Protein AF-A0A2V7VZX9-F1 (afdb_monomer)

Solvent-accessible surface area (backbone atoms only — not comparable to full-atom values): 26092 Å² total; per-residue (Å²): 141,80,89,77,85,80,76,62,68,68,69,67,67,62,61,82,70,58,66,52,74,96,70,80,54,49,68,24,75,68,87,53,25,56,35,81,53,47,79,74,52,39,56,39,64,67,48,41,60,66,46,30,34,24,23,24,42,39,35,95,60,30,36,40,24,43,38,47,32,45,77,82,8,38,64,69,43,70,67,37,44,49,56,47,57,46,55,69,67,30,70,66,37,70,71,32,9,24,44,35,38,38,39,24,60,28,68,71,41,45,60,41,68,58,28,55,68,48,25,38,48,51,53,53,44,49,30,50,31,50,47,45,75,68,50,90,66,86,71,72,67,53,43,31,35,39,36,38,49,24,39,77,28,51,55,38,70,51,82,64,52,36,72,61,32,53,66,64,40,44,56,27,28,46,38,18,11,69,42,47,43,30,49,54,51,50,51,51,32,53,48,48,41,60,60,56,72,56,48,91,51,90,42,68,61,43,40,37,40,38,11,29,25,35,14,16,30,17,50,44,53,43,46,47,61,42,54,46,46,18,51,51,50,30,61,7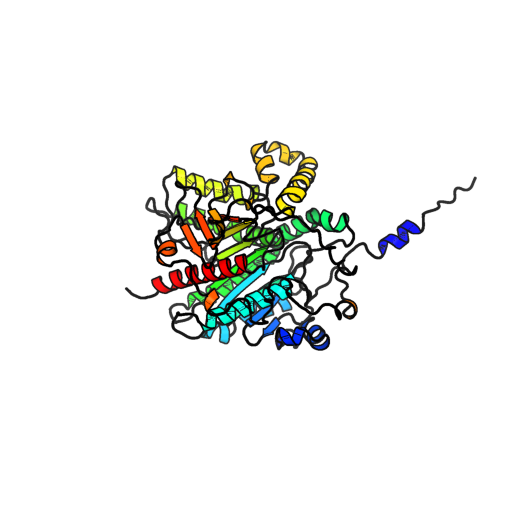1,72,39,92,60,53,50,28,60,70,79,53,42,39,84,95,38,51,55,57,64,31,34,39,26,42,39,41,62,37,40,24,52,79,50,44,63,59,51,51,54,54,53,46,32,54,76,69,62,42,40,62,23,84,81,36,61,58,40,33,44,33,39,17,36,79,42,24,52,53,62,67,65,48,41,30,61,54,34,46,56,57,48,72,76,32,70,75,64,61,75,66,39,69,73,49,52,58,28,48,35,31,25,39,53,74,35,70,94,60,52,37,31,36,38,40,54,59,76,65,82,74,69,81,86,77,80,78,79,86,75,83,69,82,78,79,77,73,77,93,68,67,75,60,95,48,72,82,77,54,73,80,58,58,45,57,34,90,57,55,70,50,100,78,77,56,69,86,34,52,83,79,40,63,40,43,29,49,59,70,27,66,65,70,37,39,57,54,37,43,15,57,66,34,33,38,36,57,72,44,92,81,53,64,63,37,54,28,74,41,24,21,34,24,34,50,88,45,20,55,34,65,80,44,69,57,28,66,62,41,44,37,27,51,50,4,45,50,50,37,53,49,51,58,57,52,64,68,68,53,84,129

Foldseek 3Di:
DDDDDPPDCVVVVVVPAWWFDQDDFQQDADPLQEDEDELVRLLALVVLVSCRNHQWYDYPQAIEGEWEAELQLHTPDPRSLVVLLCVLVDPQCLVAPAAEEEEEEAAPFFDGCLTLCNLLVSLLQNLLSQLQVVFPDDGHRHHYYYYYYGYHRATHFDPPVRVVCCLSSLSSLLSNLQPVVLVSVQSSQVSVCVSCVPVVDDHQYAYEYEYAASRLNSVCSNCVVQQLQLLVVQVVPDPDLETDARQGRVSTGAGLEYEYAQYLAFLLSCVSVVVSLVVSLVVNHAYDLLHAAHYAYEHEPQACCQVPVQLVSQVVVVVVVVVQCVVDDVSNVRSRGDNLRPVSNAFKEKDFLVVPDDPDDDDDDDPDDDPDDPRDDNDSPSVVCSPDRSHNPAQADPPRDGLRHPLLQPAFPLVCNSRLHQWIDFRRMIMHTDDPSRHSSPSHHRYYYYCVQQVYRPNCSHSNNSSRVSNHVSSSSVSVSVVVDDD

pLDDT: mean 76.7, std 19.37, range [23.69, 98.06]

Secondary structure (DSSP, 8-state):
--------THHHHGGGGS------S----SGGGEEE--TTGGGSHHHHHHHHS-SEEE-SSEEEEEEEE-TTS-BS-HHHHHHHHHHTTSHHHHHH-EEEEEEE--TT--S-TT-HHHHHHHHHHHHHHHHHHT--SSSSPPEEEEEEEEE------STTHHHHTHHHHHHHHHHHHHTHHHHHHHHHHHHHHHHHHTTTSS---EEEEEEETHHHHHHHHHHHHHHHHHHHHHHHT-SSSBPPP--EETTEEPPSEEEEES--SBHHHHHHHHHHHHHHHHTT-B--TTPPP-EEEEEETT-HIIIIIHHHHHHHHHHT-HHHHTT-HHHHHHHSSBGGG-GGG--EEEEEGGGGS-----------------S--S-S-GGGSTTS-S--TTS--TTSS-S-SGGGG--S-HHHHHTT-SEEEETTEEEEE--TTS-TT-SEEEEEE-TTT--SSS--SSHHHHHHHHHHHHHHHHHHHHTTS--

Radius of gyration: 23.13 Å; Cα contacts (8 Å, |Δi|>4): 886; chains: 1; bounding box: 68×74×58 Å

Sequence (487 aa):
MRWKILVPLAALLSFRCALTQIVQFRTGTGEDIAKETCIDALREPEEQRAVSEAAIEKHPDFTLGIIEFTDEGLAWSSKQRHAVLDLLRSDEVTTTGAIIVVFVHGWKHNASICDDNVACFRRVLAGLARVEEYSPLPGPHRKIIGIYLGWRGLQYCSEPSRTLSIWSRKRVGERLGQSQGREVIREILRAYAGLIANEGTVYRTRLIVAGHSLGAGVVYSAFGPLMRQALSDAIANRTGPTLGVIKTAGDLPLPDLVVLANPAFEAEYYKRTNLDLMKMERERLHFAPDQLPLLLTVSSERDWATRRIFPPAQFIRYALSPFEWSRGIPFLRRSLVGVGNFKAFVTDRLDSVNSSTDGKQKSSGRNGPQQKSPTSCFTGDWAALTGLGCKCAEVDDADGEPYLGKNALLPCTEEQFEQGSAVKTCAEVRMTHLRPNLDTTNPFIVATSAGTIIKDHNDIYNREFIRFLISFISAVDIKIENKRKPS

Structure (mmCIF, N/CA/C/O backbone):
data_AF-A0A2V7VZX9-F1
#
_entry.id   AF-A0A2V7VZX9-F1
#
loop_
_atom_site.group_PDB
_atom_site.id
_atom_site.type_symbol
_atom_site.label_atom_id
_atom_site.label_alt_id
_atom_site.label_comp_id
_atom_site.label_asym_id
_atom_site.label_entity_id
_atom_site.label_seq_id
_atom_site.pdbx_PDB_ins_code
_atom_site.Cartn_x
_atom_site.Cartn_y
_atom_site.Cartn_z
_atom_site.occupancy
_atom_site.B_iso_or_equiv
_atom_site.auth_seq_id
_atom_site.auth_comp_id
_atom_site.auth_asym_id
_atom_site.auth_atom_id
_atom_site.pdbx_PDB_model_num
ATOM 1 N N . MET A 1 1 ? 40.042 50.145 -24.813 1.00 35.81 1 MET A N 1
ATOM 2 C CA . MET A 1 1 ? 39.166 49.413 -23.869 1.00 35.81 1 MET A CA 1
ATOM 3 C C . MET A 1 1 ? 38.374 48.356 -24.630 1.00 35.81 1 MET A C 1
ATOM 5 O O . MET A 1 1 ? 37.523 48.710 -25.429 1.00 35.81 1 MET A O 1
ATOM 9 N N . ARG A 1 2 ? 38.680 47.069 -24.439 1.00 32.19 2 ARG A N 1
ATOM 10 C CA . ARG A 1 2 ? 37.867 45.938 -24.918 1.00 32.19 2 ARG A CA 1
ATOM 11 C C . ARG A 1 2 ? 37.749 44.951 -23.758 1.00 32.19 2 ARG A C 1
ATOM 13 O O . ARG A 1 2 ? 38.733 44.305 -23.415 1.00 32.19 2 ARG A O 1
ATOM 20 N N . TRP A 1 3 ? 36.581 44.882 -23.128 1.00 32.81 3 TRP A N 1
ATOM 21 C CA . TRP A 1 3 ? 36.259 43.841 -22.152 1.00 32.81 3 TRP A CA 1
ATOM 22 C C . TRP A 1 3 ? 35.963 42.544 -22.912 1.00 32.81 3 TRP A C 1
ATOM 24 O O . TRP A 1 3 ? 35.002 42.477 -23.674 1.00 32.81 3 TRP A O 1
ATOM 34 N N . LYS A 1 4 ? 36.806 41.521 -22.742 1.00 35.34 4 LYS A N 1
ATOM 35 C CA . LYS A 1 4 ? 36.494 40.149 -23.158 1.00 35.34 4 LYS A CA 1
ATOM 36 C C . LYS A 1 4 ? 35.824 39.450 -21.979 1.00 35.34 4 LYS A C 1
ATOM 38 O O . LYS A 1 4 ? 36.450 39.254 -20.942 1.00 35.34 4 LYS A O 1
ATOM 43 N N . ILE A 1 5 ? 34.556 39.093 -22.152 1.00 41.78 5 ILE A N 1
ATOM 44 C CA . ILE A 1 5 ? 33.802 38.242 -21.233 1.00 41.78 5 ILE A CA 1
ATOM 45 C C . ILE A 1 5 ? 34.408 36.836 -21.320 1.00 41.78 5 ILE A C 1
ATOM 47 O O . ILE A 1 5 ? 34.217 36.125 -22.304 1.00 41.78 5 ILE A O 1
ATOM 51 N N . LEU A 1 6 ? 35.174 36.450 -20.303 1.00 36.62 6 LEU A N 1
ATOM 52 C CA . LEU A 1 6 ? 35.564 35.066 -20.055 1.00 36.62 6 LEU A CA 1
ATOM 53 C C . LEU A 1 6 ? 34.413 34.392 -19.302 1.00 36.62 6 LEU A C 1
ATOM 55 O O . LEU A 1 6 ? 34.333 34.461 -18.079 1.00 36.62 6 LEU A O 1
ATOM 59 N N . VAL A 1 7 ? 33.500 33.754 -20.036 1.00 40.66 7 VAL A N 1
ATOM 60 C CA . VAL A 1 7 ? 32.633 32.722 -19.449 1.00 40.66 7 VAL A CA 1
ATOM 61 C C . VAL A 1 7 ? 33.530 31.511 -19.172 1.00 40.66 7 VAL A C 1
ATOM 63 O O . VAL A 1 7 ? 34.205 31.051 -20.097 1.00 40.66 7 VAL A O 1
ATOM 66 N N . PRO A 1 8 ? 33.600 30.979 -17.940 1.00 39.59 8 PRO A N 1
ATOM 67 C CA . PRO A 1 8 ? 34.461 29.842 -17.670 1.00 39.59 8 PRO A CA 1
ATOM 68 C C . PRO A 1 8 ? 33.864 28.602 -18.343 1.00 39.59 8 PRO A C 1
ATOM 70 O O . PRO A 1 8 ? 32.740 28.199 -18.047 1.00 39.59 8 PRO A O 1
ATOM 73 N N . LEU A 1 9 ? 34.648 27.953 -19.209 1.00 37.66 9 LEU A N 1
ATOM 74 C CA . LEU A 1 9 ? 34.336 26.657 -19.834 1.00 37.66 9 LEU A CA 1
ATOM 75 C C . LEU A 1 9 ? 33.964 25.564 -18.801 1.00 37.66 9 LEU A C 1
ATOM 77 O O . LEU A 1 9 ? 33.310 24.580 -19.140 1.00 37.66 9 LEU A O 1
ATOM 81 N N . ALA A 1 10 ? 34.324 25.758 -17.527 1.00 34.22 10 ALA A N 1
ATOM 82 C CA . ALA A 1 10 ? 33.942 24.899 -16.406 1.00 34.22 10 ALA A CA 1
ATOM 83 C C . ALA A 1 10 ? 32.423 24.867 -16.135 1.00 34.22 10 ALA A C 1
ATOM 85 O O . ALA A 1 10 ? 31.919 23.864 -15.628 1.00 34.22 10 ALA A O 1
ATOM 86 N N . ALA A 1 11 ? 31.679 25.913 -16.517 1.00 35.31 11 ALA A N 1
ATOM 87 C CA . ALA A 1 11 ? 30.219 25.942 -16.409 1.00 35.31 11 ALA A CA 1
ATOM 88 C C . ALA A 1 11 ? 29.520 25.130 -17.516 1.00 35.31 11 ALA A C 1
ATOM 90 O O . ALA A 1 11 ? 28.379 24.724 -17.342 1.00 35.31 11 ALA A O 1
ATOM 91 N N . LEU A 1 12 ? 30.193 24.850 -18.639 1.00 34.09 12 LEU A N 1
ATOM 92 C CA . LEU A 1 12 ? 29.623 24.075 -19.753 1.00 34.09 12 LEU A CA 1
ATOM 93 C C . LEU A 1 12 ? 29.921 22.568 -19.649 1.00 34.09 12 LEU A C 1
ATOM 95 O O . LEU A 1 12 ? 29.140 21.754 -20.135 1.00 34.09 12 LEU A O 1
ATOM 99 N N . LEU A 1 13 ? 30.999 22.175 -18.962 1.00 33.91 13 LEU A N 1
ATOM 100 C CA . LEU A 1 13 ? 31.353 20.763 -18.735 1.00 33.91 13 LEU A CA 1
ATOM 101 C C . LEU A 1 13 ? 30.636 20.120 -17.536 1.00 33.91 13 LEU A C 1
ATOM 103 O O . LEU A 1 13 ? 30.526 18.899 -17.474 1.00 33.91 13 LEU A O 1
ATOM 107 N N . SER A 1 14 ? 30.079 20.918 -16.625 1.00 35.31 14 SER A N 1
ATOM 108 C CA . SER A 1 14 ? 29.285 20.442 -15.479 1.00 35.31 14 SER A CA 1
ATOM 109 C C . SER A 1 14 ? 27.802 20.192 -15.811 1.00 35.31 14 SER A C 1
ATOM 111 O O . SER A 1 14 ? 27.082 19.610 -15.003 1.00 35.31 14 SER A O 1
ATOM 113 N N . PHE A 1 15 ? 27.347 20.535 -17.023 1.00 37.16 15 PHE A N 1
ATOM 114 C CA . PHE A 1 15 ? 25.968 20.293 -17.471 1.00 37.16 15 PHE A CA 1
ATOM 115 C C . PHE A 1 15 ? 25.709 18.884 -18.030 1.00 37.16 15 PHE A C 1
ATOM 117 O O . PHE A 1 15 ? 24.552 18.516 -18.225 1.00 37.16 15 PHE A O 1
ATOM 124 N N . ARG A 1 16 ? 26.744 18.062 -18.264 1.00 38.41 16 ARG A N 1
ATOM 125 C CA . ARG A 1 16 ? 26.573 16.713 -18.844 1.00 38.41 16 ARG A CA 1
ATOM 126 C C . ARG A 1 16 ? 26.121 15.628 -17.855 1.00 38.41 16 ARG A C 1
ATOM 128 O O . ARG A 1 16 ? 25.894 14.504 -18.280 1.00 38.41 16 ARG A O 1
ATOM 135 N N . CYS A 1 17 ? 25.949 15.938 -16.568 1.00 47.06 17 CYS A N 1
ATOM 136 C CA . CYS A 1 17 ? 25.502 14.964 -15.562 1.00 47.06 17 CYS A CA 1
ATOM 137 C C . CYS A 1 17 ? 24.557 15.591 -14.516 1.00 47.06 17 CYS A C 1
ATOM 139 O O . CYS A 1 17 ? 24.745 15.428 -13.312 1.00 47.06 17 CYS A O 1
ATOM 141 N N . ALA A 1 18 ? 23.570 16.378 -14.963 1.00 45.59 18 ALA A N 1
ATOM 142 C CA . ALA A 1 18 ? 22.709 17.151 -14.057 1.00 45.59 18 ALA A CA 1
ATOM 143 C C . ALA A 1 18 ? 21.218 16.770 -14.075 1.00 45.59 18 ALA A C 1
ATOM 145 O O . ALA A 1 18 ? 20.480 17.231 -13.210 1.00 45.59 18 ALA A O 1
ATOM 146 N N . LEU A 1 19 ? 20.746 15.938 -15.006 1.00 53.69 19 LEU A N 1
ATOM 147 C CA . LEU A 1 19 ? 19.332 15.556 -15.095 1.00 53.69 19 LEU A CA 1
ATOM 148 C C . LEU A 1 19 ? 19.221 14.075 -15.460 1.00 53.69 19 LEU A C 1
ATOM 150 O O . LEU A 1 19 ? 19.777 13.650 -16.469 1.00 53.69 19 LEU A O 1
ATOM 154 N N . THR A 1 20 ? 18.492 13.296 -14.657 1.00 55.75 20 THR A N 1
ATOM 155 C CA . THR A 1 20 ? 18.035 11.969 -15.098 1.00 55.75 20 THR A CA 1
ATOM 156 C C . THR A 1 20 ? 17.129 12.146 -16.318 1.00 55.75 20 THR A C 1
ATOM 158 O O . THR A 1 20 ? 16.289 13.054 -16.331 1.00 55.75 20 THR A O 1
ATOM 161 N N . GLN A 1 21 ? 17.310 11.326 -17.358 1.00 58.34 21 GLN A N 1
ATOM 162 C CA . GLN A 1 21 ? 16.466 11.402 -18.552 1.00 58.34 21 GLN A CA 1
ATOM 163 C C . GLN A 1 21 ? 14.996 11.144 -18.180 1.00 58.34 21 GLN A C 1
ATOM 165 O O . GLN A 1 21 ? 14.688 10.319 -17.319 1.00 58.34 21 GLN A O 1
ATOM 170 N N . ILE A 1 22 ? 14.087 11.894 -18.807 1.00 70.31 22 ILE A N 1
ATOM 171 C CA . ILE A 1 22 ? 12.642 11.660 -18.721 1.00 70.31 22 ILE A CA 1
ATOM 172 C C . ILE A 1 22 ? 12.339 10.573 -19.750 1.00 70.31 22 ILE A C 1
ATOM 174 O O . ILE A 1 22 ? 12.103 10.872 -20.917 1.00 70.31 22 ILE A O 1
ATOM 178 N N . VAL A 1 23 ? 12.430 9.316 -19.325 1.00 76.25 23 VAL A N 1
ATOM 179 C CA . VAL A 1 23 ? 12.183 8.139 -20.165 1.00 76.25 23 VAL A CA 1
ATOM 180 C C . VAL A 1 23 ? 11.230 7.181 -19.469 1.00 76.25 23 VAL A C 1
ATOM 182 O O . VAL A 1 23 ? 11.204 7.109 -18.239 1.00 76.25 23 VAL A O 1
ATOM 185 N N . GLN A 1 24 ? 10.473 6.452 -20.283 1.00 82.38 24 GLN A N 1
ATOM 186 C CA . GLN A 1 24 ? 9.789 5.240 -19.860 1.00 82.38 24 GLN A CA 1
ATOM 187 C C . GLN A 1 24 ? 10.818 4.123 -19.744 1.00 82.38 24 GLN A C 1
ATOM 189 O O . GLN A 1 24 ? 11.684 4.003 -20.611 1.00 82.38 24 GLN A O 1
ATOM 194 N N . PHE A 1 25 ? 10.713 3.303 -18.709 1.00 83.75 25 PHE A N 1
ATOM 195 C CA . PHE A 1 25 ? 11.581 2.147 -18.525 1.00 83.75 25 PHE A CA 1
ATOM 196 C C . PHE A 1 25 ? 10.995 0.887 -19.171 1.00 83.75 25 PHE A C 1
ATOM 198 O O . PHE A 1 25 ? 11.755 0.100 -19.723 1.00 83.75 25 PHE A O 1
ATOM 205 N N . ARG A 1 26 ? 9.668 0.702 -19.134 1.00 85.12 26 ARG A N 1
ATOM 206 C CA . ARG A 1 26 ? 8.951 -0.457 -19.691 1.00 85.12 26 ARG A CA 1
ATOM 207 C C . ARG A 1 26 ? 8.180 -0.044 -20.940 1.00 85.12 26 ARG A C 1
ATOM 209 O O . ARG A 1 26 ? 7.036 0.405 -20.874 1.00 85.12 26 ARG A O 1
ATOM 216 N N . THR A 1 27 ? 8.843 -0.131 -22.085 1.00 77.12 27 THR A N 1
ATOM 217 C CA . THR A 1 27 ? 8.394 0.432 -23.370 1.00 77.12 27 THR A CA 1
ATOM 218 C C . THR A 1 27 ? 7.504 -0.489 -24.205 1.00 77.12 27 THR A C 1
ATOM 220 O O . THR A 1 27 ? 7.016 -0.065 -25.250 1.00 77.12 27 THR A O 1
ATOM 223 N N . GLY A 1 28 ? 7.272 -1.723 -23.769 1.00 68.38 28 GLY A N 1
ATOM 224 C CA . GLY A 1 28 ? 6.552 -2.759 -24.499 1.00 68.38 28 GLY A CA 1
ATOM 225 C C . GLY A 1 28 ? 5.146 -2.311 -24.881 1.00 68.38 28 GLY A C 1
ATOM 226 O O . GLY A 1 28 ? 4.286 -2.072 -24.028 1.00 68.38 28 GLY A O 1
ATOM 227 N N . THR A 1 29 ? 4.899 -2.199 -26.187 1.00 61.16 29 THR A N 1
ATOM 228 C CA . THR A 1 29 ? 3.571 -1.942 -26.749 1.00 61.16 29 THR A CA 1
ATOM 229 C C . THR A 1 29 ? 3.316 -2.901 -27.907 1.00 61.16 29 THR A C 1
ATOM 231 O O . THR A 1 29 ? 3.987 -2.794 -28.926 1.00 61.16 29 THR A O 1
ATOM 234 N N . GLY A 1 30 ? 2.331 -3.798 -27.792 1.00 64.94 30 GLY A N 1
ATOM 235 C CA . GLY A 1 30 ? 2.016 -4.781 -28.842 1.00 64.94 30 GLY A CA 1
ATOM 236 C C . GLY A 1 30 ? 2.311 -6.218 -28.411 1.00 64.94 30 GLY A C 1
ATOM 237 O O . GLY A 1 30 ? 1.975 -6.576 -27.286 1.00 64.94 30 GLY A O 1
ATOM 238 N N . GLU A 1 31 ? 2.906 -7.029 -29.291 1.00 58.50 31 GLU A N 1
ATOM 239 C CA . GLU A 1 31 ? 3.203 -8.453 -29.035 1.00 58.50 31 GLU A CA 1
ATOM 240 C C . GLU A 1 31 ? 4.179 -8.654 -27.860 1.00 58.50 31 GLU A C 1
ATOM 242 O O . GLU A 1 31 ? 4.004 -9.584 -27.078 1.00 58.50 31 GLU A O 1
ATOM 247 N N . ASP A 1 32 ? 5.102 -7.713 -27.637 1.00 69.25 32 ASP A N 1
ATOM 248 C CA . ASP A 1 32 ? 6.087 -7.749 -26.542 1.00 69.25 32 ASP A CA 1
ATOM 249 C C . ASP A 1 32 ? 5.575 -7.158 -25.212 1.00 69.25 32 ASP A C 1
ATOM 251 O O . ASP A 1 32 ? 6.347 -6.857 -24.300 1.00 69.25 32 ASP A O 1
ATOM 255 N N . ILE A 1 33 ? 4.262 -6.931 -25.072 1.00 86.69 33 ILE A N 1
ATOM 256 C CA . ILE A 1 33 ? 3.705 -6.327 -23.851 1.00 86.69 33 ILE A CA 1
ATOM 257 C C . ILE A 1 33 ? 3.822 -7.248 -22.632 1.00 86.69 33 ILE A C 1
ATOM 259 O O . ILE A 1 33 ? 3.915 -6.757 -21.505 1.00 86.69 33 ILE A O 1
ATOM 263 N N . ALA A 1 34 ? 3.830 -8.563 -22.862 1.00 91.75 34 ALA A N 1
ATOM 264 C CA . ALA A 1 34 ? 3.977 -9.583 -21.840 1.00 91.75 34 ALA A CA 1
ATOM 265 C C . ALA A 1 34 ? 5.108 -10.548 -22.197 1.00 91.75 34 ALA A C 1
ATOM 267 O O . ALA A 1 34 ? 5.173 -11.039 -23.321 1.00 91.75 34 ALA A O 1
ATOM 268 N N . LYS A 1 35 ? 5.961 -10.862 -21.220 1.00 92.69 35 LYS A N 1
ATOM 269 C CA . LYS A 1 35 ? 7.092 -11.775 -21.385 1.00 92.69 35 LYS A CA 1
ATOM 270 C C . LYS A 1 35 ? 7.108 -12.818 -20.274 1.00 92.69 35 LYS A C 1
ATOM 272 O O . LYS A 1 35 ? 6.940 -12.475 -19.104 1.00 92.69 35 LYS A O 1
ATOM 277 N N . GLU A 1 36 ? 7.290 -14.081 -20.644 1.00 93.81 36 GLU A N 1
ATOM 278 C CA . GLU A 1 36 ? 7.566 -15.162 -19.695 1.00 93.81 36 GLU A CA 1
ATOM 279 C C . GLU A 1 36 ? 9.016 -15.080 -19.222 1.00 93.81 36 GLU A C 1
ATOM 281 O O . GLU A 1 36 ? 9.906 -14.837 -20.031 1.00 93.81 36 GLU A O 1
ATOM 286 N N . THR A 1 37 ? 9.237 -15.243 -17.919 1.00 92.75 37 THR A N 1
ATOM 287 C CA . THR A 1 37 ? 10.556 -15.165 -17.272 1.00 92.75 37 THR A CA 1
ATOM 288 C C . THR A 1 37 ? 10.494 -15.870 -15.915 1.00 92.75 37 THR A C 1
ATOM 290 O O . THR A 1 37 ? 9.419 -16.188 -15.417 1.00 92.75 37 THR A O 1
ATOM 293 N N . CYS A 1 38 ? 11.629 -16.077 -15.252 1.00 89.38 38 CYS A N 1
ATOM 294 C CA . CYS A 1 38 ? 11.665 -16.392 -13.822 1.00 89.38 38 CYS A CA 1
ATOM 295 C C . CYS A 1 38 ? 12.721 -15.541 -13.104 1.00 89.38 38 CYS A C 1
ATOM 297 O O . CYS A 1 38 ? 13.605 -14.964 -13.738 1.00 89.38 38 CYS A O 1
ATOM 299 N N . ILE A 1 39 ? 12.643 -15.447 -11.772 1.00 84.62 39 ILE A N 1
ATOM 300 C CA . ILE A 1 39 ? 13.577 -14.627 -10.976 1.00 84.62 39 ILE A CA 1
ATOM 301 C C . ILE A 1 39 ? 15.036 -15.060 -11.190 1.00 84.62 39 ILE A C 1
ATOM 303 O O . ILE A 1 39 ? 15.925 -14.211 -11.234 1.00 84.62 39 ILE A O 1
ATOM 307 N N . ASP A 1 40 ? 15.292 -16.359 -11.347 1.00 82.31 40 ASP A N 1
ATOM 308 C CA . ASP A 1 40 ? 16.651 -16.860 -11.556 1.00 82.31 40 ASP A CA 1
ATOM 309 C C . ASP A 1 40 ? 17.187 -16.570 -12.959 1.00 82.31 40 ASP A C 1
ATOM 311 O O . ASP A 1 40 ? 18.371 -16.261 -13.089 1.00 82.31 40 ASP A O 1
ATOM 315 N N . ALA A 1 41 ? 16.332 -16.573 -13.986 1.00 84.75 41 ALA A N 1
ATOM 316 C CA . ALA A 1 41 ? 16.727 -16.217 -15.347 1.00 84.75 41 ALA A CA 1
ATOM 317 C C . ALA A 1 41 ? 17.156 -14.743 -15.450 1.00 84.75 41 ALA A C 1
ATOM 319 O O . ALA A 1 41 ? 18.109 -14.429 -16.156 1.00 84.75 41 ALA A O 1
ATOM 320 N N . LEU A 1 42 ? 16.567 -13.850 -14.643 1.00 85.12 42 LEU A N 1
ATOM 321 C CA . LEU A 1 42 ? 16.959 -12.433 -14.548 1.00 85.12 42 LEU A CA 1
ATOM 322 C C . LEU A 1 42 ? 18.378 -12.200 -13.992 1.00 85.12 42 LEU A C 1
ATOM 324 O O . LEU A 1 42 ? 18.810 -11.050 -13.854 1.00 85.12 42 LEU A O 1
ATOM 328 N N . ARG A 1 43 ? 19.128 -13.256 -13.657 1.00 80.94 43 ARG A N 1
ATOM 329 C CA . ARG A 1 43 ? 20.574 -13.169 -13.404 1.00 80.94 43 ARG A CA 1
ATOM 330 C C . ARG A 1 43 ? 21.367 -12.989 -14.698 1.00 80.94 43 ARG A C 1
ATOM 332 O O . ARG A 1 43 ? 22.430 -12.374 -14.654 1.00 80.94 43 ARG A O 1
ATOM 339 N N . GLU A 1 44 ? 20.836 -13.472 -15.818 1.00 83.25 44 GLU A N 1
ATOM 340 C CA . GLU A 1 44 ? 21.478 -13.407 -17.124 1.00 83.25 44 GLU A CA 1
ATOM 341 C C . GLU A 1 44 ? 21.165 -12.078 -17.834 1.00 83.25 44 GLU A C 1
ATOM 343 O O . GLU A 1 44 ? 19.996 -11.696 -17.955 1.00 83.25 44 GLU A O 1
ATOM 348 N N . PRO A 1 45 ? 22.176 -11.354 -18.353 1.00 83.19 45 PRO A N 1
ATOM 349 C CA . PRO A 1 45 ? 21.958 -10.079 -19.040 1.00 83.19 45 PRO A CA 1
ATOM 350 C C . PRO A 1 45 ? 21.069 -10.165 -20.287 1.00 83.19 45 PRO A C 1
ATOM 352 O O . PRO A 1 45 ? 20.457 -9.169 -20.671 1.00 83.19 45 PRO A O 1
ATOM 355 N N . GLU A 1 46 ? 21.019 -11.321 -20.950 1.00 85.12 46 GLU A N 1
ATOM 356 C CA . GLU A 1 46 ? 20.161 -11.539 -22.120 1.00 85.12 46 GLU A CA 1
ATOM 357 C C . GLU A 1 46 ? 18.681 -11.543 -21.727 1.00 85.12 46 GLU A C 1
ATOM 359 O O . GLU A 1 46 ? 17.897 -10.784 -22.298 1.00 85.12 46 GLU A O 1
ATOM 364 N N . GLU A 1 47 ? 18.327 -12.293 -20.682 1.00 86.62 47 GLU A N 1
ATOM 365 C CA . GLU A 1 47 ? 16.967 -12.309 -20.141 1.00 86.62 47 GLU A CA 1
ATOM 366 C C . GLU A 1 47 ? 16.569 -10.922 -19.630 1.00 86.62 47 GLU A C 1
ATOM 368 O O . GLU A 1 47 ? 15.471 -10.437 -19.900 1.00 86.62 47 GLU A O 1
ATOM 373 N N . GLN A 1 48 ? 17.494 -10.225 -18.959 1.00 85.56 48 GLN A N 1
ATOM 374 C CA . GLN A 1 48 ? 17.243 -8.863 -18.495 1.00 85.56 48 GLN A CA 1
ATOM 375 C C . GLN A 1 48 ? 16.863 -7.922 -19.641 1.00 85.56 48 GLN A C 1
ATOM 377 O O . GLN A 1 48 ? 15.977 -7.093 -19.466 1.00 85.56 48 GLN A O 1
ATOM 382 N N . ARG A 1 49 ? 17.512 -8.040 -20.805 1.00 83.50 49 ARG A N 1
ATOM 383 C CA . ARG A 1 49 ? 17.183 -7.241 -21.998 1.00 83.50 49 ARG A CA 1
ATOM 384 C C . ARG A 1 49 ? 15.869 -7.672 -22.637 1.00 83.50 49 ARG A C 1
ATOM 386 O O . ARG A 1 49 ? 15.139 -6.827 -23.133 1.00 83.50 49 ARG A O 1
ATOM 393 N N . ALA A 1 50 ? 15.564 -8.965 -22.633 1.00 84.12 50 ALA A N 1
ATOM 394 C CA . ALA A 1 50 ? 14.318 -9.470 -23.200 1.00 84.12 50 ALA A CA 1
ATOM 395 C C . ALA A 1 50 ? 13.094 -9.030 -22.379 1.00 84.12 50 ALA A C 1
ATOM 397 O O . ALA A 1 50 ? 12.047 -8.705 -22.933 1.00 84.12 50 ALA A O 1
ATOM 398 N N . VAL A 1 51 ? 13.227 -9.005 -21.053 1.00 87.44 51 VAL A N 1
ATOM 399 C CA . VAL A 1 51 ? 12.153 -8.642 -20.116 1.00 87.44 51 VAL A CA 1
ATOM 400 C C . VAL A 1 51 ? 12.108 -7.139 -19.856 1.00 87.44 51 VAL A C 1
ATOM 402 O O . VAL A 1 51 ? 11.104 -6.616 -19.371 1.00 87.44 51 VAL A O 1
ATOM 405 N N . SER A 1 52 ? 13.186 -6.410 -20.138 1.00 84.62 52 SER A N 1
ATOM 406 C CA . SER A 1 52 ? 13.277 -5.018 -19.730 1.00 84.62 52 SER A CA 1
ATOM 407 C C . SER A 1 52 ? 12.219 -4.125 -20.350 1.00 84.62 52 SER A C 1
ATOM 409 O O . SER A 1 52 ? 11.718 -3.229 -19.671 1.00 84.62 52 SER A O 1
ATOM 411 N N . GLU A 1 53 ? 11.862 -4.392 -21.597 1.00 83.62 53 GLU A N 1
ATOM 412 C CA . GLU A 1 53 ? 10.853 -3.631 -22.313 1.00 83.62 53 GLU A CA 1
ATOM 413 C C . GLU A 1 53 ? 9.437 -4.076 -21.925 1.00 83.62 53 GLU A C 1
ATOM 415 O O . GLU A 1 53 ? 8.518 -3.264 -21.969 1.00 83.62 53 GLU A O 1
ATOM 420 N N . ALA A 1 54 ? 9.242 -5.309 -21.452 1.00 90.00 54 ALA A N 1
ATOM 421 C CA . ALA A 1 54 ? 7.921 -5.841 -21.138 1.00 90.00 54 ALA A CA 1
ATOM 422 C C . ALA A 1 54 ? 7.209 -5.049 -20.025 1.00 90.00 54 ALA A C 1
ATOM 424 O O . ALA A 1 54 ? 7.782 -4.704 -18.987 1.00 90.00 54 ALA A O 1
ATOM 425 N N . ALA A 1 55 ? 5.917 -4.788 -20.233 1.00 92.50 55 ALA A N 1
ATOM 426 C CA . ALA A 1 55 ? 5.043 -4.197 -19.221 1.00 92.50 55 ALA A CA 1
ATOM 427 C C . ALA A 1 55 ? 4.521 -5.238 -18.224 1.00 92.50 55 ALA A C 1
ATOM 429 O O . ALA A 1 55 ? 4.151 -4.892 -17.102 1.00 92.50 55 ALA A O 1
ATOM 430 N N . ILE A 1 56 ? 4.446 -6.495 -18.660 1.00 95.12 56 ILE A N 1
ATOM 431 C CA . ILE A 1 56 ? 3.935 -7.625 -17.896 1.00 95.12 56 ILE A CA 1
ATOM 432 C C . ILE A 1 56 ? 5.003 -8.715 -17.882 1.00 95.12 56 ILE A C 1
ATOM 434 O O . ILE A 1 56 ? 5.442 -9.191 -18.927 1.00 95.12 56 ILE A O 1
ATOM 438 N N . GLU A 1 57 ? 5.388 -9.142 -16.690 1.00 95.00 57 GLU A N 1
ATOM 439 C CA . GLU A 1 57 ? 6.281 -10.270 -16.467 1.00 95.00 57 GLU A CA 1
ATOM 440 C C . GLU A 1 57 ? 5.445 -11.449 -15.961 1.00 95.00 57 GLU A C 1
ATOM 442 O O . GLU A 1 57 ? 4.832 -11.374 -14.891 1.00 95.00 57 GLU A O 1
ATOM 447 N N . LYS A 1 58 ? 5.398 -12.532 -16.735 1.00 95.19 58 LYS A N 1
ATOM 448 C CA . LYS A 1 58 ? 4.744 -13.784 -16.354 1.00 95.19 58 LYS A CA 1
ATOM 449 C C . LYS A 1 58 ? 5.789 -14.705 -15.737 1.00 95.19 58 LYS A C 1
ATOM 451 O O . LYS A 1 58 ? 6.615 -15.262 -16.455 1.00 95.19 58 LYS A O 1
ATOM 456 N N . HIS A 1 59 ? 5.764 -14.827 -14.414 1.00 94.19 59 HIS A N 1
ATOM 457 C CA . HIS A 1 59 ? 6.582 -15.791 -13.680 1.00 94.19 59 HIS A CA 1
ATOM 458 C C . HIS A 1 59 ? 5.769 -17.072 -13.434 1.00 94.19 59 HIS A C 1
ATOM 460 O O . HIS A 1 59 ? 4.539 -17.020 -13.495 1.00 94.19 59 HIS A O 1
ATOM 466 N N . PRO A 1 60 ? 6.416 -18.215 -13.139 1.00 91.50 60 PRO A N 1
ATOM 467 C CA . PRO A 1 60 ? 5.703 -19.468 -12.874 1.00 91.50 60 PRO A CA 1
ATOM 468 C C . PRO A 1 60 ? 4.648 -19.348 -11.762 1.00 91.50 60 PRO A C 1
ATOM 470 O O . PRO A 1 60 ? 3.539 -19.858 -11.906 1.00 91.50 60 PRO A O 1
ATOM 473 N N . ASP A 1 61 ? 4.972 -18.605 -10.698 1.00 88.94 61 ASP A N 1
ATOM 474 C CA . ASP A 1 61 ? 4.160 -18.569 -9.472 1.00 88.94 61 ASP A CA 1
ATOM 475 C C . ASP A 1 61 ? 3.347 -17.269 -9.316 1.00 88.94 61 ASP A C 1
ATOM 477 O O . ASP A 1 61 ? 2.439 -17.177 -8.489 1.00 88.94 61 ASP A O 1
ATOM 481 N N . PHE A 1 62 ? 3.666 -16.229 -10.093 1.00 94.69 62 PHE A N 1
ATOM 482 C CA . PHE A 1 62 ? 3.012 -14.921 -10.011 1.00 94.69 62 PHE A CA 1
ATOM 483 C C . PHE A 1 62 ? 3.097 -14.152 -11.333 1.00 94.69 62 PHE A C 1
ATOM 485 O O . PHE A 1 62 ? 3.967 -14.382 -12.165 1.00 94.69 62 PHE A O 1
ATOM 492 N N . THR A 1 63 ? 2.221 -13.166 -11.514 1.00 97.31 63 THR A N 1
ATOM 493 C CA . THR A 1 63 ? 2.315 -12.204 -12.625 1.00 97.31 63 THR A CA 1
ATOM 494 C C . THR A 1 63 ? 2.586 -10.807 -12.081 1.00 97.31 63 THR A C 1
ATOM 496 O O . THR A 1 63 ? 1.955 -10.387 -11.113 1.00 97.31 63 THR A O 1
ATOM 499 N N . LEU A 1 64 ? 3.511 -10.071 -12.697 1.00 97.31 64 LEU A N 1
ATOM 500 C CA . LEU A 1 64 ? 3.841 -8.692 -12.341 1.00 97.31 64 LEU A CA 1
ATOM 501 C C . LEU A 1 64 ? 3.516 -7.756 -13.507 1.00 97.31 64 LEU A C 1
ATOM 503 O O . LEU A 1 64 ? 4.160 -7.815 -14.547 1.00 97.31 64 LEU A O 1
ATOM 507 N N . GLY A 1 65 ? 2.546 -6.866 -13.323 1.00 96.25 65 GLY A N 1
ATOM 508 C CA . GLY A 1 65 ? 2.267 -5.759 -14.233 1.00 96.25 65 GLY A CA 1
ATOM 509 C C . GLY A 1 65 ? 2.900 -4.457 -13.748 1.00 96.25 65 GLY A C 1
ATOM 510 O O . GLY A 1 65 ? 2.900 -4.162 -12.553 1.00 96.25 65 GLY A O 1
ATOM 511 N N . ILE A 1 66 ? 3.419 -3.651 -14.669 1.00 95.38 66 ILE A N 1
ATOM 512 C CA . ILE A 1 66 ? 4.068 -2.373 -14.370 1.00 95.38 66 ILE A CA 1
ATOM 513 C C . ILE A 1 66 ? 3.316 -1.250 -15.083 1.00 95.38 66 ILE A C 1
ATOM 515 O O . ILE A 1 66 ? 3.107 -1.297 -16.294 1.00 95.38 66 ILE A O 1
ATOM 519 N N . ILE A 1 67 ? 2.920 -0.224 -14.329 1.00 94.00 67 ILE A N 1
ATOM 520 C CA . ILE A 1 67 ? 2.303 0.995 -14.863 1.00 94.00 67 ILE A CA 1
ATOM 521 C C . ILE A 1 67 ? 3.193 2.172 -14.495 1.00 94.00 67 ILE A C 1
ATOM 523 O O . ILE A 1 67 ? 3.423 2.434 -13.315 1.00 94.00 67 ILE A O 1
ATOM 527 N N . GLU A 1 68 ? 3.672 2.898 -15.498 1.00 92.62 68 GLU A N 1
ATOM 528 C CA . GLU A 1 68 ? 4.544 4.049 -15.290 1.00 92.62 68 GLU A CA 1
ATOM 529 C C . GLU A 1 68 ? 3.802 5.376 -15.395 1.00 92.62 68 GLU A C 1
ATOM 531 O O . GLU A 1 68 ? 2.877 5.534 -16.193 1.00 92.62 68 GLU A O 1
ATOM 536 N N . PHE A 1 69 ? 4.248 6.354 -14.611 1.00 90.75 69 PHE A N 1
ATOM 537 C CA . PHE A 1 69 ? 3.709 7.704 -14.587 1.00 90.75 69 PHE A CA 1
ATOM 538 C C . PHE A 1 69 ? 4.778 8.753 -14.887 1.00 90.75 69 PHE A C 1
ATOM 540 O O . PHE A 1 69 ? 5.935 8.645 -14.470 1.00 90.75 69 PHE A O 1
ATOM 547 N N . THR A 1 70 ? 4.354 9.812 -15.569 1.00 87.75 70 THR A N 1
ATOM 548 C CA . THR A 1 70 ? 5.139 11.024 -15.791 1.00 87.75 70 THR A CA 1
ATOM 549 C C . THR A 1 70 ? 5.180 11.896 -14.529 1.00 87.75 70 THR A C 1
ATOM 551 O O . THR A 1 70 ? 4.414 11.705 -13.578 1.00 87.75 70 THR A O 1
ATOM 554 N N . ASP A 1 71 ? 6.047 12.913 -14.523 1.00 84.50 71 ASP A N 1
ATOM 555 C CA . ASP A 1 71 ? 6.143 13.879 -13.419 1.00 84.50 71 ASP A CA 1
ATOM 556 C C . ASP A 1 71 ? 4.861 14.729 -13.254 1.00 84.50 71 ASP A C 1
ATOM 558 O O . ASP A 1 71 ? 4.605 15.305 -12.192 1.00 84.50 71 ASP A O 1
ATOM 562 N N . GLU A 1 72 ? 4.029 14.799 -14.294 1.00 81.94 72 GLU A N 1
ATOM 563 C CA . GLU A 1 72 ? 2.726 15.463 -14.293 1.00 81.94 72 GLU A CA 1
ATOM 564 C C . GLU A 1 72 ? 1.635 14.616 -13.623 1.00 81.94 72 GLU A C 1
ATOM 566 O O . GLU A 1 72 ? 0.543 15.130 -13.374 1.00 81.94 72 GLU A O 1
ATOM 571 N N . GLY A 1 73 ? 1.932 13.356 -13.284 1.00 81.88 73 GLY A N 1
ATOM 572 C CA . GLY A 1 73 ? 0.982 12.408 -12.706 1.00 81.88 73 GLY A CA 1
ATOM 573 C C . GLY A 1 73 ? 0.084 11.726 -13.742 1.00 81.88 73 GLY A C 1
ATOM 574 O O . GLY A 1 73 ? -0.953 11.171 -13.376 1.00 81.88 73 GLY A O 1
ATOM 575 N N . LEU A 1 74 ? 0.473 11.771 -15.021 1.00 86.38 74 LEU A N 1
ATOM 576 C CA . LEU A 1 74 ? -0.187 11.070 -16.122 1.00 86.38 74 LEU A CA 1
ATOM 577 C C . LEU A 1 74 ? 0.444 9.689 -16.316 1.00 86.38 74 LEU A C 1
ATOM 579 O O . LEU A 1 74 ? 1.651 9.543 -16.172 1.00 86.38 74 LEU A O 1
ATOM 583 N N . ALA A 1 75 ? -0.352 8.681 -16.649 1.00 87.81 75 ALA A N 1
ATOM 584 C CA . ALA A 1 75 ? 0.125 7.389 -17.110 1.00 87.81 75 ALA A CA 1
ATOM 585 C C . ALA A 1 75 ? 0.924 7.584 -18.402 1.00 87.81 75 ALA A C 1
ATOM 587 O O . ALA A 1 75 ? 0.458 8.236 -19.339 1.00 87.81 75 ALA A O 1
ATOM 588 N N . TRP A 1 76 ? 2.118 7.004 -18.452 1.00 88.88 76 TRP A N 1
ATOM 589 C CA . TRP A 1 76 ? 3.040 7.174 -19.566 1.00 88.88 76 TRP A CA 1
ATOM 590 C C . TRP A 1 76 ? 2.474 6.599 -20.866 1.00 88.88 76 TRP A C 1
ATOM 592 O O . TRP A 1 76 ? 2.529 7.227 -21.922 1.00 88.88 76 TRP A O 1
ATOM 602 N N . SER A 1 77 ? 1.886 5.405 -20.783 1.00 89.31 77 SER A N 1
ATOM 603 C CA . SER A 1 77 ? 1.276 4.714 -21.913 1.00 89.31 77 SER A CA 1
ATOM 604 C C . SER A 1 77 ? -0.106 4.201 -21.537 1.00 89.31 77 SER A C 1
ATOM 606 O O . SER A 1 77 ? -0.273 3.377 -20.637 1.00 89.31 77 SER A O 1
ATOM 608 N N . SER A 1 78 ? -1.119 4.649 -22.282 1.00 88.75 78 SER A N 1
ATOM 609 C CA . SER A 1 78 ? -2.472 4.107 -22.134 1.00 88.75 78 SER A CA 1
ATOM 610 C C . SER A 1 78 ? -2.523 2.621 -22.495 1.00 88.75 78 SER A C 1
ATOM 612 O O . SER A 1 78 ? -3.267 1.884 -21.862 1.00 88.75 78 SER A O 1
ATOM 614 N N . LYS A 1 79 ? -1.723 2.153 -23.466 1.00 89.62 79 LYS A N 1
ATOM 615 C CA . LYS A 1 79 ? -1.670 0.729 -23.845 1.00 89.62 79 LYS A CA 1
ATOM 616 C C . LYS A 1 79 ? -1.127 -0.132 -22.702 1.00 89.62 79 LYS A C 1
ATOM 618 O O . LYS A 1 79 ? -1.755 -1.123 -22.356 1.00 89.62 79 LYS A O 1
ATOM 623 N N . GLN A 1 80 ? -0.024 0.303 -22.086 1.00 90.88 80 GLN A N 1
ATOM 624 C CA . GLN A 1 80 ? 0.565 -0.346 -20.908 1.00 90.88 80 GLN A CA 1
ATOM 625 C C . GLN A 1 80 ? -0.462 -0.443 -19.774 1.00 90.88 80 GLN A C 1
ATOM 627 O O . GLN A 1 80 ? -0.724 -1.524 -19.256 1.00 90.88 80 GLN A O 1
ATOM 632 N N . ARG A 1 81 ? -1.098 0.687 -19.437 1.00 92.06 81 ARG A N 1
ATOM 633 C CA . ARG A 1 81 ? -2.125 0.752 -18.394 1.00 92.06 81 ARG A CA 1
ATOM 634 C C . ARG A 1 81 ? -3.274 -0.226 -18.649 1.00 92.06 81 ARG A C 1
ATOM 636 O O . ARG A 1 81 ? -3.626 -0.974 -17.745 1.00 92.06 81 ARG A O 1
ATOM 643 N N . HIS A 1 82 ? -3.865 -0.212 -19.847 1.00 92.12 82 HIS A N 1
ATOM 644 C CA . HIS A 1 82 ? -4.991 -1.098 -20.157 1.00 92.12 82 HIS A CA 1
ATOM 645 C C . HIS A 1 82 ? -4.577 -2.568 -20.099 1.00 92.12 82 HIS A C 1
ATOM 647 O O . HIS A 1 82 ? -5.268 -3.339 -19.450 1.00 92.12 82 HIS A O 1
ATOM 653 N N . ALA A 1 83 ? -3.417 -2.935 -20.652 1.00 92.06 83 ALA A N 1
ATOM 654 C CA . ALA A 1 83 ? -2.948 -4.318 -20.616 1.00 92.06 83 ALA A CA 1
ATOM 655 C C . ALA A 1 83 ? -2.765 -4.849 -19.188 1.00 92.06 83 ALA A C 1
ATOM 657 O O . ALA A 1 83 ? -3.175 -5.967 -18.892 1.00 92.06 83 ALA A O 1
ATOM 658 N N . VAL A 1 84 ? -2.207 -4.039 -18.280 1.00 93.25 84 VAL A N 1
ATOM 659 C CA . VAL A 1 84 ? -2.074 -4.425 -16.866 1.00 93.25 84 VAL A CA 1
ATOM 660 C C . VAL A 1 84 ? -3.442 -4.541 -16.185 1.00 93.25 84 VAL A C 1
ATOM 662 O O . VAL A 1 84 ? -3.653 -5.457 -15.397 1.00 93.25 84 VAL A O 1
ATOM 665 N N . LEU A 1 85 ? -4.389 -3.649 -16.485 1.00 92.88 85 LEU A N 1
ATOM 666 C CA . LEU A 1 85 ? -5.744 -3.724 -15.923 1.00 92.88 85 LEU A CA 1
ATOM 667 C C . LEU A 1 85 ? -6.554 -4.901 -16.481 1.00 92.88 85 LEU A C 1
ATOM 669 O O . LEU A 1 85 ? -7.379 -5.461 -15.762 1.00 92.88 85 LEU A O 1
ATOM 673 N N . ASP A 1 86 ? -6.311 -5.296 -17.728 1.00 92.38 86 ASP A N 1
ATOM 674 C CA . ASP A 1 86 ? -6.978 -6.432 -18.362 1.00 92.38 86 ASP A CA 1
ATOM 675 C C . ASP A 1 86 ? -6.510 -7.776 -17.782 1.00 92.38 86 ASP A C 1
ATOM 677 O O . ASP A 1 86 ? -7.283 -8.733 -17.795 1.00 92.38 86 ASP A O 1
ATOM 681 N N . LEU A 1 87 ? -5.329 -7.842 -17.142 1.00 90.88 87 LEU A N 1
ATOM 682 C CA . LEU A 1 87 ? -4.926 -9.010 -16.339 1.00 90.88 87 LEU A CA 1
ATOM 683 C C . LEU A 1 87 ? -5.958 -9.340 -15.258 1.00 90.88 87 LEU A C 1
ATOM 685 O O . LEU A 1 87 ? -6.289 -10.507 -15.055 1.00 90.88 87 LEU A O 1
ATOM 689 N N . LEU A 1 88 ? -6.508 -8.311 -14.603 1.00 90.75 88 LEU A N 1
ATOM 690 C CA . LEU A 1 88 ? -7.512 -8.468 -13.547 1.00 90.75 88 LEU A CA 1
ATOM 691 C C . LEU A 1 88 ? -8.854 -8.986 -14.076 1.00 90.75 88 LEU A C 1
ATOM 693 O O . LEU A 1 88 ? -9.708 -9.374 -13.289 1.00 90.75 88 LEU A O 1
ATOM 697 N N . ARG A 1 89 ? -9.054 -8.972 -15.395 1.00 88.69 89 ARG A N 1
ATOM 698 C CA . ARG A 1 89 ? -10.270 -9.444 -16.067 1.00 88.69 89 ARG A CA 1
ATOM 699 C C . ARG A 1 89 ? -10.069 -10.773 -16.789 1.00 88.69 89 ARG A C 1
ATOM 701 O O . ARG A 1 89 ? -10.995 -11.234 -17.443 1.00 88.69 89 ARG A O 1
ATOM 708 N N . SER A 1 90 ? -8.876 -11.358 -16.710 1.00 88.62 90 SER A N 1
ATOM 709 C CA . SER A 1 90 ? -8.579 -12.625 -17.373 1.00 88.62 90 SER A CA 1
ATOM 710 C C . SER A 1 90 ? -9.426 -13.775 -16.817 1.00 88.62 90 SER A C 1
ATOM 712 O O . SER A 1 90 ? -9.788 -13.795 -15.636 1.00 88.62 90 SER A O 1
ATOM 714 N N . ASP A 1 91 ? -9.711 -14.760 -17.670 1.00 85.12 91 ASP A N 1
ATOM 715 C CA . ASP A 1 91 ? -10.484 -15.953 -17.301 1.00 85.12 91 ASP A CA 1
ATOM 716 C C . ASP A 1 91 ? -9.845 -16.700 -16.124 1.00 85.12 91 ASP A C 1
ATOM 718 O O . ASP A 1 91 ? -10.534 -17.188 -15.234 1.00 85.12 91 ASP A O 1
ATOM 722 N N . GLU A 1 92 ? -8.515 -16.730 -16.065 1.00 84.31 92 GLU A N 1
ATOM 723 C CA . GLU A 1 92 ? -7.772 -17.364 -14.978 1.00 84.31 92 GLU A CA 1
ATOM 724 C C . GLU A 1 92 ? -8.057 -16.687 -13.628 1.00 84.31 92 GLU A C 1
ATOM 726 O O . GLU A 1 92 ? -8.429 -17.354 -12.663 1.00 84.31 92 GLU A O 1
ATOM 731 N N . VAL A 1 93 ? -7.983 -15.354 -13.572 1.00 87.44 93 VAL A N 1
ATOM 732 C CA . VAL A 1 93 ? -8.261 -14.569 -12.357 1.00 87.44 93 VAL A CA 1
ATOM 733 C C . VAL A 1 93 ? -9.714 -14.687 -11.927 1.00 87.44 93 VAL A C 1
ATOM 735 O O . VAL A 1 93 ? -9.998 -14.831 -10.738 1.00 87.44 93 VAL A O 1
ATOM 738 N N . THR A 1 94 ? -10.635 -14.642 -12.885 1.00 84.56 94 THR A N 1
ATOM 739 C CA . THR A 1 94 ? -12.070 -14.753 -12.604 1.00 84.56 94 THR A CA 1
ATOM 740 C C . THR A 1 94 ? -12.475 -16.172 -12.188 1.00 84.56 94 THR A C 1
ATOM 742 O O . THR A 1 94 ? -13.442 -16.315 -11.446 1.00 84.56 94 THR A O 1
ATOM 745 N N . THR A 1 95 ? -11.712 -17.204 -12.581 1.00 82.81 95 THR A N 1
ATOM 746 C CA . THR A 1 95 ? -11.993 -18.622 -12.276 1.00 82.81 95 THR A CA 1
ATOM 747 C C . THR A 1 95 ? -11.296 -19.146 -11.020 1.00 82.81 95 THR A C 1
ATOM 749 O O . THR A 1 95 ? -11.807 -20.060 -10.387 1.00 82.81 95 THR A O 1
ATOM 752 N N . THR A 1 96 ? -10.125 -18.645 -10.628 1.00 85.00 96 THR A N 1
ATOM 753 C CA . THR A 1 96 ? -9.451 -19.118 -9.395 1.00 85.00 96 THR A CA 1
ATOM 754 C C . THR A 1 96 ? -9.490 -18.095 -8.263 1.00 85.00 96 THR A C 1
ATOM 756 O O . THR A 1 96 ? -9.157 -18.414 -7.124 1.00 85.00 96 THR A O 1
ATOM 759 N N . GLY A 1 97 ? -9.889 -16.855 -8.556 1.00 89.19 97 GLY A N 1
ATOM 760 C CA . GLY A 1 97 ? -9.634 -15.708 -7.690 1.00 89.19 97 GLY A CA 1
ATOM 761 C C . GLY A 1 97 ? -8.156 -15.304 -7.691 1.00 89.19 97 GLY A C 1
ATOM 762 O O . GLY A 1 97 ? -7.286 -16.022 -8.201 1.00 89.19 97 GLY A O 1
ATOM 763 N N . ALA A 1 98 ? -7.863 -14.141 -7.103 1.00 92.25 98 ALA A N 1
ATOM 764 C CA . ALA A 1 98 ? -6.502 -13.609 -7.033 1.00 92.25 98 ALA A CA 1
ATOM 765 C C . ALA A 1 98 ? -6.190 -12.855 -5.731 1.00 92.25 98 ALA A C 1
ATOM 767 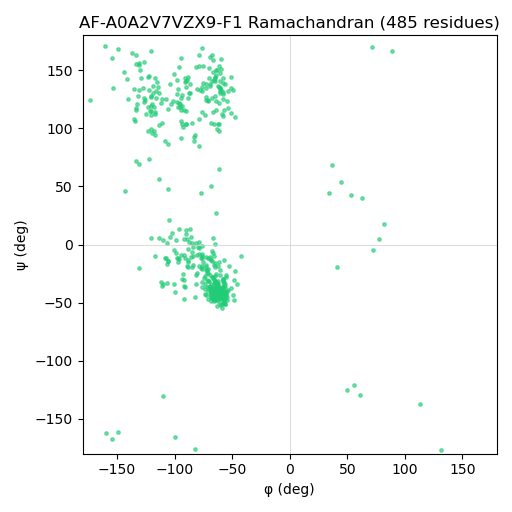O O . ALA A 1 98 ? -7.048 -12.173 -5.177 1.00 92.25 98 ALA A O 1
ATOM 768 N N . ILE A 1 99 ? -4.936 -12.910 -5.283 1.00 93.81 99 ILE A N 1
ATOM 769 C CA . ILE A 1 99 ? -4.369 -11.947 -4.333 1.00 93.81 99 ILE A CA 1
ATOM 770 C C . ILE A 1 99 ? -3.656 -10.875 -5.156 1.00 93.81 99 ILE A C 1
ATOM 772 O O . ILE A 1 99 ? -2.591 -11.109 -5.732 1.00 93.81 99 ILE A O 1
ATOM 776 N N . ILE A 1 100 ? -4.267 -9.697 -5.225 1.00 96.56 100 ILE A N 1
ATOM 777 C CA . ILE A 1 100 ? -3.765 -8.549 -5.972 1.00 96.56 100 ILE A CA 1
ATOM 778 C C . ILE A 1 100 ? -2.997 -7.649 -5.006 1.00 96.56 100 ILE A C 1
ATOM 780 O O . ILE A 1 100 ? -3.560 -7.148 -4.033 1.00 96.56 100 ILE A O 1
ATOM 784 N N . VAL A 1 101 ? -1.720 -7.409 -5.292 1.00 97.38 101 VAL A N 1
ATOM 785 C CA . VAL A 1 101 ? -0.853 -6.525 -4.512 1.00 97.38 101 VAL A CA 1
ATOM 786 C C . VAL A 1 101 ? -0.420 -5.357 -5.382 1.00 97.38 101 VAL A C 1
ATOM 788 O O . VAL A 1 101 ? 0.346 -5.520 -6.327 1.00 97.38 101 VAL A O 1
ATOM 791 N N . VAL A 1 102 ? -0.884 -4.156 -5.055 1.00 98.06 102 VAL A N 1
ATOM 792 C CA . VAL A 1 102 ? -0.433 -2.920 -5.700 1.00 98.06 102 VAL A CA 1
ATOM 793 C C . VAL A 1 102 ? 0.687 -2.320 -4.862 1.00 98.06 102 VAL A C 1
ATOM 795 O O . VAL A 1 102 ? 0.485 -2.084 -3.675 1.00 98.06 102 VAL A O 1
ATOM 798 N N . PHE A 1 103 ? 1.844 -2.029 -5.451 1.00 97.44 103 PHE A N 1
ATOM 799 C CA . PHE A 1 103 ? 2.959 -1.394 -4.751 1.00 97.44 103 PHE A CA 1
ATOM 800 C C . PHE A 1 103 ? 3.381 -0.079 -5.410 1.00 97.44 103 PHE A C 1
ATOM 802 O O . PHE A 1 103 ? 3.576 -0.011 -6.624 1.00 97.44 103 PHE A O 1
ATOM 809 N N . VAL A 1 104 ? 3.553 0.967 -4.595 1.00 95.56 104 VAL A N 1
ATOM 810 C CA . VAL A 1 104 ? 4.061 2.277 -5.026 1.00 95.56 104 VAL A CA 1
ATOM 811 C C . VAL A 1 104 ? 5.373 2.597 -4.320 1.00 95.56 104 VAL A C 1
ATOM 813 O O . VAL A 1 104 ? 5.430 2.746 -3.094 1.00 95.56 104 VAL A O 1
ATOM 816 N N . HIS A 1 105 ? 6.430 2.758 -5.107 1.00 90.94 105 HIS A N 1
ATOM 817 C CA . HIS A 1 105 ? 7.772 2.969 -4.584 1.00 90.94 105 HIS A CA 1
ATOM 818 C C . HIS A 1 105 ? 8.040 4.408 -4.112 1.00 90.94 105 HIS A C 1
ATOM 820 O O . HIS A 1 105 ? 7.357 5.375 -4.471 1.00 90.94 105 HIS A O 1
ATOM 826 N N . GLY A 1 106 ? 9.101 4.543 -3.313 1.00 84.44 106 GLY A N 1
ATOM 827 C CA . GLY A 1 106 ? 9.580 5.803 -2.751 1.00 84.44 106 GLY A CA 1
ATOM 828 C C . GLY A 1 106 ? 10.465 6.635 -3.682 1.00 84.44 106 GLY A C 1
ATOM 829 O O . GLY A 1 106 ? 10.721 6.297 -4.840 1.00 84.44 106 GLY A O 1
ATOM 830 N N . TRP A 1 107 ? 10.970 7.745 -3.139 1.00 73.12 107 TRP A N 1
ATOM 831 C CA . TRP A 1 107 ? 11.996 8.552 -3.799 1.00 73.12 107 TRP A CA 1
ATOM 832 C C . TRP A 1 107 ? 13.294 7.762 -3.987 1.00 73.12 107 TRP A C 1
ATOM 834 O O . TRP A 1 107 ? 13.615 6.908 -3.170 1.00 73.12 107 TRP A O 1
ATOM 844 N N . LYS A 1 108 ? 14.055 8.081 -5.040 1.00 77.06 108 LYS A N 1
ATOM 845 C CA . LYS A 1 108 ? 15.269 7.364 -5.491 1.00 77.06 108 LYS A CA 1
ATOM 846 C C . LYS A 1 108 ? 15.061 6.049 -6.262 1.00 77.06 108 LYS A C 1
ATOM 848 O O . LYS A 1 108 ? 16.069 5.467 -6.641 1.00 77.06 108 LYS A O 1
ATOM 853 N N . HIS A 1 109 ? 13.822 5.669 -6.571 1.00 83.25 109 HIS A N 1
ATOM 854 C CA . HIS A 1 109 ? 13.501 4.456 -7.337 1.00 83.25 109 HIS A CA 1
ATOM 855 C C . HIS A 1 109 ? 12.737 4.751 -8.631 1.00 83.25 109 HIS A C 1
ATOM 857 O O . HIS A 1 109 ? 12.263 5.878 -8.828 1.00 83.25 109 HIS A O 1
ATOM 863 N N . ASN A 1 110 ? 12.647 3.752 -9.507 1.00 86.19 110 ASN A N 1
ATOM 864 C CA . ASN A 1 110 ? 11.847 3.765 -10.732 1.00 86.19 110 ASN A CA 1
ATOM 865 C C . ASN A 1 110 ? 11.441 2.341 -11.164 1.00 86.19 110 ASN A C 1
ATOM 867 O O . ASN A 1 110 ? 11.584 1.387 -10.411 1.00 86.19 110 ASN A O 1
ATOM 871 N N . ALA A 1 111 ? 10.931 2.210 -12.390 1.00 89.31 111 ALA A N 1
ATOM 872 C CA . ALA A 1 111 ? 10.455 0.954 -12.958 1.00 89.31 111 ALA A CA 1
ATOM 873 C C . ALA A 1 111 ? 11.520 0.135 -13.715 1.00 89.31 111 ALA A C 1
ATOM 875 O O . ALA A 1 111 ? 11.157 -0.829 -14.387 1.00 89.31 111 ALA A O 1
ATOM 876 N N . SER A 1 112 ? 12.807 0.494 -13.654 1.00 87.06 112 SER A N 1
ATOM 877 C CA . SER A 1 112 ? 13.867 -0.272 -14.322 1.00 87.06 112 SER A CA 1
ATOM 878 C C . SER A 1 112 ? 13.936 -1.710 -13.802 1.00 87.06 112 SER A C 1
ATOM 880 O O . SER A 1 112 ? 13.637 -1.989 -12.642 1.00 87.06 112 SER A O 1
ATOM 882 N N . ILE A 1 113 ? 14.318 -2.643 -14.678 1.00 86.81 113 ILE A N 1
ATOM 883 C CA . ILE A 1 113 ? 14.199 -4.079 -14.405 1.00 86.81 113 ILE A CA 1
ATOM 884 C C . ILE A 1 113 ? 14.952 -4.549 -13.157 1.00 86.81 113 ILE A C 1
ATOM 886 O O . ILE A 1 113 ? 14.419 -5.377 -12.413 1.00 86.81 113 ILE A O 1
ATOM 890 N N . CYS A 1 114 ? 16.136 -3.987 -12.910 1.00 86.12 114 CYS A N 1
ATOM 891 C CA . CYS A 1 114 ? 16.960 -4.278 -11.740 1.00 86.12 114 CYS A CA 1
ATOM 892 C C . CYS A 1 114 ? 16.931 -3.148 -10.693 1.00 86.12 114 CYS A C 1
ATOM 894 O O . CYS A 1 114 ? 17.856 -3.060 -9.892 1.00 86.12 114 CYS A O 1
ATOM 896 N N . ASP A 1 115 ? 15.915 -2.271 -10.678 1.00 86.75 115 ASP A N 1
ATOM 897 C CA . ASP A 1 115 ? 15.706 -1.389 -9.519 1.00 86.75 115 ASP A CA 1
ATOM 898 C C . ASP A 1 115 ? 15.459 -2.249 -8.269 1.00 86.75 115 ASP A C 1
ATOM 900 O O . ASP A 1 115 ? 14.665 -3.194 -8.315 1.00 86.75 115 ASP A O 1
ATOM 904 N N . ASP A 1 116 ? 16.104 -1.908 -7.151 1.00 83.44 116 ASP A N 1
ATOM 905 C CA . ASP A 1 116 ? 16.016 -2.675 -5.903 1.00 83.44 116 ASP A CA 1
ATOM 906 C C . ASP A 1 116 ? 14.562 -2.894 -5.449 1.00 83.44 116 ASP A C 1
ATOM 908 O O . ASP A 1 116 ? 14.210 -3.993 -5.028 1.00 83.44 116 ASP A O 1
ATOM 912 N N . ASN A 1 117 ? 13.673 -1.899 -5.595 1.00 87.88 117 ASN A N 1
ATOM 913 C CA . ASN A 1 117 ? 12.261 -2.064 -5.235 1.00 87.88 117 ASN A CA 1
ATOM 914 C C . ASN A 1 117 ? 11.538 -3.027 -6.176 1.00 87.88 117 ASN A C 1
ATOM 916 O O . ASN A 1 117 ? 10.678 -3.773 -5.723 1.00 87.88 117 ASN A O 1
ATOM 920 N N . VAL A 1 118 ? 11.854 -3.015 -7.473 1.00 90.62 118 VAL A N 1
ATOM 921 C CA . VAL A 1 118 ? 11.252 -3.954 -8.431 1.00 90.62 118 VAL A CA 1
ATOM 922 C C . VAL A 1 118 ? 11.741 -5.374 -8.129 1.00 90.62 118 VAL A C 1
ATOM 924 O O . VAL A 1 118 ? 10.933 -6.296 -8.028 1.00 90.62 118 VAL A O 1
ATOM 927 N N . ALA A 1 119 ? 13.047 -5.553 -7.905 1.00 88.38 119 ALA A N 1
ATOM 928 C CA . ALA A 1 119 ? 13.640 -6.843 -7.561 1.00 88.38 119 ALA A CA 1
ATOM 929 C C . ALA A 1 119 ? 13.102 -7.399 -6.230 1.00 88.38 119 ALA A C 1
ATOM 931 O O . ALA A 1 119 ? 12.694 -8.561 -6.165 1.00 88.38 119 ALA A O 1
ATOM 932 N N . CYS A 1 120 ? 13.037 -6.576 -5.182 1.00 87.06 120 CYS A N 1
ATOM 933 C CA . CYS A 1 120 ? 12.481 -6.979 -3.893 1.00 87.06 120 CYS A CA 1
ATOM 934 C C . CYS A 1 120 ? 10.974 -7.235 -3.959 1.00 87.06 120 CYS A C 1
ATOM 936 O O . CYS A 1 120 ? 10.494 -8.197 -3.360 1.00 87.06 120 CYS A O 1
ATOM 938 N N . PHE A 1 121 ? 10.223 -6.463 -4.748 1.00 92.00 121 PHE A N 1
ATOM 939 C CA . PHE A 1 121 ? 8.797 -6.713 -4.932 1.00 92.00 121 PHE A CA 1
ATOM 940 C C . PHE A 1 121 ? 8.527 -8.069 -5.598 1.00 92.00 121 PHE A C 1
ATOM 942 O O . PHE A 1 121 ? 7.663 -8.802 -5.124 1.00 92.00 121 PHE A O 1
ATOM 949 N N . ARG A 1 122 ? 9.319 -8.480 -6.603 1.00 90.69 122 ARG A N 1
ATOM 950 C CA . ARG A 1 122 ? 9.236 -9.846 -7.164 1.00 90.69 122 ARG A CA 1
ATOM 951 C C . ARG A 1 122 ? 9.425 -10.922 -6.096 1.00 90.69 122 ARG A C 1
ATOM 953 O O . ARG A 1 122 ? 8.679 -11.894 -6.075 1.00 90.69 122 ARG A O 1
ATOM 960 N N . ARG A 1 123 ? 10.393 -10.747 -5.187 1.00 86.12 123 ARG A N 1
ATOM 961 C CA . ARG A 1 123 ? 10.625 -11.691 -4.079 1.00 86.12 123 ARG A CA 1
ATOM 962 C C . ARG A 1 123 ? 9.438 -11.754 -3.118 1.00 86.12 123 ARG A C 1
ATOM 964 O O . ARG A 1 123 ? 9.071 -12.846 -2.693 1.00 86.12 123 ARG A O 1
ATOM 971 N N . VAL A 1 124 ? 8.819 -10.612 -2.810 1.00 87.00 124 VAL A N 1
ATOM 972 C CA . VAL A 1 124 ? 7.597 -10.564 -1.991 1.00 87.00 124 VAL A CA 1
ATOM 973 C C . VAL A 1 124 ? 6.455 -11.321 -2.675 1.00 87.00 124 VAL A C 1
ATOM 975 O O . VAL A 1 124 ? 5.805 -12.132 -2.023 1.00 87.00 124 VAL A O 1
ATOM 978 N N . LEU A 1 125 ? 6.240 -11.121 -3.981 1.00 91.50 125 LEU A N 1
ATOM 979 C CA . LEU A 1 125 ? 5.201 -11.830 -4.741 1.00 91.50 125 LEU A CA 1
ATOM 980 C C . LEU A 1 125 ? 5.451 -13.342 -4.798 1.00 91.50 125 LEU A C 1
ATOM 982 O O . LEU A 1 125 ? 4.537 -14.110 -4.517 1.00 91.50 125 LEU A O 1
ATOM 986 N N . ALA A 1 126 ? 6.684 -13.769 -5.082 1.00 86.44 126 ALA A N 1
ATOM 987 C CA . ALA A 1 126 ? 7.061 -15.184 -5.065 1.00 86.44 126 ALA A CA 1
ATOM 988 C C . ALA A 1 126 ? 6.813 -15.822 -3.690 1.00 86.44 126 ALA A C 1
ATOM 990 O O . ALA A 1 126 ? 6.302 -16.933 -3.574 1.00 86.44 126 ALA A O 1
ATOM 991 N N . GLY A 1 127 ? 7.137 -15.097 -2.622 1.00 80.25 127 GLY A N 1
ATOM 992 C CA . GLY A 1 127 ? 6.884 -15.569 -1.272 1.00 80.25 127 GLY A CA 1
ATOM 993 C C . GLY A 1 127 ? 5.405 -15.617 -0.892 1.00 80.25 127 GLY A C 1
ATOM 994 O O . GLY A 1 127 ? 4.995 -16.541 -0.197 1.00 80.25 127 GLY A O 1
ATOM 995 N N . LEU A 1 128 ? 4.591 -14.672 -1.372 1.00 85.75 128 LEU A N 1
ATOM 996 C CA . LEU A 1 128 ? 3.133 -14.738 -1.238 1.00 85.75 128 LEU A CA 1
ATOM 997 C C . LEU A 1 128 ? 2.548 -15.934 -1.994 1.00 85.75 128 LEU A C 1
ATOM 999 O O . LEU A 1 128 ? 1.659 -16.592 -1.462 1.00 85.75 128 LEU A O 1
ATOM 1003 N N . ALA A 1 129 ? 3.068 -16.251 -3.183 1.00 87.12 129 ALA A N 1
ATOM 1004 C CA . ALA A 1 129 ? 2.654 -17.433 -3.942 1.00 87.12 129 ALA A CA 1
ATOM 1005 C C . ALA A 1 129 ? 2.943 -18.715 -3.163 1.00 87.12 129 ALA A C 1
ATOM 1007 O O . ALA A 1 129 ? 2.048 -19.532 -2.960 1.00 87.12 129 ALA A O 1
ATOM 1008 N N . ARG A 1 130 ? 4.149 -18.823 -2.596 1.00 81.38 130 ARG A N 1
ATOM 1009 C CA . ARG A 1 130 ? 4.520 -19.956 -1.745 1.00 81.38 130 ARG A CA 1
ATOM 1010 C C . ARG A 1 130 ? 3.654 -20.061 -0.491 1.00 81.38 130 ARG A C 1
ATOM 1012 O O . ARG A 1 130 ? 3.320 -21.158 -0.077 1.00 81.38 130 ARG A O 1
ATOM 1019 N N . VAL A 1 131 ? 3.277 -18.944 0.129 1.00 79.00 131 VAL A N 1
ATOM 1020 C CA . VAL A 1 131 ? 2.349 -18.927 1.276 1.00 79.00 131 VAL A CA 1
ATOM 1021 C C . VAL A 1 131 ? 0.958 -19.419 0.865 1.00 79.00 131 VAL A C 1
ATOM 1023 O O . VAL A 1 131 ? 0.355 -20.210 1.588 1.00 79.00 131 VAL A O 1
ATOM 1026 N N . GLU A 1 132 ? 0.467 -19.005 -0.301 1.00 85.31 132 GLU A N 1
ATOM 1027 C CA . GLU A 1 132 ? -0.838 -19.415 -0.824 1.00 85.31 132 GLU A CA 1
ATOM 1028 C C . GLU A 1 132 ? -0.914 -20.923 -1.124 1.00 85.31 132 GLU A C 1
ATOM 1030 O O . GLU A 1 132 ? -1.965 -21.523 -0.891 1.00 85.31 132 GLU A O 1
ATOM 1035 N N . GLU A 1 133 ? 0.184 -21.564 -1.545 1.00 83.12 133 GLU A N 1
ATOM 1036 C CA . GLU A 1 133 ? 0.266 -23.030 -1.727 1.00 83.12 133 GLU A CA 1
ATOM 1037 C C . GLU A 1 133 ? -0.055 -23.819 -0.449 1.00 83.12 133 GLU A C 1
ATOM 1039 O O . GLU A 1 133 ? -0.563 -24.937 -0.502 1.00 83.12 133 GLU A O 1
ATOM 1044 N N . TYR A 1 134 ? 0.223 -23.243 0.719 1.00 78.75 134 TYR A N 1
ATOM 1045 C CA . TYR A 1 134 ? -0.063 -23.864 2.012 1.00 78.75 134 TYR A CA 1
ATOM 1046 C C . TYR A 1 134 ? -1.319 -23.291 2.682 1.00 78.75 134 TYR A C 1
ATOM 1048 O O . TYR A 1 134 ? -1.553 -23.548 3.867 1.00 78.75 134 TYR A O 1
ATOM 1056 N N . SER A 1 135 ? -2.104 -22.485 1.964 1.00 77.94 135 SER A N 1
ATOM 1057 C CA . SER A 1 135 ? -3.317 -21.879 2.501 1.00 77.94 135 SER A CA 1
ATOM 1058 C C . SER A 1 135 ? -4.283 -22.963 3.001 1.00 77.94 135 SER A C 1
ATOM 1060 O O . SER A 1 135 ? -4.589 -23.901 2.264 1.00 77.94 135 SER A O 1
ATOM 1062 N N . PRO A 1 136 ? -4.806 -22.856 4.239 1.00 72.81 136 PRO A N 1
ATOM 1063 C CA . PRO A 1 136 ? -5.766 -23.821 4.774 1.00 72.81 136 PRO A CA 1
ATOM 1064 C C . PRO A 1 136 ? -7.181 -23.630 4.195 1.00 72.81 136 PRO A C 1
ATOM 1066 O O . PRO A 1 136 ? -8.116 -24.333 4.584 1.00 72.81 136 PRO A O 1
ATOM 1069 N N . LEU A 1 137 ? -7.372 -22.639 3.322 1.00 74.56 137 LEU A N 1
ATOM 1070 C CA . LEU A 1 137 ? -8.675 -22.247 2.805 1.00 74.56 137 LEU A CA 1
ATOM 1071 C C . LEU A 1 137 ? -9.116 -23.186 1.653 1.00 74.56 137 LEU A C 1
ATOM 1073 O O . LEU A 1 137 ? -8.336 -23.442 0.742 1.00 74.56 137 LEU A O 1
ATOM 1077 N N . PRO A 1 138 ? -10.372 -23.680 1.622 1.00 74.19 138 PRO A N 1
ATOM 1078 C CA . PRO A 1 138 ? -10.801 -24.706 0.658 1.00 74.19 138 PRO A CA 1
ATOM 1079 C C . PRO A 1 138 ? -11.027 -24.159 -0.760 1.00 7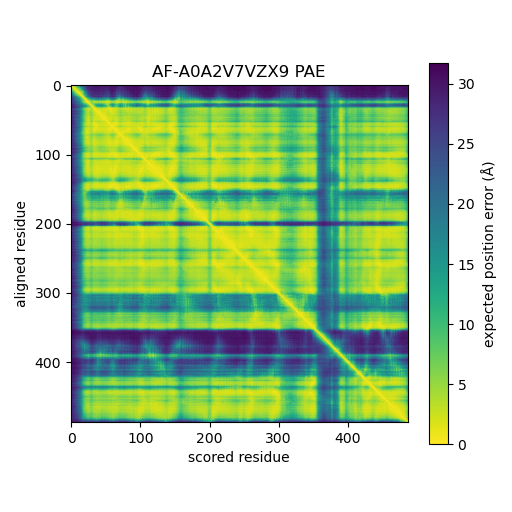4.19 138 PRO A C 1
ATOM 1081 O O . PRO A 1 138 ? -11.749 -23.183 -0.907 1.00 74.19 138 PRO A O 1
ATOM 1084 N N . GLY A 1 139 ? -10.502 -24.780 -1.813 1.00 77.81 139 GLY A N 1
ATOM 1085 C CA . GLY A 1 139 ? -10.676 -24.325 -3.204 1.00 77.81 139 GLY A CA 1
ATOM 1086 C C . GLY A 1 139 ? -9.347 -24.273 -3.960 1.00 77.81 139 GLY A C 1
ATOM 1087 O O . GLY A 1 139 ? -8.332 -24.687 -3.400 1.00 77.81 139 GLY A O 1
ATOM 1088 N N . PRO A 1 140 ? -9.330 -23.811 -5.223 1.00 83.19 140 PRO A N 1
ATOM 1089 C CA . PRO A 1 140 ? -8.077 -23.621 -5.943 1.00 83.19 140 PRO A CA 1
ATOM 1090 C C . PRO A 1 140 ? -7.227 -22.536 -5.270 1.00 83.19 140 PRO A C 1
ATOM 1092 O O . PRO A 1 140 ? -7.763 -21.547 -4.763 1.00 83.19 140 PRO A O 1
ATOM 1095 N N . HIS A 1 141 ? -5.905 -22.707 -5.305 1.00 87.50 141 HIS A N 1
ATOM 1096 C CA . HIS A 1 141 ? -4.967 -21.658 -4.910 1.00 87.50 141 HIS A CA 1
ATOM 1097 C C . HIS A 1 141 ? -5.164 -20.428 -5.799 1.00 87.50 141 HIS A C 1
ATOM 1099 O O . HIS A 1 141 ? -5.255 -20.538 -7.028 1.00 87.50 141 HIS A O 1
ATOM 1105 N N . ARG A 1 142 ? -5.245 -19.253 -5.174 1.00 90.75 142 ARG A N 1
ATOM 1106 C CA . ARG A 1 142 ? -5.456 -17.988 -5.880 1.00 90.75 142 ARG A CA 1
ATOM 1107 C C . ARG A 1 142 ? -4.225 -17.596 -6.681 1.00 90.75 142 ARG A C 1
ATOM 1109 O O . ARG A 1 142 ? -3.091 -17.866 -6.294 1.00 90.75 142 ARG A O 1
ATOM 1116 N N . LYS A 1 143 ? -4.444 -16.856 -7.765 1.00 92.94 143 LYS A N 1
ATOM 1117 C CA . LYS A 1 143 ? -3.351 -16.259 -8.539 1.00 92.94 143 LYS A CA 1
ATOM 1118 C C . LYS A 1 143 ? -2.734 -15.092 -7.783 1.00 92.94 143 LYS A C 1
ATOM 1120 O O . LYS A 1 143 ? -3.454 -14.262 -7.232 1.00 92.94 143 LYS A O 1
ATOM 1125 N N . ILE A 1 144 ? -1.410 -14.987 -7.799 1.00 94.81 144 ILE A N 1
ATOM 1126 C CA . ILE A 1 144 ? -0.715 -13.826 -7.242 1.00 94.81 144 ILE A CA 1
ATOM 1127 C C . ILE A 1 144 ? -0.459 -12.814 -8.354 1.00 94.81 144 ILE A C 1
ATOM 1129 O O . ILE A 1 144 ? 0.243 -13.106 -9.325 1.00 94.81 144 ILE A O 1
ATOM 1133 N N . ILE A 1 145 ? -1.026 -11.616 -8.204 1.00 97.31 145 ILE A N 1
ATOM 1134 C CA . ILE A 1 145 ? -0.871 -10.523 -9.169 1.00 97.31 145 ILE A CA 1
ATOM 1135 C C . ILE A 1 145 ? -0.246 -9.321 -8.481 1.00 97.31 145 ILE A C 1
ATOM 1137 O O . ILE A 1 145 ? -0.858 -8.687 -7.626 1.00 97.31 145 ILE A O 1
ATOM 1141 N N . GLY A 1 146 ? 0.965 -8.970 -8.894 1.00 97.81 146 GLY A N 1
ATOM 1142 C CA . GLY A 1 146 ? 1.605 -7.715 -8.535 1.00 97.81 146 GLY A CA 1
ATOM 1143 C C . GLY A 1 146 ? 1.288 -6.618 -9.542 1.00 97.81 146 GLY A C 1
ATOM 1144 O O . GLY A 1 146 ? 1.403 -6.831 -10.746 1.00 97.81 146 GLY A O 1
ATOM 1145 N N . ILE A 1 147 ? 0.956 -5.423 -9.064 1.00 97.88 147 ILE A N 1
ATOM 1146 C CA . ILE A 1 147 ? 0.888 -4.206 -9.877 1.00 97.88 147 ILE A CA 1
ATOM 1147 C C . ILE A 1 147 ? 1.871 -3.195 -9.294 1.00 97.88 147 ILE A C 1
ATOM 1149 O O . ILE A 1 147 ? 1.662 -2.663 -8.206 1.00 97.88 147 ILE A O 1
ATOM 1153 N N . TYR A 1 148 ? 2.943 -2.908 -10.020 1.00 96.75 148 TYR A N 1
ATOM 1154 C CA . TYR A 1 148 ? 3.940 -1.922 -9.622 1.00 96.75 148 TYR A CA 1
ATOM 1155 C C . TYR A 1 148 ? 3.639 -0.575 -10.277 1.00 96.75 148 TYR A C 1
ATOM 1157 O O . TYR A 1 148 ? 3.655 -0.452 -11.504 1.00 96.75 148 TYR A O 1
ATOM 1165 N N . LEU A 1 149 ? 3.378 0.451 -9.466 1.00 95.00 149 LEU A N 1
ATOM 1166 C CA . LEU A 1 149 ? 3.191 1.816 -9.953 1.00 95.00 149 LEU A CA 1
ATOM 1167 C C . LEU A 1 149 ? 4.532 2.552 -9.914 1.00 95.00 149 LEU A C 1
ATOM 1169 O O . LEU A 1 149 ? 4.998 2.993 -8.859 1.00 95.00 149 LEU A O 1
ATOM 1173 N N . GLY A 1 150 ? 5.149 2.653 -11.089 1.00 90.69 150 GLY A N 1
ATOM 1174 C CA . GLY A 1 150 ? 6.444 3.275 -11.311 1.00 90.69 150 GLY A CA 1
ATOM 1175 C C . GLY A 1 150 ? 6.337 4.763 -11.625 1.00 90.69 150 GLY A C 1
ATOM 1176 O O . GLY A 1 150 ? 5.467 5.198 -12.370 1.00 90.69 150 GLY A O 1
ATOM 1177 N N . TRP A 1 151 ? 7.247 5.569 -11.102 1.00 87.44 151 TRP A N 1
ATOM 1178 C CA . TRP A 1 151 ? 7.415 6.968 -11.484 1.00 87.44 151 TRP A CA 1
ATOM 1179 C C . TRP A 1 151 ? 8.881 7.366 -11.339 1.00 87.44 151 TRP A C 1
ATOM 1181 O O . TRP A 1 151 ? 9.697 6.654 -10.751 1.00 87.44 151 TRP A O 1
ATOM 1191 N N . ARG A 1 152 ? 9.261 8.527 -11.870 1.00 82.38 152 ARG A N 1
ATOM 1192 C CA . ARG A 1 152 ? 10.651 8.982 -11.789 1.00 82.38 152 ARG A CA 1
ATOM 1193 C C . ARG A 1 152 ? 10.970 9.566 -10.408 1.00 82.38 152 ARG A C 1
ATOM 1195 O O . ARG A 1 152 ? 10.938 10.784 -10.189 1.00 82.38 152 ARG A O 1
ATOM 1202 N N . GLY A 1 153 ? 11.329 8.685 -9.475 1.00 69.06 153 GLY A N 1
ATOM 1203 C CA . GLY A 1 153 ? 11.620 9.027 -8.084 1.00 69.06 153 GLY A CA 1
ATOM 1204 C C . GLY A 1 153 ? 12.943 9.767 -7.859 1.00 69.06 153 GLY A C 1
ATOM 1205 O O . GLY A 1 153 ? 13.109 10.382 -6.804 1.00 69.06 153 GLY A O 1
ATOM 1206 N N . LEU A 1 154 ? 13.885 9.740 -8.813 1.00 69.62 154 LEU A N 1
ATOM 1207 C CA . LEU A 1 154 ? 15.171 10.450 -8.741 1.00 69.62 154 LEU A CA 1
ATOM 1208 C C . LEU A 1 154 ? 15.332 11.469 -9.873 1.00 69.62 154 LEU A C 1
ATOM 1210 O O . LEU A 1 154 ? 15.173 11.132 -11.044 1.00 69.62 154 LEU A O 1
ATOM 1214 N N . GLN A 1 155 ? 15.716 12.699 -9.522 1.00 59.31 155 GLN A N 1
ATOM 1215 C CA . GLN A 1 155 ? 15.968 13.783 -10.484 1.00 59.31 155 GLN A CA 1
ATOM 1216 C C . GLN A 1 155 ? 17.462 14.102 -10.674 1.00 59.31 155 GLN A C 1
ATOM 1218 O O . GLN A 1 155 ? 17.872 14.471 -11.773 1.00 59.31 155 GLN A O 1
ATOM 1223 N N . TYR A 1 156 ? 18.267 13.961 -9.614 1.00 56.41 156 TYR A N 1
ATOM 1224 C CA . TYR A 1 156 ? 19.668 14.390 -9.567 1.00 56.41 156 TYR A CA 1
ATOM 1225 C C . TYR A 1 156 ? 20.593 13.293 -9.034 1.00 56.41 156 TYR A C 1
ATOM 1227 O O . TYR A 1 156 ? 20.161 12.423 -8.278 1.00 56.41 156 TYR A O 1
ATOM 1235 N N . CYS A 1 157 ? 21.872 13.382 -9.399 1.00 56.12 157 CYS A N 1
ATOM 1236 C CA . CYS A 1 157 ? 22.834 12.287 -9.264 1.00 56.12 157 CYS A CA 1
ATOM 1237 C C . CYS A 1 157 ? 23.919 12.485 -8.228 1.00 56.12 157 CYS A C 1
ATOM 1239 O O . CYS A 1 157 ? 24.321 11.534 -7.559 1.00 56.12 157 CYS A O 1
ATOM 1241 N N . SER A 1 158 ? 24.373 13.720 -8.073 1.00 53.22 158 SER A N 1
ATOM 1242 C CA . SER A 1 158 ? 25.392 14.077 -7.102 1.00 53.22 158 SER A CA 1
ATOM 1243 C C . SER A 1 158 ? 24.750 14.489 -5.785 1.00 53.22 158 SER A C 1
ATOM 1245 O O . SER A 1 158 ? 23.748 15.208 -5.751 1.00 53.22 158 SER A O 1
ATOM 1247 N N . GLU A 1 159 ? 25.337 14.071 -4.670 1.00 53.44 159 GLU A N 1
ATOM 1248 C CA . GLU A 1 159 ? 25.032 14.709 -3.392 1.00 53.44 159 GLU A CA 1
ATOM 1249 C C . GLU A 1 159 ? 25.626 16.134 -3.380 1.00 53.44 159 GLU A C 1
ATOM 1251 O O . GLU A 1 159 ? 26.694 16.353 -3.956 1.00 53.44 159 GLU A O 1
ATOM 1256 N N . PRO A 1 160 ? 24.946 17.127 -2.778 1.00 60.81 160 PRO A N 1
ATOM 1257 C CA . PRO A 1 160 ? 23.708 17.003 -2.005 1.00 60.81 160 PRO A CA 1
ATOM 1258 C C . PRO A 1 160 ? 22.432 17.040 -2.866 1.00 60.81 160 PRO A C 1
ATOM 1260 O O . PRO A 1 160 ? 21.350 16.754 -2.366 1.00 60.81 160 PRO A O 1
ATOM 1263 N N . SER A 1 161 ? 22.524 17.389 -4.155 1.00 57.88 161 SER A N 1
ATOM 1264 C CA . SER A 1 161 ? 21.358 17.606 -5.033 1.00 57.88 161 SER A CA 1
ATOM 1265 C C . SER A 1 161 ? 20.421 16.392 -5.139 1.00 57.88 161 SER A C 1
ATOM 1267 O O . SER A 1 161 ? 19.202 16.553 -5.209 1.00 57.88 161 SER A O 1
ATOM 1269 N N . ARG A 1 162 ? 20.969 15.174 -5.051 1.00 55.84 162 ARG A N 1
ATOM 1270 C CA . ARG A 1 162 ? 20.228 13.908 -4.979 1.00 55.84 162 ARG A CA 1
ATOM 1271 C C . ARG A 1 162 ? 19.306 13.859 -3.757 1.00 55.84 162 ARG A C 1
ATOM 1273 O O . ARG A 1 162 ? 18.108 13.628 -3.914 1.00 55.84 162 ARG A O 1
ATOM 1280 N N . THR A 1 163 ? 19.821 14.126 -2.558 1.00 59.53 163 THR A N 1
ATOM 1281 C CA . THR A 1 163 ? 19.025 14.189 -1.315 1.00 59.53 163 THR A CA 1
ATOM 1282 C C . THR A 1 163 ? 18.124 15.425 -1.263 1.00 59.53 163 THR A C 1
ATOM 1284 O O . THR A 1 163 ? 17.006 15.369 -0.756 1.00 59.53 163 THR A O 1
ATOM 1287 N N . LEU A 1 164 ? 18.549 16.531 -1.871 1.00 66.00 164 LEU A N 1
ATOM 1288 C CA . LEU A 1 164 ? 17.726 17.727 -2.015 1.00 66.00 164 LEU A CA 1
ATOM 1289 C C . LEU A 1 164 ? 16.604 17.554 -3.064 1.00 66.00 164 LEU A C 1
ATOM 1291 O O . LEU A 1 164 ? 15.681 18.354 -3.127 1.00 66.00 164 LEU A O 1
ATOM 1295 N N . SER A 1 165 ? 16.598 16.496 -3.877 1.00 63.72 165 SER A N 1
ATOM 1296 C CA . SER A 1 165 ? 15.494 16.262 -4.822 1.00 63.72 165 SER A CA 1
ATOM 1297 C C . SER A 1 165 ? 14.165 15.927 -4.129 1.00 63.72 165 SER A C 1
ATOM 1299 O O . SER A 1 165 ? 13.111 16.036 -4.757 1.00 63.72 165 SER A O 1
ATOM 1301 N N . ILE A 1 166 ? 14.179 15.597 -2.828 1.00 67.19 166 ILE A N 1
ATOM 1302 C CA . ILE A 1 166 ? 12.980 15.209 -2.075 1.00 67.19 166 ILE A CA 1
ATOM 1303 C C . ILE A 1 166 ? 11.831 16.212 -2.222 1.00 67.19 166 ILE A C 1
ATOM 1305 O O . ILE A 1 166 ? 10.684 15.799 -2.351 1.00 67.19 166 ILE A O 1
ATOM 1309 N N . TRP A 1 167 ? 12.112 17.521 -2.276 1.00 69.12 167 TRP A N 1
ATOM 1310 C CA . TRP A 1 167 ? 11.067 18.548 -2.381 1.00 69.12 167 TRP A CA 1
ATOM 1311 C C . TRP A 1 167 ? 10.350 18.538 -3.725 1.00 69.12 167 TRP A C 1
ATOM 1313 O O . TRP A 1 167 ? 9.124 18.651 -3.771 1.00 69.12 167 TRP A O 1
ATOM 1323 N N . SER A 1 168 ? 11.096 18.437 -4.829 1.00 66.75 168 SER A N 1
ATOM 1324 C CA . SER A 1 168 ? 10.480 18.388 -6.156 1.00 66.75 168 SER A CA 1
ATOM 1325 C C . SER A 1 168 ? 9.733 17.071 -6.335 1.00 66.75 168 SER A C 1
ATOM 1327 O O . SER A 1 168 ? 8.587 17.079 -6.778 1.00 66.75 168 SER A O 1
ATOM 1329 N N . ARG A 1 169 ? 10.347 15.964 -5.907 1.00 79.62 169 ARG A N 1
ATOM 1330 C CA . ARG A 1 169 ? 9.802 14.611 -6.035 1.00 79.62 169 ARG A CA 1
ATOM 1331 C C . ARG A 1 169 ? 8.572 14.386 -5.156 1.00 79.62 169 ARG A C 1
ATOM 1333 O O . ARG A 1 169 ? 7.631 13.738 -5.594 1.00 79.62 169 ARG A O 1
ATOM 1340 N N . LYS A 1 170 ? 8.507 14.995 -3.970 1.00 77.00 170 LYS A N 1
ATOM 1341 C CA . LYS A 1 170 ? 7.309 14.963 -3.122 1.00 77.00 170 LYS A CA 1
ATOM 1342 C C . LYS A 1 170 ? 6.092 15.578 -3.804 1.00 77.00 170 LYS A C 1
ATOM 1344 O O . LYS A 1 170 ? 5.033 14.964 -3.806 1.00 77.00 170 LYS A O 1
ATOM 1349 N N . ARG A 1 171 ? 6.252 16.751 -4.428 1.00 76.56 171 ARG A N 1
ATOM 1350 C CA . ARG A 1 171 ? 5.159 17.394 -5.179 1.00 76.56 171 ARG A CA 1
ATOM 1351 C C . ARG A 1 171 ? 4.690 16.541 -6.356 1.00 76.56 171 ARG A C 1
ATOM 1353 O O . ARG A 1 171 ? 3.505 16.557 -6.665 1.00 76.56 171 ARG A O 1
ATOM 1360 N N . VAL A 1 172 ? 5.605 15.811 -6.999 1.00 79.00 172 VAL A N 1
ATOM 1361 C CA . VAL A 1 172 ? 5.261 14.847 -8.055 1.00 79.00 172 VAL A CA 1
ATOM 1362 C C . VAL A 1 172 ? 4.445 13.690 -7.479 1.00 79.00 172 VAL A C 1
ATOM 1364 O O . VAL A 1 172 ? 3.373 13.411 -7.997 1.00 79.00 172 VAL A O 1
ATOM 1367 N N . GLY A 1 173 ? 4.879 13.079 -6.372 1.00 78.44 173 GLY A N 1
ATOM 1368 C CA . GLY A 1 173 ? 4.126 12.002 -5.718 1.00 78.44 173 GLY A CA 1
ATOM 1369 C C . GLY A 1 173 ? 2.719 12.426 -5.272 1.00 78.44 173 GLY A C 1
ATOM 1370 O O . GLY A 1 173 ? 1.734 11.753 -5.572 1.00 78.44 173 GLY A O 1
ATOM 1371 N N . GLU A 1 174 ? 2.589 13.588 -4.624 1.00 80.31 174 GLU A N 1
ATOM 1372 C CA . GLU A 1 174 ? 1.278 14.145 -4.252 1.00 80.31 174 GLU A CA 1
ATOM 1373 C C . GLU A 1 174 ? 0.396 14.384 -5.488 1.00 80.31 174 GLU A C 1
ATOM 1375 O O . GLU A 1 174 ? -0.778 14.014 -5.495 1.00 80.31 174 GLU A O 1
ATOM 1380 N N . ARG A 1 175 ? 0.964 14.946 -6.563 1.00 83.25 175 ARG A N 1
ATOM 1381 C CA . ARG A 1 175 ? 0.250 15.167 -7.827 1.00 83.25 175 ARG A CA 1
ATOM 1382 C C . ARG A 1 175 ? -0.197 13.855 -8.464 1.00 83.25 175 ARG A C 1
ATOM 1384 O O . ARG A 1 175 ? -1.338 13.776 -8.912 1.00 83.25 175 ARG A O 1
ATOM 1391 N N . LEU A 1 176 ? 0.650 12.828 -8.474 1.00 85.31 176 LEU A N 1
ATOM 1392 C CA . LEU A 1 176 ? 0.332 11.499 -9.002 1.00 85.31 176 LEU A CA 1
ATOM 1393 C C . LEU A 1 176 ? -0.900 10.923 -8.293 1.00 85.31 176 LEU A C 1
ATOM 1395 O O . LEU A 1 176 ? -1.868 10.541 -8.949 1.00 85.31 176 LEU A O 1
ATOM 1399 N N . GLY A 1 177 ? -0.919 10.966 -6.957 1.00 80.00 177 GLY A N 1
ATOM 1400 C CA . GLY A 1 177 ? -2.049 10.491 -6.151 1.00 80.00 177 GLY A CA 1
ATOM 1401 C C . GLY A 1 177 ? -3.323 11.346 -6.243 1.00 80.00 177 GLY A C 1
ATOM 1402 O O . GLY A 1 177 ? -4.380 10.905 -5.801 1.00 80.00 177 GLY A O 1
ATOM 1403 N N . GLN A 1 178 ? -3.254 12.555 -6.812 1.00 84.25 178 GLN A N 1
ATOM 1404 C CA . GLN A 1 178 ? -4.394 13.476 -6.961 1.00 84.25 178 GLN A CA 1
ATOM 1405 C C . GLN A 1 178 ? -4.923 13.578 -8.405 1.00 84.25 178 GLN A C 1
ATOM 1407 O O . GLN A 1 178 ? -6.052 14.034 -8.611 1.00 84.25 178 GLN A O 1
ATOM 1412 N N . SER A 1 179 ? -4.141 13.133 -9.393 1.00 86.88 179 SER A N 1
ATOM 1413 C CA . SER A 1 179 ? -4.425 13.245 -10.833 1.00 86.88 179 SER A CA 1
ATOM 1414 C C . SER A 1 179 ? -4.751 11.880 -11.460 1.00 86.88 179 SER A C 1
ATOM 1416 O O . SER A 1 179 ? -5.606 11.171 -10.930 1.00 86.88 179 SER A O 1
ATOM 1418 N N . GLN A 1 180 ? -4.126 11.494 -12.580 1.00 83.50 180 GLN A N 1
ATOM 1419 C CA . GLN A 1 180 ? -4.473 10.260 -13.292 1.00 83.50 180 GLN A CA 1
ATOM 1420 C C . GLN A 1 180 ? -4.079 9.006 -12.507 1.00 83.50 180 GLN A C 1
ATOM 1422 O O . GLN A 1 180 ? -4.762 7.996 -12.627 1.00 83.50 180 GLN A O 1
ATOM 1427 N N . GLY A 1 181 ? -3.073 9.068 -11.629 1.00 83.31 181 GLY A N 1
ATOM 1428 C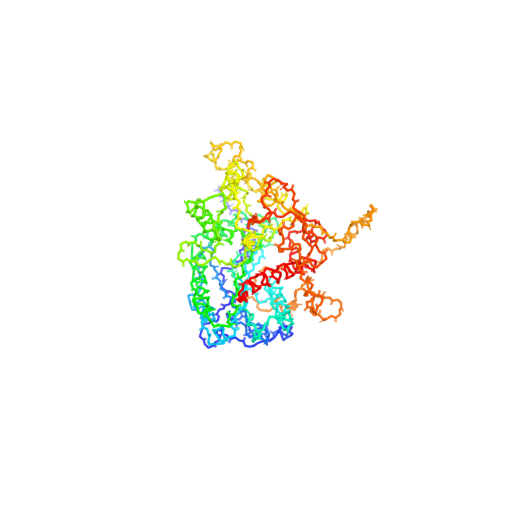 CA . GLY A 1 181 ? -2.786 7.972 -10.694 1.00 83.31 181 GLY A CA 1
ATOM 1429 C C . GLY A 1 181 ? -3.978 7.626 -9.795 1.00 83.31 181 GLY A C 1
ATOM 1430 O O . GLY A 1 181 ? -4.250 6.451 -9.554 1.00 83.31 181 GLY A O 1
ATOM 1431 N N . ARG A 1 182 ? -4.772 8.626 -9.386 1.00 86.56 182 ARG A N 1
ATOM 1432 C CA . ARG A 1 182 ? -6.044 8.393 -8.682 1.00 86.56 182 ARG A CA 1
ATOM 1433 C C . ARG A 1 182 ? -7.068 7.685 -9.563 1.00 86.56 182 ARG A C 1
ATOM 1435 O O . ARG A 1 182 ? -7.811 6.853 -9.054 1.00 86.56 182 ARG A O 1
ATOM 1442 N N . GLU A 1 183 ? -7.116 7.999 -10.856 1.00 89.50 183 GLU A N 1
ATOM 1443 C CA . GLU A 1 183 ? -8.021 7.314 -11.785 1.00 89.50 183 GLU A CA 1
ATOM 1444 C C . GLU A 1 183 ? -7.602 5.861 -12.008 1.00 89.50 183 GLU A C 1
ATOM 1446 O O . GLU A 1 183 ? -8.456 4.990 -11.914 1.00 89.50 183 GLU A O 1
ATOM 1451 N N . VAL A 1 184 ? -6.304 5.575 -12.179 1.00 91.00 184 VAL A N 1
ATOM 1452 C CA . VAL A 1 184 ? -5.799 4.189 -12.255 1.00 91.00 184 VAL A CA 1
ATOM 1453 C C . VAL A 1 184 ? -6.191 3.404 -11.007 1.00 91.00 184 VAL A C 1
ATOM 1455 O O . VAL A 1 184 ? -6.686 2.287 -11.102 1.00 91.00 184 VAL A O 1
ATOM 1458 N N . ILE A 1 185 ? -6.044 4.005 -9.826 1.00 90.38 185 ILE A N 1
ATOM 1459 C CA . ILE A 1 185 ? -6.476 3.383 -8.572 1.00 90.38 185 ILE A CA 1
ATOM 1460 C C . ILE A 1 185 ? -7.986 3.115 -8.574 1.00 90.38 185 ILE A C 1
ATOM 1462 O O . ILE A 1 185 ? -8.410 2.024 -8.205 1.00 90.38 185 ILE A O 1
ATOM 1466 N N . ARG A 1 186 ? -8.817 4.065 -9.021 1.00 91.56 186 ARG A N 1
ATOM 1467 C CA . ARG A 1 186 ? -10.268 3.845 -9.142 1.00 91.56 186 ARG A CA 1
ATOM 1468 C C . ARG A 1 186 ? -10.603 2.760 -10.164 1.00 91.56 186 ARG A C 1
ATOM 1470 O O . ARG A 1 186 ? -11.536 2.002 -9.932 1.00 91.56 186 ARG A O 1
ATOM 1477 N N . GLU A 1 187 ? -9.866 2.655 -11.264 1.00 93.50 187 GLU A N 1
ATOM 1478 C CA . GLU A 1 187 ? -10.011 1.575 -12.246 1.00 93.50 187 GLU A CA 1
ATOM 1479 C C . GLU A 1 187 ? -9.669 0.209 -11.639 1.00 93.50 187 GLU A C 1
ATOM 1481 O O . GLU A 1 187 ? -10.437 -0.731 -11.837 1.00 93.50 187 GLU A O 1
ATOM 1486 N N . ILE A 1 188 ? -8.609 0.117 -10.828 1.00 94.44 188 ILE A N 1
ATOM 1487 C CA . ILE A 1 188 ? -8.284 -1.092 -10.052 1.00 94.44 188 ILE A CA 1
ATOM 1488 C C . ILE A 1 188 ? -9.429 -1.432 -9.090 1.00 94.44 188 ILE A C 1
ATOM 1490 O O . ILE A 1 188 ? -9.853 -2.582 -9.045 1.00 94.44 188 ILE A O 1
ATOM 1494 N N . LEU A 1 189 ? -9.990 -0.450 -8.372 1.00 94.00 189 LEU A N 1
ATOM 1495 C CA . LEU A 1 189 ? -11.132 -0.686 -7.476 1.00 94.00 189 LEU A CA 1
ATOM 1496 C C . LEU A 1 189 ? -12.389 -1.145 -8.220 1.00 94.00 189 LEU A C 1
ATOM 1498 O O . LEU A 1 189 ? -13.112 -1.993 -7.712 1.00 94.00 189 LEU A O 1
ATOM 1502 N N . ARG A 1 190 ? -12.653 -0.625 -9.424 1.00 93.50 190 ARG A N 1
ATOM 1503 C CA . ARG A 1 190 ? -13.771 -1.086 -10.265 1.00 93.50 190 ARG A CA 1
ATOM 1504 C C . ARG A 1 190 ? -13.544 -2.507 -10.782 1.00 93.50 190 ARG A C 1
ATOM 1506 O O . ARG A 1 190 ? -14.484 -3.294 -10.801 1.00 93.50 190 ARG A O 1
ATOM 1513 N N . ALA A 1 191 ? -12.319 -2.843 -11.189 1.00 91.56 191 ALA A N 1
ATOM 1514 C CA . ALA A 1 191 ? -11.972 -4.209 -11.579 1.00 91.56 191 ALA A CA 1
ATOM 1515 C C . ALA A 1 191 ? -12.133 -5.168 -10.390 1.00 91.56 191 ALA A C 1
ATOM 1517 O O . ALA A 1 191 ? -12.791 -6.197 -10.517 1.00 91.56 191 ALA A O 1
ATOM 1518 N N . TYR A 1 192 ? -11.635 -4.773 -9.216 1.00 92.31 192 TYR A N 1
ATOM 1519 C CA . TYR A 1 192 ? -11.819 -5.509 -7.971 1.00 92.31 192 TYR A CA 1
ATOM 1520 C C . TYR A 1 192 ? -13.302 -5.688 -7.622 1.00 92.31 192 TYR A C 1
ATOM 1522 O O . TYR A 1 192 ? -13.714 -6.801 -7.318 1.00 92.31 192 TYR A O 1
ATOM 1530 N N . ALA A 1 193 ? -14.123 -4.641 -7.764 1.00 90.94 193 ALA A N 1
ATOM 1531 C CA . ALA A 1 193 ? -15.571 -4.715 -7.565 1.00 90.94 193 ALA A CA 1
ATOM 1532 C C . ALA A 1 193 ? -16.226 -5.793 -8.439 1.00 90.94 193 ALA A C 1
ATOM 1534 O O . ALA A 1 193 ? -17.045 -6.559 -7.944 1.00 90.94 193 ALA A O 1
ATOM 1535 N N . GLY A 1 194 ? -15.842 -5.884 -9.716 1.00 88.56 194 GLY A N 1
ATOM 1536 C CA . GLY A 1 194 ? -16.330 -6.929 -10.618 1.00 88.56 194 GLY A CA 1
ATOM 1537 C C . GLY A 1 194 ? -15.921 -8.339 -10.181 1.00 88.56 194 GLY A C 1
ATOM 1538 O O . GLY A 1 194 ? -16.721 -9.265 -10.291 1.00 88.56 194 GLY A O 1
ATOM 1539 N N . LEU A 1 195 ? -14.710 -8.492 -9.636 1.00 87.75 195 LEU A N 1
ATOM 1540 C CA . LEU A 1 195 ? -14.215 -9.770 -9.120 1.00 87.75 195 LEU A CA 1
ATOM 1541 C C . LEU A 1 195 ? -14.940 -10.207 -7.845 1.00 87.75 195 LEU A C 1
ATOM 1543 O O . LEU A 1 195 ? -15.190 -11.399 -7.681 1.00 87.75 195 LEU A O 1
ATOM 1547 N N . ILE A 1 196 ? -15.300 -9.265 -6.967 1.00 86.12 196 ILE A N 1
ATOM 1548 C CA . ILE A 1 196 ? -15.992 -9.589 -5.712 1.00 86.12 196 ILE A CA 1
ATOM 1549 C C . ILE A 1 196 ? -17.524 -9.615 -5.834 1.00 86.12 196 ILE A C 1
ATOM 1551 O O . ILE A 1 196 ? -18.202 -10.214 -5.009 1.00 86.12 196 ILE A O 1
ATOM 1555 N N . ALA A 1 197 ? -18.110 -9.003 -6.868 1.00 79.50 197 ALA A N 1
ATOM 1556 C CA . ALA A 1 197 ? -19.564 -9.003 -7.071 1.00 79.50 197 ALA A CA 1
ATOM 1557 C C . ALA A 1 197 ? -20.132 -10.409 -7.349 1.00 79.50 197 ALA A C 1
ATOM 1559 O O . ALA A 1 197 ? -21.282 -10.688 -7.016 1.00 79.50 197 ALA A O 1
ATOM 1560 N N . ASN A 1 198 ? -19.314 -11.301 -7.913 1.00 63.62 198 ASN A N 1
ATOM 1561 C CA . ASN A 1 198 ? -19.675 -12.689 -8.208 1.00 63.62 198 ASN A CA 1
ATOM 1562 C C . ASN A 1 198 ? -19.354 -13.658 -7.048 1.00 63.62 198 ASN A C 1
ATOM 1564 O O . ASN A 1 198 ? -19.419 -14.871 -7.220 1.00 63.62 198 ASN A O 1
ATOM 1568 N N . GLU A 1 199 ? -19.038 -13.157 -5.847 1.00 55.97 199 GLU A N 1
ATOM 1569 C CA . GLU A 1 199 ? -18.634 -13.966 -4.678 1.00 55.97 199 GLU A CA 1
ATOM 1570 C C . GLU A 1 199 ? -19.720 -14.879 -4.085 1.00 55.97 199 GLU A C 1
ATOM 1572 O O . GLU A 1 199 ? -19.476 -15.562 -3.091 1.00 55.97 199 GLU A O 1
ATOM 1577 N N . GLY A 1 200 ? -20.897 -14.976 -4.711 1.00 52.78 200 GLY A N 1
ATOM 1578 C CA . GLY A 1 200 ? -21.819 -16.091 -4.473 1.00 52.78 200 GLY A CA 1
ATOM 1579 C C . GLY A 1 200 ? -21.228 -17.460 -4.857 1.00 52.78 200 GLY A C 1
ATOM 1580 O O . GLY A 1 200 ? -21.741 -18.491 -4.429 1.00 52.78 200 GLY A O 1
ATOM 1581 N N . THR A 1 201 ? -20.134 -17.483 -5.626 1.00 50.69 201 THR A N 1
ATOM 1582 C CA . THR A 1 201 ? -19.402 -18.685 -6.043 1.00 50.69 201 THR A CA 1
ATOM 1583 C C . THR A 1 201 ? -17.932 -18.567 -5.641 1.00 50.69 201 THR A C 1
ATOM 1585 O O . THR A 1 201 ? -17.260 -17.719 -6.200 1.00 50.69 201 THR A O 1
ATOM 1588 N N . VAL A 1 202 ? -17.465 -19.389 -4.685 1.00 51.81 202 VAL A N 1
ATOM 1589 C CA . VAL A 1 202 ? -16.103 -19.945 -4.406 1.00 51.81 202 VAL A CA 1
ATOM 1590 C C . VAL A 1 202 ? -14.821 -19.067 -4.537 1.00 51.81 202 VAL A C 1
ATOM 1592 O O . VAL A 1 202 ? -13.802 -19.412 -3.939 1.00 51.81 202 VAL A O 1
ATOM 1595 N N . TYR A 1 203 ? -14.809 -17.936 -5.240 1.00 60.91 203 TYR A N 1
ATOM 1596 C CA . TYR A 1 203 ? -13.626 -17.146 -5.589 1.00 60.91 203 TYR A CA 1
ATOM 1597 C C . TYR A 1 203 ? -13.276 -16.128 -4.493 1.00 60.91 203 TYR A C 1
ATOM 1599 O O . TYR A 1 203 ? -14.123 -15.382 -4.004 1.00 60.91 203 TYR A O 1
ATOM 1607 N N . ARG A 1 204 ? -12.004 -16.106 -4.077 1.00 79.06 204 ARG A N 1
ATOM 1608 C CA . ARG A 1 204 ? -11.518 -15.378 -2.888 1.00 79.06 204 ARG A CA 1
ATOM 1609 C C . ARG A 1 204 ? -10.583 -14.227 -3.236 1.00 79.06 204 ARG A C 1
ATOM 1611 O O . ARG A 1 204 ? -9.434 -14.188 -2.790 1.00 79.06 204 ARG A O 1
ATOM 1618 N N . THR A 1 205 ? -11.045 -13.304 -4.067 1.00 89.12 205 THR A N 1
ATOM 1619 C CA . THR A 1 205 ? -10.176 -12.208 -4.498 1.00 89.12 205 THR A CA 1
ATOM 1620 C C . THR A 1 205 ? -9.880 -11.261 -3.336 1.00 89.12 205 THR A C 1
ATOM 1622 O O . THR A 1 205 ? -10.763 -10.953 -2.535 1.00 89.12 205 THR A O 1
ATOM 1625 N N . ARG A 1 206 ? -8.624 -10.819 -3.230 1.00 91.00 206 ARG A N 1
ATOM 1626 C CA . ARG A 1 206 ? -8.158 -9.823 -2.258 1.00 91.00 206 ARG A CA 1
ATOM 1627 C C . ARG A 1 206 ? -7.382 -8.725 -2.952 1.00 91.00 206 ARG A C 1
ATOM 1629 O O . ARG A 1 206 ? -6.616 -9.000 -3.872 1.00 91.00 206 ARG A O 1
ATOM 1636 N N . LEU A 1 207 ? -7.540 -7.500 -2.471 1.00 95.19 207 LEU A N 1
ATOM 1637 C CA . LEU A 1 207 ? -6.788 -6.340 -2.920 1.00 95.19 207 LEU A CA 1
ATOM 1638 C C . LEU A 1 207 ? -6.027 -5.710 -1.755 1.00 95.19 207 LEU A C 1
ATOM 1640 O O . LEU A 1 207 ? -6.611 -5.138 -0.835 1.00 95.19 207 LEU A O 1
ATOM 1644 N N . ILE A 1 208 ? -4.703 -5.753 -1.851 1.00 96.00 208 ILE A N 1
ATOM 1645 C CA . ILE A 1 208 ? -3.774 -5.132 -0.912 1.00 96.00 208 ILE A CA 1
ATOM 1646 C C . ILE A 1 208 ? -3.051 -4.008 -1.643 1.00 96.00 208 ILE A C 1
ATOM 1648 O O . ILE A 1 208 ? -2.518 -4.203 -2.735 1.00 96.00 208 ILE A O 1
ATOM 1652 N N . VAL A 1 209 ? -3.006 -2.820 -1.045 1.00 97.56 209 VAL A N 1
ATOM 1653 C CA . VAL A 1 209 ? -2.293 -1.674 -1.620 1.00 97.56 209 VAL A CA 1
ATOM 1654 C C . VAL A 1 209 ? -1.218 -1.199 -0.661 1.00 97.56 209 VAL A C 1
ATOM 1656 O O . VAL A 1 209 ? -1.510 -0.753 0.441 1.00 97.56 209 VAL A O 1
ATOM 1659 N N . ALA A 1 210 ? 0.033 -1.243 -1.091 1.00 97.25 210 ALA A N 1
ATOM 1660 C CA . ALA A 1 210 ? 1.183 -0.857 -0.301 1.00 97.25 210 ALA A CA 1
ATOM 1661 C C . ALA A 1 210 ? 1.920 0.338 -0.918 1.00 97.25 210 ALA A C 1
ATOM 1663 O O . ALA A 1 210 ? 2.051 0.471 -2.134 1.00 97.25 210 ALA A O 1
ATOM 1664 N N . GLY A 1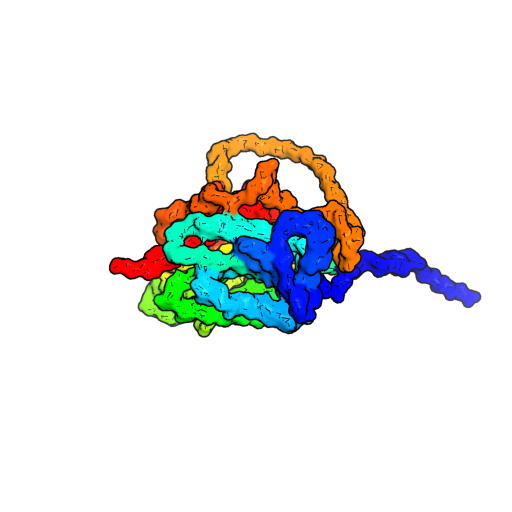 211 ? 2.436 1.217 -0.066 1.00 95.38 211 GLY A N 1
ATOM 1665 C CA . GLY A 1 211 ? 3.296 2.316 -0.481 1.00 95.38 211 GLY A CA 1
ATOM 1666 C C . GLY A 1 211 ? 4.420 2.546 0.513 1.00 95.38 211 GLY A C 1
ATOM 1667 O O . GLY A 1 211 ? 4.216 2.469 1.725 1.00 95.38 211 GLY A O 1
ATOM 1668 N N . HIS A 1 212 ? 5.601 2.873 -0.005 1.00 92.38 212 HIS A N 1
ATOM 1669 C CA . HIS A 1 212 ? 6.780 3.169 0.802 1.00 92.38 212 HIS A CA 1
ATOM 1670 C C . HIS A 1 212 ? 7.227 4.627 0.649 1.00 92.38 212 HIS A C 1
ATOM 1672 O O . HIS A 1 212 ? 7.237 5.157 -0.463 1.00 92.38 212 HIS A O 1
ATOM 1678 N N . SER A 1 213 ? 7.639 5.291 1.736 1.00 88.94 213 SER A N 1
ATOM 1679 C CA . SER A 1 213 ? 8.238 6.636 1.685 1.00 88.94 213 SER A CA 1
ATOM 1680 C C . SER A 1 213 ? 7.318 7.651 0.980 1.00 88.94 213 SER A C 1
ATOM 1682 O O . SER A 1 213 ? 6.185 7.858 1.421 1.00 88.94 213 SER A O 1
ATOM 1684 N N . LEU A 1 214 ? 7.760 8.298 -0.108 1.00 87.12 214 LEU A N 1
ATOM 1685 C CA . LEU A 1 214 ? 6.908 9.164 -0.936 1.00 87.12 214 LEU A CA 1
ATOM 1686 C C . LEU A 1 214 ? 5.784 8.399 -1.651 1.00 87.12 214 LEU A C 1
ATOM 1688 O O . LEU A 1 214 ? 4.704 8.958 -1.831 1.00 87.12 214 LEU A O 1
ATOM 1692 N N . GLY A 1 215 ? 5.996 7.129 -2.002 1.00 89.88 215 GLY A N 1
ATOM 1693 C CA . GLY A 1 215 ? 4.963 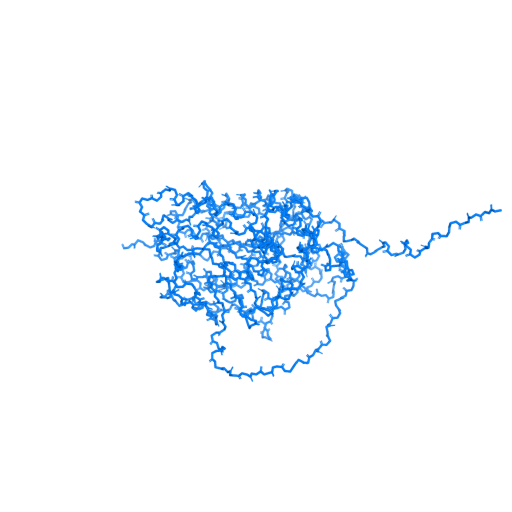6.252 -2.555 1.00 89.88 215 GLY A CA 1
ATOM 1694 C C . GLY A 1 215 ? 3.824 6.002 -1.568 1.00 89.88 215 GLY A C 1
ATOM 1695 O O . GLY A 1 215 ? 2.662 5.979 -1.958 1.00 89.88 215 GLY A O 1
ATOM 1696 N N . ALA A 1 216 ? 4.108 5.960 -0.264 1.00 92.50 216 ALA A N 1
ATOM 1697 C CA . ALA A 1 216 ? 3.059 5.939 0.759 1.00 92.50 216 ALA A CA 1
ATOM 1698 C C . ALA A 1 216 ? 2.202 7.220 0.734 1.00 92.50 216 ALA A C 1
ATOM 1700 O O . ALA A 1 216 ? 0.996 7.176 0.967 1.00 92.50 216 ALA A O 1
ATOM 1701 N N . GLY A 1 217 ? 2.813 8.367 0.416 1.00 89.94 217 GLY A N 1
ATOM 1702 C CA . GLY A 1 217 ? 2.107 9.632 0.206 1.00 89.94 217 GLY A CA 1
ATOM 1703 C C . GLY A 1 217 ? 1.216 9.620 -1.038 1.00 89.94 217 GLY A C 1
ATOM 1704 O O . GLY A 1 217 ? 0.098 10.132 -0.981 1.00 89.94 217 GLY A O 1
ATOM 1705 N N . VAL A 1 218 ? 1.667 8.990 -2.130 1.00 90.94 218 VAL A N 1
ATOM 1706 C CA . VAL A 1 218 ? 0.850 8.745 -3.334 1.00 90.94 218 VAL A CA 1
ATOM 1707 C C . VAL A 1 218 ? -0.386 7.923 -2.964 1.00 90.94 218 VAL A C 1
ATOM 1709 O O . VAL A 1 218 ? -1.511 8.354 -3.218 1.00 90.94 218 VAL A O 1
ATOM 1712 N N . VAL A 1 219 ? -0.176 6.768 -2.319 1.00 94.12 219 VAL A N 1
ATOM 1713 C CA . VAL A 1 219 ? -1.248 5.854 -1.899 1.00 94.12 219 VAL A CA 1
ATOM 1714 C C . VAL A 1 219 ? -2.234 6.575 -0.982 1.00 94.12 219 VAL A C 1
ATOM 1716 O O . VAL A 1 219 ? -3.435 6.584 -1.248 1.00 94.12 219 VAL A O 1
ATOM 1719 N N . TYR A 1 220 ? -1.750 7.259 0.058 1.00 92.81 220 TYR A N 1
ATOM 1720 C CA . TYR A 1 220 ? -2.630 7.969 0.985 1.00 92.81 220 TYR A CA 1
ATOM 1721 C C . TYR A 1 220 ? -3.378 9.138 0.324 1.00 92.81 220 TYR A C 1
ATOM 1723 O O . TYR A 1 220 ? -4.538 9.384 0.651 1.00 92.81 220 TYR A O 1
ATOM 1731 N N . SER A 1 221 ? -2.770 9.835 -0.640 1.00 90.69 221 SER A N 1
ATOM 1732 C CA . SER A 1 221 ? -3.450 10.904 -1.390 1.00 90.69 221 SER A CA 1
ATOM 1733 C C . SER A 1 221 ? -4.624 10.377 -2.221 1.00 90.69 221 SER A C 1
ATOM 1735 O O . SER A 1 221 ? -5.630 11.075 -2.361 1.00 90.69 221 SER A O 1
ATOM 1737 N N . ALA A 1 222 ? -4.528 9.142 -2.721 1.00 90.25 222 ALA A N 1
ATOM 1738 C CA . ALA A 1 222 ? -5.594 8.500 -3.482 1.00 90.25 222 ALA A CA 1
ATOM 1739 C C . ALA A 1 222 ? -6.678 7.870 -2.586 1.00 90.25 222 ALA A C 1
ATOM 1741 O O . ALA A 1 222 ? -7.869 8.068 -2.836 1.00 90.25 222 ALA A O 1
ATOM 1742 N N . PHE A 1 223 ? -6.286 7.151 -1.528 1.00 91.50 223 PHE A N 1
ATOM 1743 C CA . PHE A 1 223 ? -7.207 6.385 -0.674 1.00 91.50 223 PHE A CA 1
ATOM 1744 C C . PHE A 1 223 ? -7.744 7.152 0.533 1.00 91.50 223 PHE A C 1
ATOM 1746 O O . PHE A 1 223 ? -8.878 6.924 0.949 1.00 91.50 223 PHE A O 1
ATOM 1753 N N . GLY A 1 224 ? -6.976 8.091 1.085 1.00 90.94 224 GLY A N 1
ATOM 1754 C CA . GLY A 1 224 ? -7.360 8.860 2.268 1.00 90.94 224 GLY A CA 1
ATOM 1755 C C . GLY A 1 224 ? -8.718 9.560 2.126 1.00 90.94 224 GLY A C 1
ATOM 1756 O O . GLY A 1 224 ? -9.530 9.480 3.047 1.00 90.94 224 GLY A O 1
ATOM 1757 N N . PRO A 1 225 ? -9.033 10.227 0.996 1.00 90.50 225 PRO A N 1
ATOM 1758 C CA . PRO A 1 225 ? -10.364 10.789 0.771 1.00 90.50 225 PRO A CA 1
ATOM 1759 C C . PRO A 1 225 ? -11.492 9.748 0.752 1.00 90.50 225 PRO A C 1
ATOM 1761 O O . PRO A 1 225 ? -12.534 10.011 1.346 1.00 90.50 225 PRO A O 1
ATOM 1764 N N . LEU A 1 226 ? -11.275 8.580 0.134 1.00 91.38 226 LEU A N 1
ATOM 1765 C CA . LEU A 1 226 ? -12.271 7.501 0.062 1.00 91.38 226 LEU A CA 1
ATOM 1766 C C . LEU A 1 226 ? -12.547 6.910 1.444 1.00 91.38 226 LEU A C 1
ATOM 1768 O O . LEU A 1 226 ? -13.696 6.793 1.850 1.00 91.38 226 LEU A O 1
ATOM 1772 N N . MET A 1 227 ? -11.495 6.613 2.207 1.00 93.62 227 MET A N 1
ATOM 1773 C CA . MET A 1 227 ? -11.640 6.081 3.560 1.00 93.62 227 MET A CA 1
ATOM 1774 C C . MET A 1 227 ? -12.317 7.076 4.510 1.00 93.62 227 MET A C 1
ATOM 1776 O O . MET A 1 227 ? -13.122 6.679 5.347 1.00 93.62 227 MET A O 1
ATOM 1780 N N . ARG A 1 228 ? -12.026 8.378 4.376 1.00 92.62 228 ARG A N 1
ATOM 1781 C CA . ARG A 1 228 ? -12.714 9.422 5.153 1.00 92.62 228 ARG A CA 1
ATOM 1782 C C . ARG A 1 228 ? -14.186 9.535 4.787 1.00 92.62 228 ARG A C 1
ATOM 1784 O O . ARG A 1 228 ? -14.999 9.747 5.679 1.00 92.62 228 ARG A O 1
ATOM 1791 N N . GLN A 1 229 ? -14.517 9.423 3.502 1.00 92.88 229 GLN A N 1
ATOM 1792 C CA . GLN A 1 229 ? -15.907 9.381 3.062 1.00 92.88 229 GLN A CA 1
ATOM 1793 C C . GLN A 1 229 ? -16.614 8.173 3.684 1.00 92.88 229 GLN A C 1
ATOM 1795 O O . GLN A 1 229 ? -17.605 8.357 4.373 1.00 92.88 229 GLN A O 1
ATOM 1800 N N . ALA A 1 230 ? -16.037 6.977 3.555 1.00 93.81 230 ALA A N 1
ATOM 1801 C CA . ALA A 1 230 ? -16.594 5.749 4.116 1.00 93.81 230 ALA A CA 1
ATOM 1802 C C . ALA A 1 230 ? -16.805 5.829 5.641 1.00 93.81 230 ALA A C 1
ATOM 1804 O O . ALA A 1 230 ? -17.852 5.436 6.151 1.00 93.81 230 ALA A O 1
ATOM 1805 N N . LEU A 1 231 ? -15.841 6.403 6.372 1.00 94.06 231 LEU A N 1
ATOM 1806 C CA . LEU A 1 231 ? -15.971 6.660 7.807 1.00 94.06 231 LEU A CA 1
ATOM 1807 C C . LEU A 1 231 ? -17.099 7.656 8.111 1.00 94.06 231 LEU A C 1
ATOM 1809 O O . LEU A 1 231 ? -17.901 7.427 9.012 1.00 94.06 231 LEU A O 1
ATOM 1813 N N . SER A 1 232 ? -17.168 8.760 7.364 1.00 92.06 232 SER A N 1
ATOM 1814 C CA . SER A 1 232 ? -18.219 9.767 7.525 1.00 92.06 232 SER A CA 1
ATOM 1815 C C . SER A 1 232 ? -19.606 9.183 7.255 1.00 92.06 232 SER A C 1
ATOM 1817 O O . SER A 1 232 ? -20.531 9.463 8.014 1.00 92.06 232 SER A O 1
ATOM 1819 N N . ASP A 1 233 ? -19.742 8.355 6.221 1.00 92.38 233 ASP A N 1
ATOM 1820 C CA . ASP A 1 233 ? -20.993 7.697 5.844 1.00 92.38 233 ASP A CA 1
ATOM 1821 C C . ASP A 1 233 ? -21.415 6.679 6.917 1.00 92.38 233 ASP A C 1
ATOM 1823 O O . ASP A 1 233 ? -22.571 6.667 7.340 1.00 92.38 233 ASP A O 1
ATOM 1827 N N . ALA A 1 234 ? -20.471 5.888 7.442 1.00 93.00 234 ALA A N 1
ATOM 1828 C CA . ALA A 1 234 ? -20.728 4.952 8.539 1.00 93.00 234 ALA A CA 1
ATOM 1829 C C . ALA A 1 234 ? -21.156 5.663 9.833 1.00 93.00 234 ALA A C 1
ATOM 1831 O O . ALA A 1 234 ? -22.048 5.189 10.535 1.00 93.00 234 ALA A O 1
ATOM 1832 N N . ILE A 1 235 ? -20.565 6.826 10.134 1.00 91.62 235 ILE A N 1
ATOM 1833 C CA . ILE A 1 235 ? -21.007 7.671 11.248 1.00 91.62 235 ILE A CA 1
ATOM 1834 C C . ILE A 1 235 ? -22.412 8.215 10.965 1.00 91.62 235 ILE A C 1
ATOM 1836 O O . ILE A 1 235 ? -23.261 8.168 11.850 1.00 91.62 235 ILE A O 1
ATOM 1840 N N . ALA A 1 236 ? -22.682 8.739 9.769 1.00 91.06 236 ALA A N 1
ATOM 1841 C CA . ALA A 1 236 ? -23.964 9.363 9.436 1.00 91.06 236 ALA A CA 1
ATOM 1842 C C . ALA A 1 236 ? -25.140 8.371 9.446 1.00 91.06 236 ALA A C 1
ATOM 1844 O O . ALA A 1 236 ? -26.211 8.715 9.938 1.00 91.06 236 ALA A O 1
ATOM 1845 N N . ASN A 1 237 ? -24.922 7.143 8.971 1.00 91.38 237 ASN A N 1
ATOM 1846 C CA . ASN A 1 237 ? -25.958 6.116 8.818 1.00 91.38 237 ASN A CA 1
ATOM 1847 C C . ASN A 1 237 ? -26.150 5.226 10.058 1.00 91.38 237 ASN A C 1
ATOM 1849 O O . ASN A 1 237 ? -26.910 4.258 10.014 1.00 91.38 237 ASN A O 1
ATOM 1853 N N . ARG A 1 238 ? -25.454 5.508 11.165 1.00 91.25 238 ARG A N 1
ATOM 1854 C CA . ARG A 1 238 ? -25.553 4.697 12.385 1.00 91.25 238 ARG A CA 1
ATOM 1855 C C . ARG A 1 238 ? -26.938 4.812 13.030 1.00 91.25 238 ARG A C 1
ATOM 1857 O O . ARG A 1 238 ? -27.489 5.903 13.149 1.00 91.25 238 ARG A O 1
ATOM 1864 N N . THR A 1 239 ? -27.454 3.694 13.533 1.00 89.94 239 THR A N 1
ATOM 1865 C CA . THR A 1 239 ? -28.699 3.630 14.326 1.00 89.94 239 THR A CA 1
ATOM 1866 C C . THR A 1 239 ? -28.443 3.526 15.834 1.00 89.94 239 THR A C 1
ATOM 1868 O O . THR A 1 239 ? -29.379 3.579 16.627 1.00 89.94 239 THR A O 1
ATOM 1871 N N . GLY A 1 240 ? -27.175 3.410 16.243 1.00 92.06 240 GLY A N 1
ATOM 1872 C CA . GLY A 1 240 ? -26.751 3.250 17.632 1.00 92.06 240 GLY A CA 1
ATOM 1873 C C . GLY A 1 240 ? -25.279 3.630 17.847 1.00 92.06 240 GLY A C 1
ATOM 1874 O O . GLY A 1 240 ? -24.695 4.330 17.013 1.00 92.06 240 GLY A O 1
ATOM 1875 N N . PRO A 1 241 ? -24.666 3.195 18.965 1.00 91.38 241 PRO A N 1
ATOM 1876 C CA . PRO A 1 241 ? -23.269 3.505 19.278 1.00 91.38 241 PRO A CA 1
ATOM 1877 C C . PRO A 1 241 ? -22.275 2.729 18.401 1.00 91.38 241 PRO A C 1
ATOM 1879 O O . PRO A 1 241 ? -21.138 3.162 18.238 1.00 91.38 241 PRO A O 1
ATOM 1882 N N . THR A 1 242 ? -22.694 1.606 17.819 1.00 92.56 242 THR A N 1
ATOM 1883 C CA . THR A 1 242 ? -21.866 0.778 16.937 1.00 92.56 242 THR A CA 1
ATOM 1884 C C . THR A 1 242 ? -22.081 1.174 15.480 1.00 92.56 242 THR A C 1
ATOM 1886 O O . THR A 1 242 ? -23.217 1.259 15.009 1.00 92.56 242 THR A O 1
ATOM 1889 N N . LEU A 1 243 ? -20.987 1.424 14.764 1.00 93.19 243 LEU A N 1
ATOM 1890 C CA . LEU A 1 243 ? -20.997 1.715 13.333 1.00 93.19 243 LEU A CA 1
ATOM 1891 C C . LEU A 1 243 ? -21.238 0.433 12.525 1.00 93.19 243 LEU A C 1
ATOM 1893 O O . LEU A 1 243 ? -20.874 -0.661 12.951 1.00 93.19 243 LEU A O 1
ATOM 1897 N N . GLY A 1 244 ? -21.799 0.577 11.323 1.00 91.38 244 GLY A N 1
ATOM 1898 C CA . GLY A 1 244 ? -21.774 -0.497 10.328 1.00 91.38 244 GLY A CA 1
ATOM 1899 C C . GLY A 1 244 ? -20.351 -0.773 9.828 1.00 91.38 244 GLY A C 1
ATOM 1900 O O . GLY A 1 244 ? -19.476 0.092 9.918 1.00 91.38 244 GLY A O 1
ATOM 1901 N N . VAL A 1 245 ? -20.119 -1.972 9.283 1.00 91.38 245 VAL A N 1
ATOM 1902 C CA . VAL A 1 245 ? -18.802 -2.356 8.750 1.00 91.38 245 VAL A CA 1
ATOM 1903 C C . VAL A 1 245 ? -18.430 -1.470 7.566 1.00 91.38 245 VAL A C 1
ATOM 1905 O O . VAL A 1 245 ? -19.136 -1.411 6.559 1.00 91.38 245 VAL A O 1
ATOM 1908 N N . ILE A 1 246 ? -17.280 -0.818 7.667 1.00 93.44 246 ILE A N 1
ATOM 1909 C CA . ILE A 1 246 ? -16.714 0.024 6.624 1.00 93.44 246 ILE A CA 1
ATOM 1910 C C . ILE A 1 246 ? -16.056 -0.886 5.586 1.00 93.44 246 ILE A C 1
ATOM 1912 O O . ILE A 1 246 ? -15.002 -1.471 5.846 1.00 93.44 246 ILE A O 1
ATOM 1916 N N . LYS A 1 247 ? -16.687 -0.998 4.412 1.00 90.44 247 LYS A N 1
ATOM 1917 C CA . LYS A 1 247 ? -16.179 -1.769 3.261 1.00 90.44 247 LYS A CA 1
ATOM 1918 C C . LYS A 1 247 ? -16.208 -1.006 1.940 1.00 90.44 247 LYS A C 1
ATOM 1920 O O . LYS A 1 247 ? -15.496 -1.379 1.016 1.00 90.44 247 LYS A O 1
ATOM 1925 N N . THR A 1 248 ? -17.015 0.046 1.828 1.00 92.06 248 THR A N 1
ATOM 1926 C CA . THR A 1 248 ? -17.213 0.791 0.578 1.00 92.06 248 THR A CA 1
ATOM 1927 C C . THR A 1 248 ? -17.144 2.297 0.813 1.00 92.06 248 THR A C 1
ATOM 1929 O O . THR A 1 248 ? -17.382 2.781 1.918 1.00 92.06 248 THR A O 1
ATOM 1932 N N . ALA A 1 249 ? -16.808 3.043 -0.237 1.00 90.38 249 ALA A N 1
ATOM 1933 C CA . ALA A 1 249 ? -16.910 4.497 -0.298 1.00 90.38 249 ALA A CA 1
ATOM 1934 C C . ALA A 1 249 ? -17.805 4.869 -1.491 1.00 90.38 249 ALA A C 1
ATOM 1936 O O . ALA A 1 249 ? -17.350 4.880 -2.640 1.00 90.38 249 ALA A O 1
ATOM 1937 N N . GLY A 1 250 ? -19.088 5.131 -1.223 1.00 88.12 250 GLY A N 1
ATOM 1938 C CA . GLY A 1 250 ? -20.118 5.137 -2.266 1.00 88.12 250 GLY A CA 1
ATOM 1939 C C . GLY A 1 250 ? -20.224 3.759 -2.928 1.00 88.12 250 GLY A C 1
ATOM 1940 O O . GLY A 1 250 ? -20.270 2.745 -2.234 1.00 88.12 250 GLY A O 1
ATOM 1941 N N . ASP A 1 251 ? -20.181 3.725 -4.260 1.00 86.75 251 ASP A N 1
ATOM 1942 C CA . ASP A 1 251 ? -20.307 2.488 -5.052 1.00 86.75 251 ASP A CA 1
ATOM 1943 C C . ASP A 1 251 ? -18.989 1.712 -5.216 1.00 86.75 251 ASP A C 1
ATOM 1945 O O . ASP A 1 251 ? -18.952 0.672 -5.872 1.00 86.75 251 ASP A O 1
ATOM 1949 N N . LEU A 1 252 ? -17.877 2.225 -4.681 1.00 90.25 252 LEU A N 1
ATOM 1950 C CA . LEU A 1 252 ? -16.575 1.572 -4.806 1.00 90.25 252 LEU A CA 1
ATOM 1951 C C . LEU A 1 252 ? -16.247 0.763 -3.550 1.00 90.25 252 LEU A C 1
ATOM 1953 O O . LEU A 1 252 ? -16.267 1.337 -2.455 1.00 90.25 252 LEU A O 1
ATOM 1957 N N . PRO A 1 253 ? -15.860 -0.520 -3.677 1.00 92.25 253 PRO A N 1
ATOM 1958 C CA . PRO A 1 253 ? -15.256 -1.236 -2.567 1.00 92.25 253 PRO A CA 1
ATOM 1959 C C . PRO A 1 253 ? -13.912 -0.605 -2.211 1.00 92.25 253 PRO A C 1
ATOM 1961 O O . PRO A 1 253 ? -13.172 -0.122 -3.073 1.00 92.25 253 PRO A O 1
ATOM 1964 N N . LEU A 1 254 ? -13.607 -0.595 -0.921 1.00 94.12 254 LEU A N 1
ATOM 1965 C CA . LEU A 1 254 ? -12.272 -0.308 -0.424 1.00 94.12 254 LEU A CA 1
ATOM 1966 C C . LEU A 1 254 ? -11.394 -1.561 -0.586 1.00 94.12 254 LEU A C 1
ATOM 1968 O O . LEU A 1 254 ? -11.919 -2.674 -0.602 1.00 94.12 254 LEU A O 1
ATOM 1972 N N . PRO A 1 255 ? -10.066 -1.399 -0.713 1.00 94.31 255 PRO A N 1
ATOM 1973 C CA . PRO A 1 255 ? -9.146 -2.529 -0.639 1.00 94.31 255 PRO A CA 1
ATOM 1974 C C . PRO A 1 255 ? -9.240 -3.192 0.740 1.00 94.31 255 PRO A C 1
ATOM 1976 O O . PRO A 1 255 ? -9.550 -2.522 1.729 1.00 94.31 255 PRO A O 1
ATOM 1979 N N . ASP A 1 256 ? -8.919 -4.482 0.813 1.00 92.44 256 ASP A N 1
ATOM 1980 C CA . ASP A 1 256 ? -8.945 -5.240 2.069 1.00 92.44 256 ASP A CA 1
ATOM 1981 C C . ASP A 1 256 ? -7.900 -4.729 3.063 1.00 92.44 256 ASP A C 1
ATOM 1983 O O . ASP A 1 256 ? -8.119 -4.785 4.270 1.00 92.44 256 ASP A O 1
ATOM 1987 N N . LEU A 1 257 ? -6.770 -4.213 2.564 1.00 95.00 257 LEU A N 1
ATOM 1988 C CA . LEU A 1 257 ? -5.748 -3.580 3.390 1.00 95.00 257 LEU A CA 1
ATOM 1989 C C . LEU A 1 257 ? -4.926 -2.553 2.604 1.00 95.00 257 LEU A C 1
ATOM 1991 O O . LEU A 1 257 ? -4.423 -2.833 1.514 1.00 95.00 257 LEU A O 1
ATOM 1995 N N . VAL A 1 258 ? -4.705 -1.383 3.205 1.00 97.12 258 VAL A N 1
ATOM 1996 C CA . VAL A 1 258 ? -3.703 -0.409 2.756 1.00 97.12 258 VAL A CA 1
ATOM 1997 C C . VAL A 1 258 ? -2.524 -0.383 3.721 1.00 97.12 258 VAL A C 1
ATOM 1999 O O . VAL A 1 258 ? -2.709 -0.124 4.907 1.00 97.12 258 VAL A O 1
ATOM 2002 N N . VAL A 1 259 ? -1.305 -0.588 3.222 1.00 97.00 259 VAL A N 1
ATOM 2003 C CA . VAL A 1 259 ? -0.067 -0.589 4.015 1.00 97.00 259 VAL A CA 1
ATOM 2004 C C . VAL A 1 259 ? 0.804 0.612 3.651 1.00 97.00 259 VAL A C 1
ATOM 2006 O O . VAL A 1 259 ? 1.217 0.779 2.506 1.00 97.00 259 VAL A O 1
ATOM 2009 N N . LEU A 1 260 ? 1.130 1.451 4.631 1.00 96.62 260 LEU A N 1
ATOM 2010 C CA . LEU A 1 260 ? 2.010 2.607 4.463 1.00 96.62 260 LEU A CA 1
ATOM 2011 C C . LEU A 1 260 ? 3.292 2.387 5.268 1.00 96.62 260 LEU A C 1
ATOM 2013 O O . LEU A 1 260 ? 3.299 2.557 6.487 1.00 96.62 260 LEU A O 1
ATOM 2017 N N . ALA A 1 261 ? 4.378 2.020 4.589 1.00 93.44 261 ALA A N 1
ATOM 2018 C CA . ALA A 1 261 ? 5.666 1.726 5.211 1.00 93.44 261 ALA A CA 1
ATOM 2019 C C . ALA A 1 261 ? 6.585 2.957 5.197 1.00 93.44 261 ALA A C 1
ATOM 2021 O O . ALA A 1 261 ? 6.916 3.491 4.134 1.00 93.44 261 ALA A O 1
ATOM 2022 N N . ASN A 1 262 ? 7.012 3.407 6.379 1.00 91.38 262 ASN A N 1
ATOM 2023 C CA . ASN A 1 262 ? 7.820 4.615 6.584 1.00 91.38 262 ASN A CA 1
ATOM 2024 C C . ASN A 1 262 ? 7.316 5.820 5.756 1.00 91.38 262 ASN A C 1
ATOM 2026 O O . ASN A 1 262 ? 8.076 6.394 4.970 1.00 91.38 262 ASN A O 1
ATOM 2030 N N . PRO A 1 263 ? 6.028 6.203 5.863 1.00 91.44 263 PRO A N 1
ATOM 2031 C CA . PRO A 1 263 ? 5.457 7.254 5.034 1.00 91.44 263 PRO A CA 1
ATOM 2032 C C . PRO A 1 263 ? 6.151 8.604 5.212 1.00 91.44 263 PRO A C 1
ATOM 2034 O O . PRO A 1 263 ? 6.338 9.100 6.325 1.00 91.44 263 PRO A O 1
ATOM 2037 N N . ALA A 1 264 ? 6.435 9.252 4.083 1.00 84.12 264 ALA A N 1
ATOM 2038 C CA . ALA A 1 264 ? 7.072 10.564 4.024 1.00 84.12 264 ALA A CA 1
ATOM 2039 C C . ALA A 1 264 ? 6.076 11.680 3.644 1.00 84.12 264 ALA A C 1
ATOM 2041 O O . ALA A 1 264 ? 6.356 12.513 2.779 1.00 84.12 264 ALA A O 1
ATOM 2042 N N . PHE A 1 265 ? 4.910 11.713 4.299 1.00 85.81 265 PHE A N 1
ATOM 2043 C CA . PHE A 1 265 ? 3.931 12.804 4.193 1.00 85.81 265 PHE A CA 1
ATOM 2044 C C . PHE A 1 265 ? 3.543 13.364 5.569 1.00 85.81 265 PHE A C 1
ATOM 2046 O O . PHE A 1 265 ? 3.698 12.711 6.603 1.00 85.81 265 PHE A O 1
ATOM 2053 N N . GLU A 1 266 ? 3.071 14.609 5.580 1.00 86.75 266 GLU A N 1
ATOM 2054 C CA . GLU A 1 266 ? 2.777 15.397 6.775 1.00 86.75 266 GLU A CA 1
ATOM 2055 C C . GLU A 1 266 ? 1.646 14.786 7.591 1.00 86.75 266 GLU A C 1
ATOM 2057 O O . GLU A 1 266 ? 0.596 14.427 7.055 1.00 86.75 266 GLU A O 1
ATOM 2062 N N . ALA A 1 267 ? 1.786 14.826 8.914 1.00 87.81 267 ALA A N 1
ATOM 2063 C CA . ALA A 1 267 ? 0.695 14.508 9.824 1.00 87.81 267 ALA A CA 1
ATOM 2064 C C . ALA A 1 267 ? -0.557 15.375 9.549 1.00 87.81 267 ALA A C 1
ATOM 2066 O O . ALA A 1 267 ? -1.683 14.922 9.741 1.00 87.81 267 ALA A O 1
ATOM 2067 N N . GLU A 1 268 ? -0.412 16.597 9.023 1.00 88.38 268 GLU A N 1
ATOM 2068 C CA . GLU A 1 268 ? -1.571 17.430 8.664 1.00 88.38 268 GLU A CA 1
ATOM 2069 C C . GLU A 1 268 ? -2.516 16.748 7.651 1.00 88.38 268 GLU A C 1
ATOM 2071 O O . GLU A 1 268 ? -3.728 16.908 7.780 1.00 88.38 268 GLU A O 1
ATOM 2076 N N . TYR A 1 269 ? -2.018 15.913 6.729 1.00 87.44 269 TYR A N 1
ATOM 2077 C CA . TYR A 1 269 ? -2.876 15.159 5.799 1.00 87.44 269 TYR A CA 1
ATOM 2078 C C . TYR A 1 269 ? -3.745 14.101 6.502 1.00 87.44 269 TYR A C 1
ATOM 2080 O O . TYR A 1 269 ? -4.844 13.789 6.040 1.00 87.44 269 TYR A O 1
ATOM 2088 N N . TYR A 1 270 ? -3.289 13.566 7.638 1.00 91.50 270 TYR A N 1
ATOM 2089 C CA . TYR A 1 270 ? -4.034 12.590 8.443 1.00 91.50 270 TYR A CA 1
ATOM 2090 C C . TYR A 1 270 ? -4.963 13.235 9.481 1.00 91.50 270 TYR A C 1
ATOM 2092 O O . TYR A 1 270 ? -5.881 12.598 10.000 1.00 91.50 270 TYR A O 1
ATOM 2100 N N . LYS A 1 271 ? -4.778 14.531 9.764 1.00 91.44 271 LYS A N 1
ATOM 2101 C CA . LYS A 1 271 ? -5.517 15.265 10.799 1.00 91.44 271 LYS A CA 1
ATOM 2102 C C . LYS A 1 271 ? -7.024 15.061 10.720 1.00 91.44 271 LYS A C 1
ATOM 2104 O O . LYS A 1 271 ? -7.648 14.917 11.764 1.00 91.44 271 LYS A O 1
ATOM 2109 N N . ARG A 1 272 ? -7.619 15.097 9.521 1.00 89.31 272 ARG A N 1
ATOM 2110 C CA . ARG A 1 272 ? -9.081 15.016 9.404 1.00 89.31 272 ARG A CA 1
ATOM 2111 C C . ARG A 1 272 ? -9.607 13.663 9.874 1.00 89.31 272 ARG A C 1
ATOM 2113 O O . ARG A 1 272 ? -10.487 13.656 10.722 1.00 89.31 272 ARG A O 1
ATOM 2120 N N . THR A 1 273 ? -8.999 12.572 9.416 1.00 90.69 273 THR A N 1
ATOM 2121 C CA . THR A 1 273 ? -9.304 11.214 9.886 1.00 90.69 273 THR A CA 1
ATOM 2122 C C . THR A 1 273 ? -9.180 11.135 11.404 1.00 90.69 273 THR A C 1
ATOM 2124 O O . THR A 1 273 ? -10.105 10.711 12.084 1.00 90.69 273 THR A O 1
ATOM 2127 N N . ASN A 1 274 ? -8.085 11.654 11.968 1.00 90.69 274 ASN A N 1
ATOM 2128 C CA . ASN A 1 274 ? -7.893 11.651 13.416 1.00 90.69 274 ASN A CA 1
ATOM 2129 C C . ASN A 1 274 ? -8.944 12.482 14.179 1.00 90.69 274 ASN A C 1
ATOM 2131 O O . ASN A 1 274 ? -9.309 12.127 15.294 1.00 90.69 274 ASN A O 1
ATOM 2135 N N . LEU A 1 275 ? -9.423 13.599 13.621 1.00 90.75 275 LEU A N 1
ATOM 2136 C CA . LEU A 1 275 ? -10.493 14.389 14.242 1.00 90.75 275 LEU A CA 1
ATOM 2137 C C . LEU A 1 275 ? -11.817 13.621 14.281 1.00 90.75 275 LEU A C 1
ATOM 2139 O O . LEU A 1 275 ? -12.527 13.724 15.282 1.00 90.75 275 LEU A O 1
ATOM 2143 N N . ASP A 1 276 ? -12.123 12.860 13.230 1.00 90.50 276 ASP A N 1
ATOM 2144 C CA . ASP A 1 276 ? -13.316 12.016 13.169 1.00 90.50 276 ASP A CA 1
ATOM 2145 C C . ASP A 1 276 ? -13.204 10.858 14.183 1.00 90.50 276 ASP A C 1
ATOM 2147 O O . ASP A 1 276 ? -14.129 10.648 14.966 1.00 90.50 276 ASP A O 1
ATOM 2151 N N . LEU A 1 277 ? -12.031 10.220 14.306 1.00 90.50 277 LEU A N 1
ATOM 2152 C CA . LEU A 1 277 ? -11.758 9.208 15.344 1.00 90.50 277 LEU A CA 1
ATOM 2153 C C . LEU A 1 277 ? -11.873 9.773 16.770 1.00 90.50 277 LEU A C 1
ATOM 2155 O O . LEU A 1 277 ? -12.521 9.187 17.631 1.00 90.50 277 LEU A O 1
ATOM 2159 N N . MET A 1 278 ? -11.307 10.955 17.027 1.00 88.81 278 MET A N 1
ATOM 2160 C CA . MET A 1 278 ? -11.441 11.625 18.328 1.00 88.81 278 MET A CA 1
ATOM 2161 C C . MET A 1 278 ? -12.887 12.034 18.625 1.00 88.81 278 MET A C 1
ATOM 2163 O O . MET A 1 278 ? -13.280 12.132 19.787 1.00 88.81 278 MET A O 1
ATOM 2167 N N . LYS A 1 279 ? -13.679 12.356 17.596 1.00 89.69 279 LYS A N 1
ATOM 2168 C CA . LYS A 1 279 ? -15.109 12.632 17.756 1.00 89.69 279 LYS A CA 1
ATOM 2169 C C . LYS A 1 279 ? -15.846 11.361 18.165 1.00 89.69 279 LYS A C 1
ATOM 2171 O O . LYS A 1 279 ? -16.616 11.426 19.116 1.00 89.69 279 LYS A O 1
ATOM 2176 N N . MET A 1 280 ? -15.561 10.236 17.510 1.00 89.94 280 MET A N 1
ATOM 2177 C CA . MET A 1 280 ? -16.112 8.933 17.883 1.00 89.94 280 MET A CA 1
ATOM 2178 C C . MET A 1 280 ? -15.799 8.582 19.338 1.00 89.94 280 MET A C 1
ATOM 2180 O O . MET A 1 280 ? -16.715 8.251 20.079 1.00 89.94 280 MET A O 1
ATOM 2184 N N . GLU A 1 281 ? -14.548 8.753 19.776 1.00 88.38 281 GLU A N 1
ATOM 2185 C CA . GLU A 1 281 ? -14.145 8.510 21.168 1.00 88.38 281 GLU A CA 1
ATOM 2186 C C . GLU A 1 281 ? -14.959 9.367 22.158 1.00 88.38 281 GLU A C 1
ATOM 2188 O O . GLU A 1 281 ? -15.514 8.850 23.128 1.00 88.38 281 GLU A O 1
ATOM 2193 N N . ARG A 1 282 ? -15.108 10.675 21.889 1.00 90.06 282 ARG A N 1
ATOM 2194 C CA . ARG A 1 282 ? -15.912 11.578 22.739 1.00 90.06 282 ARG A CA 1
ATOM 2195 C C . ARG A 1 282 ? -17.392 11.206 22.776 1.00 90.06 282 ARG A C 1
ATOM 2197 O O . ARG A 1 282 ? -18.031 11.371 23.811 1.00 90.06 282 ARG A O 1
ATOM 2204 N N . GLU A 1 283 ? -17.929 10.741 21.654 1.00 91.00 283 GLU A N 1
ATOM 2205 C CA . GLU A 1 283 ? -19.325 10.315 21.517 1.00 91.00 283 GLU A CA 1
ATOM 2206 C C . GLU A 1 283 ? -19.547 8.853 21.943 1.00 91.00 283 GLU A C 1
ATOM 2208 O O . GLU A 1 283 ? -20.680 8.382 21.881 1.00 91.00 283 GLU A O 1
ATOM 2213 N N . ARG A 1 284 ? -18.499 8.152 22.411 1.00 90.50 284 ARG A N 1
ATOM 2214 C CA . ARG A 1 284 ? -18.521 6.723 22.779 1.00 90.50 284 ARG A CA 1
ATOM 2215 C C . ARG A 1 284 ? -19.070 5.840 21.655 1.00 90.50 284 ARG A C 1
ATOM 2217 O O . ARG A 1 284 ? -19.897 4.959 21.880 1.00 90.50 284 ARG A O 1
ATOM 2224 N N . LEU A 1 285 ? -18.633 6.133 20.434 1.00 91.44 285 LEU A N 1
ATOM 2225 C CA . LEU A 1 285 ? -18.928 5.323 19.263 1.00 91.44 285 LEU A CA 1
ATOM 2226 C C . LEU A 1 285 ? -17.866 4.237 19.099 1.00 91.44 285 LEU A C 1
ATOM 2228 O O . LEU A 1 285 ? -16.682 4.479 19.337 1.00 91.44 285 LEU A O 1
ATOM 2232 N N . HIS A 1 286 ? -18.302 3.072 18.636 1.00 91.38 286 HIS A N 1
ATOM 2233 C CA . HIS A 1 286 ? -17.475 1.887 18.448 1.00 91.38 286 HIS A CA 1
ATOM 2234 C C . HIS A 1 286 ? -17.557 1.410 17.005 1.00 91.38 286 HIS A C 1
ATOM 2236 O O . HIS A 1 286 ? -18.614 1.497 16.372 1.00 91.38 286 HIS A O 1
ATOM 2242 N N . PHE A 1 287 ? -16.455 0.895 16.473 1.00 92.44 287 PHE A N 1
ATOM 2243 C CA . PHE A 1 287 ? -16.511 0.195 15.198 1.00 92.44 287 PHE A CA 1
ATOM 2244 C C . PHE A 1 287 ? -17.271 -1.123 15.363 1.00 92.44 287 PHE A C 1
ATOM 2246 O O . PHE A 1 287 ? -17.491 -1.614 16.474 1.00 92.44 287 PHE A O 1
ATOM 2253 N N . ALA A 1 288 ? -17.729 -1.682 14.245 1.00 90.00 288 ALA A N 1
ATOM 2254 C CA . ALA A 1 288 ? -18.314 -3.011 14.269 1.00 90.00 288 ALA A CA 1
ATOM 2255 C C . ALA A 1 288 ? -17.290 -4.002 14.866 1.00 90.00 288 ALA A C 1
ATOM 2257 O O . ALA A 1 288 ? -16.119 -3.938 14.487 1.00 90.00 288 ALA A O 1
ATOM 2258 N N . PRO A 1 289 ? -17.687 -4.946 15.743 1.00 84.00 289 PRO A N 1
ATOM 2259 C CA . PRO A 1 289 ? -16.764 -5.939 16.318 1.00 84.00 289 PRO A CA 1
ATOM 2260 C C . PRO A 1 289 ? -16.004 -6.742 15.257 1.00 84.00 289 PRO A C 1
ATOM 2262 O O . PRO A 1 289 ? -14.910 -7.268 15.464 1.00 84.00 289 PRO A O 1
ATOM 2265 N N . ASP A 1 290 ? -16.620 -6.839 14.088 1.00 83.25 290 ASP A N 1
ATOM 2266 C CA . ASP A 1 290 ? -16.156 -7.594 12.956 1.00 83.25 290 ASP A CA 1
ATOM 2267 C C . ASP A 1 290 ? -15.428 -6.692 11.924 1.00 83.25 290 ASP A C 1
ATOM 2269 O O . ASP A 1 290 ? -14.970 -7.190 10.893 1.00 83.25 290 ASP A O 1
ATOM 2273 N N . GLN A 1 291 ? -15.242 -5.399 12.211 1.00 89.75 291 GLN A N 1
ATOM 2274 C CA . GLN A 1 291 ? -14.433 -4.484 11.409 1.00 89.75 291 GLN A CA 1
ATOM 2275 C C . GLN A 1 291 ? -12.995 -5.002 11.285 1.00 89.75 291 GLN A C 1
ATOM 2277 O O . GLN A 1 291 ? -12.340 -5.371 12.263 1.00 89.75 291 GLN A O 1
ATOM 2282 N N . LEU A 1 292 ? -12.499 -5.025 10.051 1.00 88.88 292 LEU A N 1
ATOM 2283 C CA . LEU A 1 292 ? -11.127 -5.409 9.733 1.00 88.88 292 LEU A CA 1
ATOM 2284 C C . LEU A 1 292 ? -10.240 -4.166 9.604 1.00 88.88 292 LEU A C 1
ATOM 2286 O O . LEU A 1 292 ? -10.758 -3.105 9.233 1.00 88.88 292 LEU A O 1
ATOM 2290 N N . PRO A 1 293 ? -8.924 -4.278 9.869 1.00 91.25 293 PRO A N 1
ATOM 2291 C CA . PRO A 1 293 ? -7.969 -3.215 9.576 1.00 91.25 293 PRO A CA 1
ATOM 2292 C C . PRO A 1 293 ? -8.042 -2.790 8.107 1.00 91.25 293 PRO A C 1
ATOM 2294 O O . PRO A 1 293 ? -7.863 -3.618 7.226 1.00 91.25 293 PRO A O 1
ATOM 2297 N N . LEU A 1 294 ? -8.275 -1.501 7.853 1.00 93.81 294 LEU A N 1
ATOM 2298 C CA . LEU A 1 294 ? -8.320 -0.929 6.500 1.00 93.81 294 LEU A CA 1
ATOM 2299 C C . LEU A 1 294 ? -7.016 -0.215 6.145 1.00 93.81 294 LEU A C 1
ATOM 2301 O O . LEU A 1 294 ? -6.597 -0.207 4.990 1.00 93.81 294 LEU A O 1
ATOM 2305 N N . LEU A 1 295 ? -6.377 0.413 7.134 1.00 96.00 295 LEU A N 1
ATOM 2306 C CA . LEU A 1 295 ? -5.150 1.179 6.966 1.00 96.00 295 LEU A CA 1
ATOM 2307 C C . LEU A 1 295 ? -4.148 0.797 8.054 1.00 96.00 295 LEU A C 1
ATOM 2309 O O . LEU A 1 295 ? -4.380 1.055 9.230 1.00 96.00 295 LEU A O 1
ATOM 2313 N N . LEU A 1 296 ? -3.007 0.252 7.643 1.00 96.06 296 LEU A N 1
ATOM 2314 C CA . LEU A 1 296 ? -1.855 -0.039 8.483 1.00 96.06 296 LEU A CA 1
ATOM 2315 C C . LEU A 1 296 ? -0.706 0.898 8.109 1.00 96.06 296 LEU A C 1
ATOM 2317 O O . LEU A 1 296 ? -0.035 0.724 7.096 1.00 96.06 296 LEU A O 1
ATOM 2321 N N . THR A 1 297 ? -0.459 1.904 8.940 1.00 95.88 297 THR A N 1
ATOM 2322 C CA . THR A 1 297 ? 0.709 2.779 8.815 1.00 95.88 297 THR A CA 1
ATOM 2323 C C . THR A 1 297 ? 1.795 2.321 9.772 1.00 95.88 297 THR A C 1
ATOM 2325 O O . THR A 1 297 ? 1.555 2.298 10.971 1.00 95.88 297 THR A O 1
ATOM 2328 N N . VAL A 1 298 ? 2.992 2.007 9.276 1.00 95.06 298 VAL A N 1
ATOM 2329 C CA . VAL A 1 298 ? 4.131 1.581 10.104 1.00 95.06 298 VAL A CA 1
ATOM 2330 C C . VAL A 1 298 ? 5.292 2.546 9.906 1.00 95.06 298 VAL A C 1
ATOM 2332 O O . VAL A 1 298 ? 5.672 2.845 8.777 1.00 95.06 298 VAL A O 1
ATOM 2335 N N . SER A 1 299 ? 5.852 3.079 10.990 1.00 91.88 299 SER A N 1
ATOM 2336 C CA . SER A 1 299 ? 7.008 3.987 10.940 1.00 91.88 299 SER A CA 1
ATOM 2337 C C . SER A 1 299 ? 8.091 3.586 11.926 1.00 91.88 299 SER A C 1
ATOM 2339 O O . SER A 1 299 ? 7.819 3.432 13.113 1.00 91.88 299 SER A O 1
ATOM 2341 N N . SER A 1 300 ? 9.327 3.452 11.453 1.00 89.00 300 SER A N 1
ATOM 2342 C CA . SER A 1 300 ? 10.463 3.115 12.309 1.00 89.00 300 SER A CA 1
ATOM 2343 C C . SER A 1 300 ? 10.844 4.245 13.266 1.00 89.00 300 SER A C 1
ATOM 2345 O O . SER A 1 300 ? 11.021 5.402 12.879 1.00 89.00 300 SER A O 1
ATOM 2347 N N . GLU A 1 301 ? 11.112 3.883 14.522 1.00 83.44 301 GLU A N 1
ATOM 2348 C CA . GLU A 1 301 ? 11.738 4.758 15.513 1.00 83.44 301 GLU A CA 1
ATOM 2349 C C . GLU A 1 301 ? 13.192 5.122 15.164 1.00 83.44 301 GLU A C 1
ATOM 2351 O O . GLU A 1 301 ? 13.788 5.968 15.828 1.00 83.44 301 GLU A O 1
ATOM 2356 N N . ARG A 1 302 ? 13.812 4.488 14.170 1.00 77.81 302 ARG A N 1
ATOM 2357 C CA . ARG A 1 302 ? 15.185 4.782 13.737 1.00 77.81 302 ARG A CA 1
ATOM 2358 C C . ARG A 1 302 ? 15.262 5.374 12.337 1.00 77.81 302 ARG A C 1
ATOM 2360 O O . ARG A 1 302 ? 16.364 5.642 11.864 1.00 77.81 302 ARG A O 1
ATOM 2367 N N . ASP A 1 303 ? 14.122 5.667 11.717 1.00 71.44 303 ASP A N 1
ATOM 2368 C CA . ASP A 1 303 ? 14.082 6.327 10.418 1.00 71.44 303 ASP A CA 1
ATOM 2369 C C . ASP A 1 303 ? 14.735 7.718 10.494 1.00 71.44 303 ASP A C 1
ATOM 2371 O O . ASP A 1 303 ? 14.197 8.702 11.015 1.00 71.44 303 ASP A O 1
ATOM 2375 N N . TRP A 1 304 ? 15.956 7.784 9.972 1.00 63.12 304 TRP A N 1
ATOM 2376 C CA . TRP A 1 304 ? 16.761 8.992 9.957 1.00 63.12 304 TRP A CA 1
ATOM 2377 C C . TRP A 1 304 ? 16.218 10.021 8.959 1.00 63.12 304 TRP A C 1
ATOM 2379 O O . TRP A 1 304 ? 16.350 11.222 9.205 1.00 63.12 304 TRP A O 1
ATOM 2389 N N . ALA A 1 305 ? 15.586 9.584 7.864 1.00 57.91 305 ALA A N 1
ATOM 2390 C CA . ALA A 1 305 ? 15.095 10.461 6.809 1.00 57.91 305 ALA A CA 1
ATOM 2391 C C . ALA A 1 305 ? 13.888 11.264 7.306 1.00 57.91 305 ALA A C 1
ATOM 2393 O O . ALA A 1 305 ? 13.870 12.495 7.195 1.00 57.91 305 ALA A O 1
ATOM 2394 N N . THR A 1 306 ? 12.926 10.611 7.961 1.00 56.78 306 THR A N 1
ATOM 2395 C CA . THR A 1 306 ? 11.758 11.303 8.532 1.00 56.78 306 THR A CA 1
ATOM 2396 C C . THR A 1 306 ? 12.082 12.121 9.786 1.00 56.78 306 THR A C 1
ATOM 2398 O O . THR A 1 306 ? 11.348 13.056 10.107 1.00 56.78 306 THR A O 1
ATOM 2401 N N . ARG A 1 307 ? 13.203 11.847 10.471 1.00 59.88 307 ARG A N 1
ATOM 2402 C CA . ARG A 1 307 ? 13.642 12.616 11.652 1.00 59.88 307 ARG A CA 1
ATOM 2403 C C . ARG A 1 307 ? 14.583 13.778 11.352 1.00 59.88 307 ARG A C 1
ATOM 2405 O O . ARG A 1 307 ? 14.515 14.790 12.045 1.00 59.88 307 ARG A O 1
ATOM 2412 N N . ARG A 1 308 ? 15.479 13.646 10.368 1.00 54.84 308 ARG A N 1
ATOM 2413 C CA . ARG A 1 308 ? 16.535 14.641 10.092 1.00 54.84 308 ARG A CA 1
ATOM 2414 C C . ARG A 1 308 ? 16.355 15.394 8.782 1.00 54.84 308 ARG A C 1
ATOM 2416 O O . ARG A 1 308 ? 16.733 16.556 8.733 1.00 54.84 308 ARG A O 1
ATOM 2423 N N . ILE A 1 309 ? 15.793 14.771 7.744 1.00 59.06 309 ILE A N 1
ATOM 2424 C CA . ILE A 1 309 ? 15.581 15.437 6.448 1.00 59.06 309 ILE A CA 1
ATOM 2425 C C . ILE A 1 309 ? 14.195 16.072 6.399 1.00 59.06 309 ILE A C 1
ATOM 2427 O O . ILE A 1 309 ? 14.063 17.231 6.010 1.00 59.06 309 ILE A O 1
ATOM 2431 N N . PHE A 1 310 ? 13.163 15.335 6.813 1.00 62.97 310 PHE A N 1
ATOM 2432 C CA . PHE A 1 310 ? 11.778 15.764 6.642 1.00 62.97 310 PHE A CA 1
ATOM 2433 C C . PHE A 1 310 ? 11.437 17.074 7.383 1.00 62.97 310 PHE A C 1
ATOM 2435 O O . PHE A 1 310 ? 10.895 17.969 6.737 1.00 62.97 310 PHE A O 1
ATOM 2442 N N . PRO A 1 311 ? 11.793 17.291 8.667 1.00 64.44 311 PRO A N 1
ATOM 2443 C CA . PRO A 1 311 ? 11.415 18.532 9.348 1.00 64.44 311 PRO A CA 1
ATOM 2444 C C . PRO A 1 311 ? 12.092 19.793 8.778 1.00 64.44 311 PRO A C 1
ATOM 2446 O O . PRO A 1 311 ? 11.373 20.759 8.509 1.00 64.44 311 PRO A O 1
ATOM 2449 N N . PRO A 1 312 ? 13.415 19.818 8.496 1.00 54.03 312 PRO A N 1
ATOM 2450 C CA . PRO A 1 312 ? 14.037 20.944 7.791 1.00 54.03 312 PRO A CA 1
ATOM 2451 C C . PRO A 1 312 ? 13.464 21.152 6.388 1.00 54.03 312 PRO A C 1
ATOM 2453 O O . PRO A 1 312 ? 13.246 22.288 5.966 1.00 54.03 312 PRO A O 1
ATOM 2456 N N . ALA A 1 313 ? 13.160 20.060 5.682 1.00 60.34 313 ALA A N 1
ATOM 2457 C CA . ALA A 1 313 ? 12.554 20.124 4.363 1.00 60.34 313 ALA A CA 1
ATOM 2458 C C . ALA A 1 313 ? 11.192 20.812 4.375 1.00 60.34 313 ALA A C 1
ATOM 2460 O O . ALA A 1 313 ? 10.919 21.697 3.559 1.00 60.34 313 ALA A O 1
ATOM 2461 N N . GLN A 1 314 ? 10.361 20.457 5.337 1.00 65.38 314 GLN A N 1
ATOM 2462 C CA . GLN A 1 314 ? 9.065 21.078 5.515 1.00 65.38 314 GLN A CA 1
ATOM 2463 C C . GLN A 1 314 ? 9.198 22.527 5.986 1.00 65.38 314 GLN A C 1
ATOM 2465 O O . GLN A 1 314 ? 8.488 23.396 5.484 1.00 65.38 314 GLN A O 1
ATOM 2470 N N . PHE A 1 315 ? 10.152 22.819 6.871 1.00 57.16 315 PHE A N 1
ATOM 2471 C CA . PHE A 1 315 ? 10.394 24.173 7.360 1.00 57.16 315 PHE A CA 1
ATOM 2472 C C . PHE A 1 315 ? 10.732 25.151 6.229 1.00 57.16 315 PHE A C 1
ATOM 2474 O O . PHE A 1 315 ? 10.119 26.211 6.163 1.00 57.16 315 PHE A O 1
ATOM 2481 N N . ILE A 1 316 ? 11.617 24.781 5.293 1.00 58.06 316 ILE A N 1
ATOM 2482 C CA . ILE A 1 316 ? 11.953 25.627 4.131 1.00 58.06 316 ILE A CA 1
ATOM 2483 C C . ILE A 1 316 ? 10.709 25.895 3.269 1.00 58.06 316 ILE A C 1
ATOM 2485 O O . ILE A 1 316 ? 10.462 27.037 2.882 1.00 58.06 316 ILE A O 1
ATOM 2489 N N . ARG A 1 317 ? 9.885 24.868 3.007 1.00 65.31 317 ARG A N 1
ATOM 2490 C CA . ARG A 1 317 ? 8.635 25.021 2.240 1.00 65.31 317 ARG A CA 1
ATOM 2491 C C . ARG A 1 317 ? 7.698 26.043 2.884 1.00 65.31 317 ARG A C 1
ATOM 2493 O O . ARG A 1 317 ? 7.164 26.908 2.190 1.00 65.31 317 ARG A O 1
ATOM 2500 N N . TYR A 1 318 ? 7.493 25.935 4.194 1.00 62.47 318 TYR A N 1
ATOM 2501 C CA . TYR A 1 318 ? 6.578 26.815 4.913 1.00 62.47 318 TYR A CA 1
ATOM 2502 C C . TYR A 1 318 ? 7.159 28.208 5.141 1.00 62.47 318 TYR A C 1
ATOM 2504 O O . TYR A 1 318 ? 6.424 29.176 4.997 1.00 62.47 318 TYR A O 1
ATOM 2512 N N . ALA A 1 319 ? 8.461 28.353 5.399 1.00 57.81 319 ALA A N 1
ATOM 2513 C CA . ALA A 1 319 ? 9.126 29.656 5.496 1.00 57.81 319 ALA A CA 1
ATOM 2514 C C . ALA A 1 319 ? 8.946 30.502 4.220 1.00 57.81 319 ALA A C 1
ATOM 2516 O O . ALA A 1 319 ? 8.782 31.713 4.304 1.00 57.81 319 ALA A O 1
ATOM 2517 N N . LEU A 1 320 ? 8.893 29.856 3.050 1.00 61.97 320 LEU A N 1
ATOM 2518 C CA . LEU A 1 320 ? 8.645 30.499 1.754 1.00 61.97 320 LEU A CA 1
ATOM 2519 C C . LEU A 1 320 ? 7.149 30.644 1.401 1.00 61.97 320 LEU A C 1
ATOM 2521 O O . LEU A 1 320 ? 6.822 31.135 0.324 1.00 61.97 320 LEU A O 1
ATOM 2525 N N . SER A 1 321 ? 6.238 30.226 2.286 1.00 62.97 321 SER A N 1
ATOM 2526 C CA . SER A 1 321 ? 4.781 30.264 2.085 1.00 62.97 321 SER A CA 1
ATOM 2527 C C . SER A 1 321 ? 4.105 31.081 3.200 1.00 62.97 321 SER A C 1
ATOM 2529 O O . SER A 1 321 ? 3.472 30.499 4.084 1.00 62.97 321 SER A O 1
ATOM 2531 N N . PRO A 1 322 ? 4.212 32.425 3.200 1.00 64.88 322 PRO A N 1
ATOM 2532 C CA . PRO A 1 322 ? 3.769 33.273 4.315 1.00 64.88 322 PRO A CA 1
ATOM 2533 C C . PRO A 1 322 ? 2.282 33.105 4.670 1.00 64.88 322 PRO A C 1
ATOM 2535 O O . PRO A 1 322 ? 1.911 33.199 5.838 1.00 64.88 322 PRO A O 1
ATOM 2538 N N . PHE A 1 323 ? 1.432 32.758 3.698 1.00 69.25 323 PHE A N 1
ATOM 2539 C CA . PHE A 1 323 ? 0.012 32.489 3.935 1.00 69.25 323 PHE A CA 1
ATOM 2540 C C . PHE A 1 323 ? -0.234 31.254 4.822 1.00 69.25 323 PHE A C 1
ATOM 2542 O O . PHE A 1 323 ? -1.175 31.234 5.609 1.00 69.25 323 PHE A O 1
ATOM 2549 N N . GLU A 1 324 ? 0.629 30.239 4.773 1.00 70.31 324 GLU A N 1
ATOM 2550 C CA . GLU A 1 324 ? 0.477 29.017 5.576 1.00 70.31 324 GLU A CA 1
ATOM 2551 C C . GLU A 1 324 ? 0.764 29.255 7.068 1.00 70.31 324 GLU A C 1
ATOM 2553 O O . GLU A 1 324 ? 0.211 28.567 7.926 1.00 70.31 324 GLU A O 1
ATOM 2558 N N . TRP A 1 325 ? 1.561 30.277 7.405 1.00 65.19 325 TRP A N 1
ATOM 2559 C CA . TRP A 1 325 ? 1.814 30.669 8.798 1.00 65.19 325 TRP A CA 1
ATOM 2560 C C . TRP A 1 325 ? 0.563 31.223 9.484 1.00 65.19 325 TRP A C 1
ATOM 2562 O O . TRP A 1 325 ? 0.394 31.041 10.690 1.00 65.19 325 TRP A O 1
ATOM 2572 N N . SER A 1 326 ? -0.353 31.821 8.715 1.00 75.81 326 SER A N 1
ATOM 2573 C CA . SER A 1 326 ? -1.626 32.339 9.237 1.00 75.81 326 SER A CA 1
ATOM 2574 C C . SER A 1 326 ? -2.551 31.242 9.788 1.00 75.81 326 SER A C 1
ATOM 2576 O O . SER A 1 326 ? -3.450 31.531 10.572 1.00 75.81 326 SER A O 1
ATOM 2578 N N . ARG A 1 327 ? -2.300 29.963 9.455 1.00 76.25 327 ARG A N 1
ATOM 2579 C CA . ARG A 1 327 ? -3.063 28.800 9.951 1.00 76.25 327 ARG A CA 1
ATOM 2580 C C . ARG A 1 327 ? -2.688 28.370 11.378 1.00 76.25 327 ARG A C 1
ATOM 2582 O O . ARG A 1 327 ? -3.305 27.454 11.927 1.00 76.25 327 ARG A O 1
ATOM 2589 N N . GLY A 1 328 ? -1.698 29.026 11.989 1.00 81.31 328 GLY A N 1
ATOM 2590 C CA . GLY A 1 328 ? -1.350 28.897 13.405 1.00 81.31 328 GLY A CA 1
ATOM 2591 C C . GLY A 1 328 ? -0.339 27.794 13.755 1.00 81.31 328 GLY A C 1
ATOM 2592 O O . GLY A 1 328 ? -0.050 26.876 12.985 1.00 81.31 328 GLY A O 1
ATOM 2593 N N . ILE A 1 329 ? 0.192 27.860 14.982 1.00 82.06 329 ILE A N 1
ATOM 2594 C CA . ILE A 1 329 ? 1.243 26.957 15.496 1.00 82.06 329 ILE A CA 1
ATOM 2595 C C . ILE A 1 329 ? 0.841 25.468 15.456 1.00 82.06 329 ILE A C 1
ATOM 2597 O O . ILE A 1 329 ? 1.676 24.643 15.070 1.00 82.06 329 ILE A O 1
ATOM 2601 N N . PRO A 1 330 ? -0.400 25.066 15.811 1.00 82.19 330 PRO A N 1
ATOM 2602 C CA . PRO A 1 330 ? -0.792 23.659 15.746 1.00 82.19 330 PRO A CA 1
ATOM 2603 C C . PRO A 1 330 ? -0.730 23.081 14.328 1.00 82.19 330 PRO A C 1
ATOM 2605 O O . PRO A 1 330 ? -0.370 21.916 14.171 1.00 82.19 330 PRO A O 1
ATOM 2608 N N . PHE A 1 331 ? -1.076 23.878 13.309 1.00 84.31 331 PHE A N 1
ATOM 2609 C CA . PHE A 1 331 ? -0.936 23.497 11.901 1.00 84.31 331 PHE A CA 1
ATOM 2610 C C . PHE A 1 331 ? 0.537 23.268 11.554 1.00 84.31 331 PHE A C 1
ATOM 2612 O O . PHE A 1 331 ? 0.897 22.173 11.131 1.00 84.31 331 PHE A O 1
ATOM 2619 N N . LEU A 1 332 ? 1.408 24.240 11.845 1.00 79.06 332 LEU A N 1
ATOM 2620 C CA . LEU A 1 332 ? 2.841 24.133 11.554 1.00 79.06 332 LEU A CA 1
ATOM 2621 C C . LEU A 1 332 ? 3.472 22.895 12.206 1.00 79.06 332 LEU A C 1
ATOM 2623 O O . LEU A 1 332 ? 4.200 22.158 11.548 1.00 79.06 332 LEU A O 1
ATOM 2627 N N . ARG A 1 333 ? 3.135 22.591 13.467 1.00 82.19 333 ARG A N 1
ATOM 2628 C CA . ARG A 1 333 ? 3.648 21.391 14.154 1.00 82.19 333 ARG A CA 1
ATOM 2629 C C . ARG A 1 333 ? 3.312 20.087 13.424 1.00 82.19 333 ARG A C 1
ATOM 2631 O O . ARG A 1 333 ? 4.185 19.234 13.302 1.00 82.19 333 ARG A O 1
ATOM 2638 N N . ARG A 1 334 ? 2.080 19.925 12.933 1.00 84.81 334 ARG A N 1
ATOM 2639 C CA . ARG A 1 334 ? 1.668 18.723 12.177 1.00 84.81 334 ARG A CA 1
ATOM 2640 C C . ARG A 1 334 ? 2.239 18.700 10.763 1.00 84.81 334 ARG A C 1
ATOM 2642 O O . ARG A 1 334 ? 2.502 17.641 10.210 1.00 84.81 334 ARG A O 1
ATOM 2649 N N . SER A 1 335 ? 2.467 19.870 10.199 1.00 82.38 335 SER A N 1
ATOM 2650 C CA . SER A 1 335 ? 3.027 20.048 8.870 1.00 82.38 335 SER A CA 1
ATOM 2651 C C . SER A 1 335 ? 4.544 19.802 8.782 1.00 82.38 335 SER A C 1
ATOM 2653 O O . SER A 1 335 ? 5.068 19.583 7.688 1.00 82.38 335 SER A O 1
ATOM 2655 N N . LEU A 1 336 ? 5.255 19.826 9.914 1.00 77.06 336 LEU A N 1
ATOM 2656 C CA . LEU A 1 336 ? 6.704 19.593 10.006 1.00 77.06 336 LEU A CA 1
ATOM 2657 C C . LEU A 1 336 ? 7.080 18.145 10.366 1.00 77.06 336 LEU A C 1
ATOM 2659 O O . LEU A 1 336 ? 8.247 17.777 10.264 1.00 77.06 336 LEU A O 1
ATOM 2663 N N . VAL A 1 337 ? 6.118 17.326 10.798 1.00 81.44 337 VAL A N 1
ATOM 2664 C CA . VAL A 1 337 ? 6.358 15.958 11.282 1.00 81.44 337 VAL A CA 1
ATOM 2665 C C . VAL A 1 337 ? 5.613 14.965 10.395 1.00 81.44 337 VAL A C 1
ATOM 2667 O O . VAL A 1 337 ? 4.464 15.200 10.022 1.00 81.44 337 VAL A O 1
ATOM 2670 N N . GLY A 1 338 ? 6.273 13.862 10.035 1.00 82.62 338 GLY A N 1
ATOM 2671 C CA . GLY A 1 338 ? 5.639 12.782 9.279 1.00 82.62 338 GLY A CA 1
ATOM 2672 C C . GLY A 1 338 ? 4.556 12.079 10.102 1.00 82.62 338 GLY A C 1
ATOM 2673 O O . GLY A 1 338 ? 4.682 11.989 11.324 1.00 82.62 338 GLY A O 1
ATOM 2674 N N . VAL A 1 339 ? 3.507 11.572 9.448 1.00 86.75 339 VAL A N 1
ATOM 2675 C CA . VAL A 1 339 ? 2.327 10.989 10.120 1.00 86.75 339 VAL A CA 1
ATOM 2676 C C . VAL A 1 339 ? 2.676 9.976 11.220 1.00 86.75 339 VAL A C 1
ATOM 2678 O O . VAL A 1 339 ? 2.192 10.121 12.340 1.00 86.75 339 VAL A O 1
ATOM 2681 N N . GLY A 1 340 ? 3.573 9.021 10.962 1.00 80.75 340 GLY A N 1
ATOM 2682 C CA . GLY A 1 340 ? 3.904 7.978 11.938 1.00 80.75 340 GLY A CA 1
ATOM 2683 C C . GLY A 1 340 ? 4.890 8.403 13.028 1.00 80.75 340 GLY A C 1
ATOM 2684 O O . GLY A 1 340 ? 5.050 7.699 14.017 1.00 80.75 340 GLY A O 1
ATOM 2685 N N . ASN A 1 341 ? 5.505 9.585 12.909 1.00 82.56 341 ASN A N 1
ATOM 2686 C CA . ASN A 1 341 ? 6.324 10.179 13.972 1.00 82.56 341 ASN A CA 1
ATOM 2687 C C . ASN A 1 341 ? 5.528 11.157 14.853 1.00 82.56 341 ASN A C 1
ATOM 2689 O O . ASN A 1 341 ? 6.025 11.629 15.882 1.00 82.56 341 ASN A O 1
ATOM 2693 N N . PHE A 1 342 ? 4.293 11.494 14.471 1.00 87.44 342 PHE A N 1
ATOM 2694 C CA . PHE A 1 342 ? 3.452 12.386 15.253 1.00 87.44 342 PHE A CA 1
ATOM 2695 C C . PHE A 1 342 ? 2.761 11.602 16.372 1.00 87.44 342 PHE A C 1
ATOM 2697 O O . PHE A 1 342 ? 1.692 11.033 16.179 1.00 87.44 342 PHE A O 1
ATOM 2704 N N . LYS A 1 343 ? 3.365 11.597 17.570 1.00 86.44 343 LYS A N 1
ATOM 2705 C CA . LYS A 1 343 ? 2.923 10.810 18.745 1.00 86.44 343 LYS A CA 1
ATOM 2706 C C . LYS A 1 343 ? 1.418 10.869 19.027 1.00 86.44 343 LYS A C 1
ATOM 2708 O O . LYS A 1 343 ? 0.835 9.883 19.463 1.00 86.44 343 LYS A O 1
ATOM 2713 N N . ALA A 1 344 ? 0.777 12.010 18.766 1.00 87.75 344 ALA A N 1
ATOM 2714 C CA . ALA A 1 344 ? -0.653 12.171 19.000 1.00 87.75 344 ALA A CA 1
ATOM 2715 C C . ALA A 1 344 ? -1.544 11.356 18.044 1.00 87.75 344 ALA A C 1
ATOM 2717 O O . ALA A 1 344 ? -2.731 11.249 18.334 1.00 87.75 344 ALA A O 1
ATOM 2718 N N . PHE A 1 345 ? -1.003 10.758 16.980 1.00 91.50 345 PHE A N 1
ATOM 2719 C CA . PHE A 1 345 ? -1.720 9.838 16.089 1.00 91.50 345 PHE A CA 1
ATOM 2720 C C . PHE A 1 345 ? -1.324 8.377 16.276 1.00 91.50 345 PHE A C 1
ATOM 2722 O O . PHE A 1 345 ? -2.042 7.516 15.797 1.00 91.50 345 PHE A O 1
ATOM 2729 N N . VAL A 1 346 ? -0.221 8.089 16.975 1.00 91.62 346 VAL A N 1
ATOM 2730 C CA . VAL A 1 346 ? 0.235 6.711 17.196 1.00 91.62 346 VAL A CA 1
ATOM 2731 C C . VAL A 1 346 ? -0.786 5.961 18.053 1.00 91.62 346 VAL A C 1
ATOM 2733 O O . VAL A 1 346 ? -1.175 6.440 19.129 1.00 91.62 346 VAL A O 1
ATOM 2736 N N . THR A 1 347 ? -1.205 4.802 17.556 1.00 92.06 347 THR A N 1
ATOM 2737 C CA . THR A 1 347 ? -2.171 3.891 18.179 1.00 92.06 347 THR A CA 1
ATOM 2738 C C . THR A 1 347 ? -1.501 2.614 18.672 1.00 92.06 347 THR A C 1
ATOM 2740 O O . THR A 1 347 ? -1.876 2.115 19.728 1.00 92.06 347 THR A O 1
ATOM 2743 N N . ASP A 1 348 ? -0.474 2.129 17.968 1.00 93.56 348 ASP A N 1
ATOM 2744 C CA . ASP A 1 348 ? 0.128 0.814 18.205 1.00 93.56 348 ASP A CA 1
ATOM 2745 C C . ASP A 1 348 ? 1.664 0.867 18.164 1.00 93.56 348 ASP A C 1
ATOM 2747 O O . ASP A 1 348 ? 2.279 1.834 17.699 1.00 93.56 348 ASP A O 1
ATOM 2751 N N . ARG A 1 349 ? 2.302 -0.191 18.665 1.00 93.38 349 ARG A N 1
ATOM 2752 C CA . ARG A 1 349 ? 3.757 -0.373 18.675 1.00 93.38 349 ARG A CA 1
ATOM 2753 C C . ARG A 1 349 ? 4.135 -1.784 18.247 1.00 93.38 349 ARG A C 1
ATOM 2755 O O . ARG A 1 349 ? 3.568 -2.734 18.772 1.00 93.38 349 ARG A O 1
ATOM 2762 N N . LEU A 1 350 ? 5.114 -1.905 17.354 1.00 93.50 350 LEU A N 1
ATOM 2763 C CA . LEU A 1 350 ? 5.714 -3.172 16.938 1.00 93.50 350 LEU A CA 1
ATOM 2764 C C . LEU A 1 350 ? 7.063 -3.374 17.634 1.00 93.50 350 LEU A C 1
ATOM 2766 O O . LEU A 1 350 ? 7.968 -2.550 17.482 1.00 93.50 350 LEU A O 1
ATOM 2770 N N . ASP A 1 351 ? 7.208 -4.486 18.349 1.00 92.56 351 ASP A N 1
ATOM 2771 C CA . ASP A 1 351 ? 8.457 -4.922 18.980 1.00 92.56 351 ASP A CA 1
ATOM 2772 C C . ASP A 1 351 ? 8.746 -6.393 18.638 1.00 92.56 351 ASP A C 1
ATOM 2774 O O . ASP A 1 351 ? 7.833 -7.178 18.388 1.00 92.56 351 ASP A O 1
ATOM 2778 N N . SER A 1 352 ? 10.018 -6.795 18.669 1.00 88.25 352 SER A N 1
ATOM 2779 C CA . SER A 1 352 ? 10.385 -8.212 18.529 1.00 88.25 352 SER A CA 1
ATOM 2780 C C . SER A 1 352 ? 10.025 -8.978 19.803 1.00 88.25 352 SER A C 1
ATOM 2782 O O . SER A 1 352 ? 10.358 -8.535 20.906 1.00 88.25 352 SER A O 1
ATOM 2784 N N . VAL A 1 353 ? 9.404 -10.152 19.669 1.00 82.88 353 VAL A N 1
ATOM 2785 C CA . VAL A 1 353 ? 9.052 -11.020 20.810 1.00 82.88 353 VAL A CA 1
ATOM 2786 C C . VAL A 1 353 ? 10.300 -11.392 21.628 1.00 82.88 353 VAL A C 1
ATOM 2788 O O . VAL A 1 353 ? 10.282 -11.328 22.861 1.00 82.88 353 VAL A O 1
ATOM 2791 N N . ASN A 1 354 ? 11.418 -11.647 20.941 1.00 69.31 354 ASN A N 1
ATOM 2792 C CA . ASN A 1 354 ? 12.689 -12.086 21.531 1.00 69.31 354 ASN A CA 1
ATOM 2793 C C . ASN A 1 354 ? 13.472 -10.964 22.235 1.00 69.31 354 ASN A C 1
ATOM 2795 O O . ASN A 1 354 ? 14.426 -11.231 22.956 1.00 69.31 354 ASN A O 1
ATOM 2799 N N . SER A 1 355 ? 13.063 -9.701 22.084 1.00 52.78 355 SER A N 1
ATOM 2800 C CA . SER A 1 355 ? 13.738 -8.563 22.729 1.00 52.78 355 SER A CA 1
ATOM 2801 C C . SER A 1 355 ? 13.346 -8.342 24.200 1.00 52.78 355 SER A C 1
ATOM 2803 O O . SER A 1 355 ? 13.859 -7.432 24.849 1.00 52.78 355 SER A O 1
ATOM 2805 N N . SER A 1 356 ? 12.468 -9.191 24.751 1.00 37.78 356 SER A N 1
ATOM 2806 C CA . SER A 1 356 ? 12.024 -9.138 26.157 1.00 37.78 356 SER A CA 1
ATOM 2807 C C . SER A 1 356 ? 13.062 -9.684 27.154 1.00 37.78 356 SER A C 1
ATOM 2809 O O . SER A 1 356 ? 12.914 -9.491 28.358 1.00 37.78 356 SER A O 1
ATOM 2811 N N . THR A 1 357 ? 14.113 -10.347 26.669 1.00 33.38 357 THR A N 1
ATOM 2812 C CA . THR A 1 357 ? 15.190 -10.939 27.472 1.00 33.38 357 THR A CA 1
ATOM 2813 C C . THR A 1 357 ? 16.541 -10.570 26.873 1.00 33.38 357 THR A C 1
ATOM 2815 O O . THR A 1 357 ? 17.176 -11.401 26.245 1.00 33.38 357 THR A O 1
ATOM 2818 N N . ASP A 1 358 ? 16.960 -9.312 27.002 1.00 31.31 358 ASP A N 1
ATOM 2819 C CA . ASP A 1 358 ? 18.357 -9.018 27.335 1.00 31.31 358 ASP A CA 1
ATOM 2820 C C . ASP A 1 358 ? 18.586 -7.528 27.586 1.00 31.31 358 ASP A C 1
ATOM 2822 O O . ASP A 1 358 ? 18.310 -6.645 26.768 1.00 31.31 358 ASP A O 1
ATOM 2826 N N . GLY A 1 359 ? 19.131 -7.245 28.766 1.00 29.78 359 GLY A N 1
ATOM 2827 C CA . GLY A 1 359 ? 19.653 -5.936 29.099 1.00 29.78 359 GLY A CA 1
ATOM 2828 C C . GLY A 1 359 ? 20.862 -5.589 28.231 1.00 29.78 359 GLY A C 1
ATOM 2829 O O . GLY A 1 359 ? 21.717 -6.420 27.961 1.00 29.78 359 GLY A O 1
ATOM 2830 N N . LYS A 1 360 ? 20.962 -4.308 27.860 1.00 32.22 360 LYS A N 1
ATOM 2831 C CA . LYS A 1 360 ? 22.210 -3.607 27.505 1.00 32.22 360 LYS A CA 1
ATOM 2832 C C . LYS A 1 360 ? 23.251 -4.442 26.731 1.00 32.22 360 LYS A C 1
ATOM 2834 O O . LYS A 1 360 ? 24.372 -4.606 27.208 1.00 32.22 360 LYS A O 1
ATOM 2839 N N . GLN A 1 361 ? 22.980 -4.813 25.483 1.00 27.59 361 GLN A N 1
ATOM 2840 C CA . GLN A 1 361 ? 24.081 -5.001 24.534 1.00 27.59 361 GLN A CA 1
ATOM 2841 C C . GLN A 1 361 ? 24.374 -3.685 23.813 1.00 27.59 361 GLN A C 1
ATOM 2843 O O . GLN A 1 361 ? 23.656 -3.241 22.919 1.00 27.59 361 GLN A O 1
ATOM 2848 N N . LYS A 1 362 ? 25.462 -3.035 24.244 1.00 29.78 362 LYS A N 1
ATOM 2849 C CA . LYS A 1 362 ? 26.173 -2.033 23.447 1.00 29.78 362 LYS A CA 1
ATOM 2850 C C . LYS A 1 362 ? 26.699 -2.737 22.194 1.00 29.78 362 LYS A C 1
ATOM 2852 O O . LYS A 1 362 ? 27.706 -3.433 22.276 1.00 29.78 362 LYS A O 1
ATOM 2857 N N . SER A 1 363 ? 26.063 -2.536 21.044 1.00 30.27 363 SER A N 1
ATOM 2858 C CA . SER A 1 363 ? 26.706 -2.843 19.769 1.00 30.27 363 SER A CA 1
ATOM 2859 C C . SER A 1 363 ? 27.757 -1.766 19.494 1.00 30.27 363 SER A C 1
ATOM 2861 O O . SER A 1 363 ? 27.459 -0.583 19.314 1.00 30.27 363 SER A O 1
ATOM 2863 N N . SER A 1 364 ? 29.026 -2.165 19.544 1.00 25.91 364 SER A N 1
ATOM 2864 C CA . SER A 1 364 ? 30.136 -1.347 19.078 1.00 25.91 364 SER A CA 1
ATOM 2865 C C . SER A 1 364 ? 30.014 -1.202 17.561 1.00 25.91 364 SER A C 1
ATOM 2867 O O . SER A 1 364 ? 30.103 -2.166 16.803 1.00 25.91 364 SER A O 1
ATOM 2869 N N . GLY A 1 365 ? 29.759 0.024 17.105 1.00 27.17 365 GLY A N 1
ATOM 2870 C CA . GLY A 1 365 ? 29.754 0.348 15.687 1.00 27.17 365 GLY A CA 1
ATOM 2871 C C . GLY A 1 365 ? 31.154 0.186 15.104 1.00 27.17 365 GLY A C 1
ATOM 2872 O O . GLY A 1 365 ? 32.010 1.048 15.292 1.00 27.17 365 GLY A O 1
ATOM 2873 N N . ARG A 1 366 ? 31.385 -0.902 14.367 1.00 26.12 366 ARG A N 1
ATOM 2874 C CA . ARG A 1 366 ? 32.386 -0.911 13.299 1.00 26.12 366 ARG A CA 1
ATOM 2875 C C . ARG A 1 366 ? 31.684 -0.478 12.021 1.00 26.12 366 ARG A C 1
ATOM 2877 O O . ARG A 1 366 ? 30.938 -1.245 11.424 1.00 26.12 366 ARG A O 1
ATOM 2884 N N . ASN A 1 367 ? 31.930 0.770 11.630 1.00 31.30 367 ASN A N 1
ATOM 2885 C CA . ASN A 1 367 ? 31.638 1.265 10.292 1.00 31.30 367 ASN A CA 1
ATOM 2886 C C . ASN A 1 367 ? 32.466 0.445 9.291 1.00 31.30 367 ASN A C 1
ATOM 2888 O O . ASN A 1 367 ? 33.651 0.715 9.096 1.00 31.30 367 ASN A O 1
ATOM 2892 N N . GLY A 1 368 ? 31.853 -0.573 8.688 1.00 25.69 368 GLY A N 1
ATOM 2893 C CA . GLY A 1 368 ? 32.353 -1.139 7.440 1.00 25.69 368 GLY A CA 1
ATOM 2894 C C . GLY A 1 368 ? 32.232 -0.085 6.333 1.00 25.69 368 GLY A C 1
ATOM 2895 O O . GLY A 1 368 ? 31.269 0.689 6.342 1.00 25.69 368 GLY A O 1
ATOM 2896 N N . PRO A 1 369 ? 33.201 0.017 5.410 1.00 23.69 369 PRO A N 1
ATOM 2897 C CA . PRO A 1 369 ? 33.145 1.006 4.345 1.00 23.69 369 PRO A CA 1
ATOM 2898 C C . PRO A 1 369 ? 31.903 0.761 3.482 1.00 23.69 369 PRO A C 1
ATOM 2900 O O . PRO A 1 369 ? 31.738 -0.319 2.919 1.00 23.69 369 PRO A O 1
ATOM 2903 N N . GLN A 1 370 ? 31.039 1.778 3.379 1.00 29.50 370 GLN A N 1
ATOM 2904 C CA . GLN A 1 370 ? 29.966 1.829 2.389 1.00 29.50 370 GLN A CA 1
ATOM 2905 C C . GLN A 1 370 ? 30.569 1.545 1.014 1.00 29.50 370 GLN A C 1
ATOM 2907 O O . GLN A 1 370 ? 31.376 2.325 0.499 1.00 29.50 370 GLN A O 1
ATOM 2912 N N . GLN A 1 371 ? 30.184 0.410 0.440 1.00 27.11 371 GLN A N 1
ATOM 2913 C CA . GLN A 1 371 ? 30.495 0.052 -0.930 1.00 27.11 371 GLN A CA 1
ATOM 2914 C C . GLN A 1 371 ? 29.918 1.162 -1.816 1.00 27.11 371 GLN A C 1
ATOM 2916 O O . GLN A 1 371 ? 28.708 1.386 -1.853 1.00 27.11 371 GLN A O 1
ATOM 2921 N N . LYS A 1 372 ? 30.801 1.953 -2.435 1.00 27.83 372 LYS A N 1
ATOM 2922 C CA . LYS A 1 372 ? 30.414 3.058 -3.315 1.00 27.83 372 LYS A CA 1
ATOM 2923 C C . LYS A 1 372 ? 29.577 2.484 -4.455 1.00 27.83 372 LYS A C 1
ATOM 2925 O O . LYS A 1 372 ? 30.106 1.754 -5.287 1.00 27.83 372 LYS A O 1
ATOM 2930 N N . SER A 1 373 ? 28.291 2.832 -4.486 1.00 31.12 373 SER A N 1
ATOM 2931 C CA . SER A 1 373 ? 27.420 2.566 -5.630 1.00 31.12 373 SER A CA 1
ATOM 2932 C C . SER A 1 373 ? 28.071 3.143 -6.896 1.00 31.12 373 SER A C 1
ATOM 2934 O O . SER A 1 373 ? 28.493 4.308 -6.849 1.00 31.12 373 SER A O 1
ATOM 2936 N N . PRO A 1 374 ? 28.165 2.394 -8.007 1.00 30.66 374 PRO A N 1
ATOM 2937 C CA . PRO A 1 374 ? 28.721 2.921 -9.244 1.00 30.66 374 PRO A CA 1
ATOM 2938 C C . PRO A 1 374 ? 27.942 4.163 -9.703 1.00 30.66 374 PRO A C 1
ATOM 2940 O O . PRO A 1 374 ? 26.722 4.265 -9.580 1.00 30.66 374 PRO A O 1
ATOM 2943 N N . THR A 1 375 ? 28.690 5.155 -10.176 1.00 35.16 375 THR A N 1
ATOM 2944 C CA . THR A 1 375 ? 28.276 6.531 -10.490 1.00 35.16 375 THR A CA 1
ATOM 2945 C C . THR A 1 375 ? 27.502 6.676 -11.809 1.00 35.16 375 THR A C 1
ATOM 2947 O O . THR A 1 375 ? 27.748 7.617 -12.559 1.00 35.16 375 THR A O 1
ATOM 2950 N N . SER A 1 376 ? 26.542 5.797 -12.104 1.00 33.84 376 SER A N 1
ATOM 2951 C CA . SER A 1 376 ? 25.602 5.995 -13.218 1.00 33.84 376 SER A CA 1
ATOM 2952 C C . SER A 1 376 ? 24.172 6.017 -12.694 1.00 33.84 376 SER A C 1
ATOM 2954 O O . SER A 1 376 ? 23.555 4.989 -12.428 1.00 33.84 376 SER A O 1
ATOM 2956 N N . CYS A 1 377 ? 23.625 7.216 -12.530 1.00 38.41 377 CYS A N 1
ATOM 2957 C CA . CYS A 1 377 ? 22.188 7.362 -12.376 1.00 38.41 377 CYS A CA 1
ATOM 2958 C C . CYS A 1 377 ? 21.483 6.915 -13.639 1.00 38.41 377 CYS A C 1
ATOM 2960 O O . CYS A 1 377 ? 21.615 7.615 -14.640 1.00 38.41 377 CYS A O 1
ATOM 2962 N N . PHE A 1 378 ? 20.684 5.853 -13.535 1.00 45.41 378 PHE A N 1
ATOM 2963 C CA . PHE A 1 378 ? 19.551 5.549 -14.415 1.00 45.41 378 PHE A CA 1
ATOM 2964 C C . PHE A 1 378 ? 19.751 5.972 -15.873 1.00 45.41 378 PHE A C 1
ATOM 2966 O O . PHE A 1 378 ? 18.879 6.588 -16.485 1.00 45.41 378 PHE A O 1
ATOM 2973 N N . THR A 1 379 ? 20.932 5.694 -16.415 1.00 34.75 379 THR A N 1
ATOM 2974 C CA . THR A 1 379 ? 21.163 5.790 -17.839 1.00 34.75 379 THR A CA 1
ATOM 2975 C C . THR A 1 379 ? 20.422 4.591 -18.395 1.00 34.75 379 THR A C 1
ATOM 2977 O O . THR A 1 379 ? 20.694 3.472 -17.960 1.00 34.75 379 THR A O 1
ATOM 2980 N N . GLY A 1 380 ? 19.497 4.798 -19.335 1.00 33.59 380 GLY A N 1
ATOM 2981 C CA . GLY A 1 380 ? 18.892 3.721 -20.139 1.00 33.59 380 GLY A CA 1
ATOM 2982 C C . GLY A 1 380 ? 19.913 3.007 -21.036 1.00 33.59 380 GLY A C 1
ATOM 2983 O O . GLY A 1 380 ? 19.581 2.517 -22.106 1.00 33.59 380 GLY A O 1
ATOM 2984 N N . ASP A 1 381 ? 21.174 3.011 -20.617 1.00 33.81 381 ASP A N 1
ATOM 2985 C CA . ASP A 1 381 ? 22.318 2.427 -21.269 1.00 33.81 381 ASP A CA 1
ATOM 2986 C C . ASP A 1 381 ? 22.490 1.037 -20.655 1.00 33.81 381 ASP A C 1
ATOM 2988 O O . ASP A 1 381 ? 23.103 0.855 -19.597 1.00 33.81 381 ASP A O 1
ATOM 2992 N N . TRP A 1 382 ? 21.858 0.056 -21.305 1.00 35.56 382 TRP A N 1
ATOM 2993 C CA . TRP A 1 382 ? 21.838 -1.364 -20.937 1.00 35.56 382 TRP A CA 1
ATOM 2994 C C . TRP A 1 382 ? 23.228 -1.935 -20.616 1.00 35.56 382 TRP A C 1
ATOM 2996 O O . TRP A 1 382 ? 23.340 -2.919 -19.889 1.00 35.56 382 TRP A O 1
ATOM 3006 N N . ALA A 1 383 ? 24.295 -1.314 -21.129 1.00 31.66 383 ALA A N 1
ATOM 3007 C CA . ALA A 1 383 ? 25.682 -1.714 -20.922 1.00 31.66 383 ALA A CA 1
ATOM 3008 C C . ALA A 1 383 ? 26.222 -1.448 -19.500 1.00 31.66 383 ALA A C 1
ATOM 3010 O O . ALA A 1 383 ? 27.175 -2.105 -19.094 1.00 31.66 383 ALA A O 1
ATOM 3011 N N . ALA A 1 384 ? 25.633 -0.528 -18.725 1.00 32.94 384 ALA A N 1
ATOM 3012 C CA . ALA A 1 384 ? 26.082 -0.231 -17.356 1.00 32.94 384 ALA A CA 1
ATOM 3013 C C . ALA A 1 384 ? 25.421 -1.123 -16.281 1.00 32.94 384 ALA A C 1
ATOM 3015 O O . ALA A 1 384 ? 25.892 -1.171 -15.145 1.00 32.94 384 ALA A O 1
ATOM 3016 N N . LEU A 1 385 ? 24.348 -1.841 -16.636 1.00 36.50 385 LEU A N 1
ATOM 3017 C CA . LEU A 1 385 ? 23.574 -2.707 -15.733 1.00 36.50 385 LEU A CA 1
ATOM 3018 C C . LEU A 1 385 ? 24.054 -4.169 -15.724 1.00 36.50 385 LEU A C 1
ATOM 3020 O O . LEU A 1 385 ? 23.666 -4.932 -14.847 1.00 36.50 385 LEU A O 1
ATOM 3024 N N . THR A 1 386 ? 24.958 -4.557 -16.628 1.00 38.66 386 THR A N 1
ATOM 3025 C CA . THR A 1 386 ? 25.416 -5.949 -16.804 1.00 38.66 386 THR A CA 1
ATOM 3026 C C . THR A 1 386 ? 26.239 -6.513 -15.636 1.00 38.66 386 THR A C 1
ATOM 3028 O O . THR A 1 386 ? 26.608 -7.682 -15.671 1.00 38.66 386 THR A O 1
ATOM 3031 N N . GLY A 1 387 ? 26.574 -5.705 -14.621 1.00 36.56 387 GLY A N 1
ATOM 3032 C CA . GLY A 1 387 ? 27.419 -6.109 -13.486 1.00 36.56 387 GLY A CA 1
ATOM 3033 C C . GLY A 1 387 ? 26.695 -6.298 -12.148 1.00 36.56 387 GLY A C 1
ATOM 3034 O O . GLY A 1 387 ? 27.289 -6.827 -11.211 1.00 36.56 387 GLY A O 1
ATOM 3035 N N . LEU A 1 388 ? 25.436 -5.872 -12.034 1.00 46.66 388 LEU A N 1
ATOM 3036 C CA . LEU A 1 388 ? 24.625 -5.997 -10.822 1.00 46.66 388 LEU A CA 1
ATOM 3037 C C . LEU A 1 388 ? 23.433 -6.879 -11.183 1.00 46.66 388 LEU A C 1
ATOM 3039 O O . LEU A 1 388 ? 22.477 -6.400 -11.781 1.00 46.66 388 LEU A O 1
ATOM 3043 N N . GLY A 1 389 ? 23.498 -8.180 -10.882 1.00 57.81 389 GLY A N 1
ATOM 3044 C CA . GLY A 1 389 ? 22.328 -9.047 -11.054 1.00 57.81 389 GLY A CA 1
ATOM 3045 C C . GLY A 1 389 ? 21.105 -8.420 -10.373 1.00 57.81 389 GLY A C 1
ATOM 3046 O O . GLY A 1 389 ? 21.272 -7.785 -9.333 1.00 57.81 389 GLY A O 1
ATOM 3047 N N . CYS A 1 390 ? 19.908 -8.583 -10.952 1.00 68.38 390 CYS A N 1
ATOM 3048 C CA . CYS A 1 390 ? 18.620 -8.125 -10.409 1.00 68.38 390 CYS A CA 1
ATOM 3049 C C . CYS A 1 390 ? 18.307 -8.793 -9.042 1.00 68.38 390 CYS A C 1
ATOM 3051 O O . CYS A 1 390 ? 17.385 -9.598 -8.920 1.00 68.38 390 CYS A O 1
ATOM 3053 N N . LYS A 1 391 ? 19.105 -8.516 -8.007 1.00 67.25 391 LYS A N 1
ATOM 3054 C CA . LYS A 1 391 ? 19.036 -9.143 -6.687 1.00 67.25 391 LYS A CA 1
ATOM 3055 C C . LYS A 1 391 ? 18.389 -8.200 -5.690 1.00 67.25 391 LYS A C 1
ATOM 3057 O O . LYS A 1 391 ? 18.714 -7.020 -5.638 1.00 67.25 391 LYS A O 1
ATOM 3062 N N . CYS A 1 392 ? 17.528 -8.754 -4.845 1.00 69.81 392 CYS A N 1
ATOM 3063 C CA . CYS A 1 392 ? 17.069 -8.056 -3.657 1.00 69.81 392 CYS A CA 1
ATOM 3064 C C . CYS A 1 392 ? 18.081 -8.278 -2.530 1.00 69.81 392 CYS A C 1
ATOM 3066 O O . CYS A 1 392 ? 18.124 -9.357 -1.944 1.00 69.81 392 CYS A O 1
ATOM 3068 N N . ALA A 1 393 ? 18.886 -7.261 -2.220 1.00 59.19 393 ALA A N 1
ATOM 3069 C CA . ALA A 1 393 ? 19.932 -7.355 -1.199 1.00 59.19 393 ALA A CA 1
ATOM 3070 C C . ALA A 1 393 ? 19.402 -7.638 0.225 1.00 59.19 393 ALA A C 1
ATOM 3072 O O . ALA A 1 393 ? 20.171 -8.060 1.084 1.00 59.19 393 ALA A O 1
ATOM 3073 N N . GLU A 1 394 ? 18.109 -7.406 0.477 1.00 58.53 394 GLU A N 1
ATOM 3074 C CA . GLU A 1 394 ? 17.481 -7.511 1.804 1.00 58.53 394 GLU A CA 1
ATOM 3075 C C . GLU A 1 394 ? 16.744 -8.843 2.054 1.00 58.53 394 GLU A C 1
ATOM 3077 O O . GLU A 1 394 ? 16.384 -9.116 3.197 1.00 58.53 394 GLU A O 1
ATOM 3082 N N . VAL A 1 395 ? 16.519 -9.672 1.020 1.00 54.38 395 VAL A N 1
ATOM 3083 C CA . VAL A 1 395 ? 15.636 -10.868 1.082 1.00 54.38 395 VAL A CA 1
ATOM 3084 C C . VAL A 1 395 ? 16.373 -12.181 0.758 1.00 54.38 395 VAL A C 1
ATOM 3086 O O . VAL A 1 395 ? 15.755 -13.240 0.681 1.00 54.38 395 VAL A O 1
ATOM 3089 N N . ASP A 1 396 ? 17.695 -12.161 0.581 1.00 45.97 396 ASP A N 1
ATOM 3090 C CA . ASP A 1 396 ? 18.467 -13.390 0.360 1.00 45.97 396 ASP A CA 1
ATOM 3091 C C . ASP A 1 396 ? 18.976 -13.943 1.715 1.00 45.97 396 ASP A C 1
ATOM 3093 O O . ASP A 1 396 ? 19.745 -13.291 2.426 1.00 45.97 396 ASP A O 1
ATOM 3097 N N . ASP A 1 397 ? 18.512 -15.140 2.102 1.00 40.84 397 ASP A N 1
ATOM 3098 C CA . ASP A 1 397 ? 19.030 -15.899 3.254 1.00 40.84 397 ASP A CA 1
ATOM 3099 C C . ASP A 1 397 ? 20.299 -16.619 2.762 1.00 40.84 397 ASP A C 1
ATOM 3101 O O . ASP A 1 397 ? 20.424 -16.941 1.576 1.00 40.84 397 ASP A O 1
ATOM 3105 N N . ALA A 1 398 ? 21.241 -16.907 3.662 1.00 37.50 398 ALA A N 1
ATOM 3106 C CA . ALA A 1 398 ? 22.499 -17.594 3.341 1.00 37.50 398 ALA A CA 1
ATOM 3107 C C . ALA A 1 398 ? 22.318 -18.985 2.682 1.00 37.50 398 ALA A C 1
ATOM 3109 O O . ALA A 1 398 ? 23.271 -19.504 2.103 1.00 37.50 398 ALA A O 1
ATOM 3110 N N . ASP A 1 399 ? 21.102 -19.543 2.720 1.00 38.72 399 ASP A N 1
ATOM 3111 C CA . ASP A 1 399 ? 20.783 -20.915 2.311 1.00 38.72 399 ASP A CA 1
ATOM 3112 C C . ASP A 1 399 ? 19.952 -21.010 1.014 1.00 38.72 399 ASP A C 1
ATOM 3114 O O . ASP A 1 399 ? 19.571 -22.103 0.604 1.00 38.72 399 ASP A O 1
ATOM 3118 N N . GLY A 1 400 ? 19.656 -19.890 0.340 1.00 40.56 400 GLY A N 1
ATOM 3119 C CA . GLY A 1 400 ? 19.013 -19.893 -0.985 1.00 40.56 400 GLY A CA 1
ATOM 3120 C C . GLY A 1 400 ? 17.523 -20.271 -1.029 1.00 40.56 400 GLY A C 1
ATOM 3121 O O . GLY A 1 400 ? 16.910 -20.151 -2.089 1.00 40.56 400 GLY A O 1
ATOM 3122 N N . GLU A 1 401 ? 16.912 -20.661 0.091 1.00 42.41 401 GLU A N 1
ATOM 3123 C CA . GLU A 1 401 ? 15.458 -20.813 0.199 1.00 42.41 401 GLU A CA 1
ATOM 3124 C C . GLU A 1 401 ? 14.783 -19.437 0.369 1.00 42.41 401 GLU A C 1
ATOM 3126 O O . GLU A 1 401 ? 15.216 -18.639 1.206 1.00 42.41 401 GLU A O 1
ATOM 3131 N N . PRO A 1 402 ? 13.705 -19.131 -0.380 1.00 47.16 402 PRO A N 1
ATOM 3132 C CA . PRO A 1 402 ? 12.882 -17.953 -0.141 1.00 47.16 402 PRO A CA 1
ATOM 3133 C C . PRO A 1 402 ? 12.496 -17.849 1.338 1.00 47.16 402 PRO A C 1
ATOM 3135 O O . PRO A 1 402 ? 11.999 -18.815 1.914 1.00 47.16 402 PRO A O 1
ATOM 3138 N N . TYR A 1 403 ? 12.644 -16.653 1.919 1.00 53.34 403 TYR A N 1
ATOM 3139 C CA . TYR A 1 403 ? 12.303 -16.233 3.295 1.00 53.34 403 TYR A CA 1
ATOM 3140 C C . TYR A 1 403 ? 10.947 -16.722 3.866 1.00 53.34 403 TYR A C 1
ATOM 3142 O O . TYR A 1 403 ? 10.653 -16.538 5.058 1.00 53.34 403 TYR A O 1
ATOM 3150 N N . LEU A 1 404 ? 10.103 -17.300 3.013 1.00 56.91 404 LEU A N 1
ATOM 3151 C CA . LEU A 1 404 ? 8.668 -17.493 3.112 1.00 56.91 404 LEU A CA 1
ATOM 3152 C C . LEU A 1 404 ? 8.320 -18.956 2.782 1.00 56.91 404 LEU A C 1
ATOM 3154 O O . LEU A 1 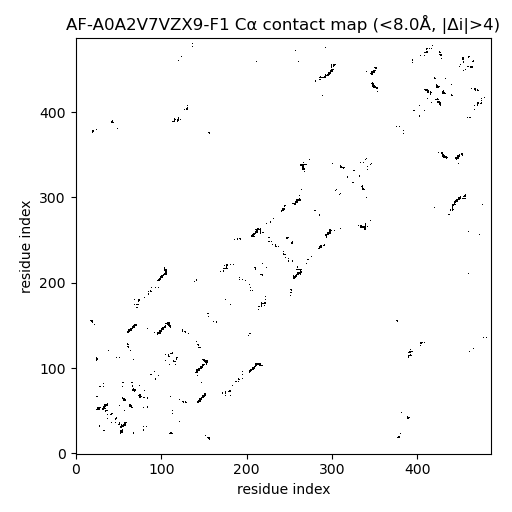404 ? 7.775 -19.265 1.731 1.00 56.91 404 LEU A O 1
ATOM 3158 N N . GLY A 1 405 ? 8.701 -19.872 3.677 1.00 48.97 405 GLY A N 1
ATOM 3159 C CA . GLY A 1 405 ? 8.245 -21.271 3.690 1.00 48.97 405 GLY A CA 1
ATOM 3160 C C . GLY A 1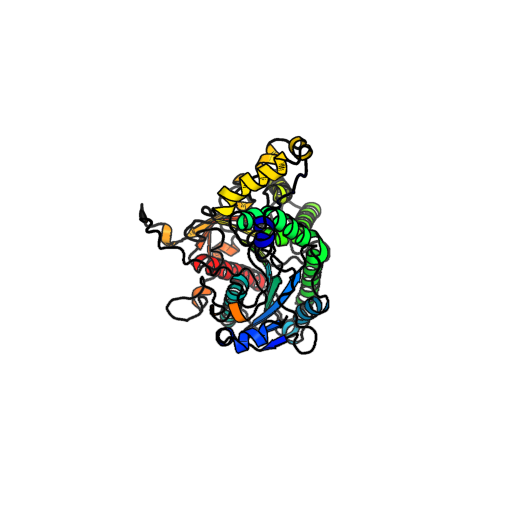 405 ? 7.121 -21.495 4.709 1.00 48.97 405 GLY A C 1
ATOM 3161 O O . GLY A 1 405 ? 6.590 -20.537 5.267 1.00 48.97 405 GLY A O 1
ATOM 3162 N N . LYS A 1 406 ? 6.804 -22.755 5.041 1.00 50.44 406 LYS A N 1
ATOM 3163 C CA . LYS A 1 406 ? 5.726 -23.130 5.987 1.00 50.44 406 LYS A CA 1
ATOM 3164 C C . LYS A 1 406 ? 5.738 -22.352 7.320 1.00 50.44 406 LYS A C 1
ATOM 3166 O O . LYS A 1 406 ? 4.691 -22.093 7.896 1.00 50.44 406 LYS A O 1
ATOM 3171 N N . ASN A 1 407 ? 6.908 -21.925 7.796 1.00 49.09 407 ASN A N 1
ATOM 3172 C CA . ASN A 1 407 ? 7.048 -21.157 9.040 1.00 49.09 407 ASN A CA 1
ATOM 3173 C C . ASN A 1 407 ? 6.613 -19.678 8.927 1.00 49.09 407 ASN A C 1
ATOM 3175 O O . ASN A 1 407 ? 6.415 -19.031 9.951 1.00 49.09 407 ASN A O 1
ATOM 3179 N N . ALA A 1 408 ? 6.445 -19.133 7.716 1.00 52.72 408 ALA A N 1
ATOM 3180 C CA . ALA A 1 408 ? 5.866 -17.803 7.489 1.00 52.72 408 ALA A CA 1
ATOM 3181 C C . ALA A 1 408 ? 4.333 -17.785 7.632 1.00 52.72 408 ALA A C 1
ATOM 3183 O O . ALA A 1 408 ? 3.738 -16.715 7.726 1.00 52.72 408 ALA A O 1
ATOM 3184 N N . LEU A 1 409 ? 3.706 -18.965 7.689 1.00 53.31 409 LEU A N 1
ATOM 3185 C CA . LEU A 1 409 ? 2.267 -19.145 7.881 1.00 53.31 409 LEU A CA 1
ATOM 3186 C C . LEU A 1 409 ? 1.843 -19.152 9.339 1.00 53.31 409 LEU A C 1
ATOM 3188 O O . LEU A 1 409 ? 0.687 -19.460 9.580 1.00 53.31 409 LEU A O 1
ATOM 3192 N N . LEU A 1 410 ? 2.724 -18.881 10.308 1.00 58.69 410 LEU A N 1
ATOM 3193 C CA . LEU A 1 410 ? 2.277 -18.708 11.689 1.00 58.69 410 LEU A CA 1
ATOM 3194 C C . LEU A 1 410 ? 1.351 -17.484 11.693 1.00 58.69 410 LEU A C 1
ATOM 3196 O O . LEU A 1 410 ? 1.865 -16.359 11.631 1.00 58.69 410 LEU A O 1
ATOM 3200 N N . PRO A 1 411 ? 0.013 -17.668 11.670 1.00 61.75 411 PRO A N 1
ATOM 3201 C CA . PRO A 1 411 ? -0.883 -16.534 11.597 1.00 61.75 411 PRO A CA 1
ATOM 3202 C C . PRO A 1 411 ? -0.745 -15.777 12.912 1.00 61.75 411 PRO A C 1
ATOM 3204 O O . PRO A 1 411 ? -0.221 -16.309 13.901 1.00 61.75 411 PRO A O 1
ATOM 3207 N N . CYS A 1 412 ? -1.203 -14.529 12.941 1.00 70.69 412 CYS A N 1
ATOM 3208 C CA . CYS A 1 412 ? -1.359 -13.881 14.232 1.00 70.69 412 CYS A CA 1
ATOM 3209 C C . CYS A 1 412 ? -2.161 -14.817 15.142 1.00 70.69 412 CYS A C 1
ATOM 3211 O O . CYS A 1 412 ? -3.139 -15.390 14.663 1.00 70.69 412 CYS A O 1
ATOM 3213 N N . THR A 1 413 ? -1.752 -15.012 16.399 1.00 65.19 413 THR A N 1
ATOM 3214 C CA . THR A 1 413 ? -2.452 -15.921 17.323 1.00 65.19 413 THR A CA 1
ATOM 3215 C C . THR A 1 413 ? -3.956 -15.637 17.273 1.00 65.19 413 THR A C 1
ATOM 3217 O O . THR A 1 413 ? -4.382 -14.551 17.666 1.00 65.19 413 THR A O 1
ATOM 3220 N N . GLU A 1 414 ? -4.720 -16.576 16.700 1.00 57.16 414 GLU A N 1
ATOM 3221 C CA . GLU A 1 414 ? -6.066 -16.360 16.129 1.00 57.16 414 GLU A CA 1
ATOM 3222 C C . GLU A 1 414 ? -7.018 -15.744 17.161 1.00 57.16 414 GLU A C 1
ATOM 3224 O O . GLU A 1 414 ? -7.650 -14.718 16.911 1.00 57.16 414 GLU A O 1
ATOM 3229 N N . GLU A 1 415 ? -6.957 -16.256 18.390 1.00 57.59 415 GLU A N 1
ATOM 3230 C CA . GLU A 1 415 ? -7.712 -15.776 19.547 1.00 57.59 415 GLU A CA 1
ATOM 3231 C C . GLU A 1 415 ? -7.484 -14.277 19.842 1.00 57.59 415 GLU A C 1
ATOM 3233 O O . GLU A 1 415 ? -8.417 -13.542 20.163 1.00 57.59 415 GLU A O 1
ATOM 3238 N N . GLN A 1 416 ? -6.260 -13.772 19.649 1.00 58.72 416 GLN A N 1
ATOM 3239 C CA . GLN A 1 416 ? -5.924 -12.363 19.879 1.00 58.72 416 GLN A CA 1
ATOM 3240 C C . GLN A 1 416 ? -6.429 -11.440 18.761 1.00 58.72 416 GLN A C 1
ATOM 3242 O O . GLN A 1 416 ? -6.759 -10.276 19.010 1.00 58.72 416 GLN A O 1
ATOM 3247 N N . PHE A 1 417 ? -6.473 -11.924 17.518 1.00 59.59 417 PHE A N 1
ATOM 3248 C CA . PHE A 1 417 ? -6.934 -11.128 16.379 1.00 59.59 417 PHE A CA 1
ATOM 3249 C C . PHE A 1 417 ? -8.469 -11.105 16.280 1.00 59.59 417 PHE A C 1
ATOM 3251 O O . PHE A 1 417 ? -9.066 -10.084 15.914 1.00 59.59 417 PHE A O 1
ATOM 3258 N N . GLU A 1 418 ? -9.124 -12.205 16.652 1.00 58.97 418 GLU A N 1
ATOM 3259 C CA . GLU A 1 418 ? -10.582 -12.325 16.654 1.00 58.97 418 GLU A CA 1
ATOM 3260 C C . GLU A 1 418 ? -11.235 -11.531 17.787 1.00 58.97 418 GLU A C 1
ATOM 3262 O O . GLU A 1 418 ? -12.173 -10.781 17.521 1.00 58.97 418 GLU A O 1
ATOM 3267 N N . GLN A 1 419 ? -10.687 -11.586 19.006 1.00 58.44 419 GLN A N 1
ATOM 3268 C CA . GLN A 1 419 ? -11.242 -10.894 20.180 1.00 58.44 419 GLN A CA 1
ATOM 3269 C C . GLN A 1 419 ? -10.920 -9.389 20.233 1.00 58.44 419 GLN A C 1
ATOM 3271 O O . GLN A 1 419 ? -11.262 -8.714 21.202 1.00 58.44 419 GLN A O 1
ATOM 3276 N N . GLY A 1 420 ? -10.224 -8.845 19.226 1.00 60.44 420 GLY A N 1
ATOM 3277 C CA . GLY A 1 420 ? -9.769 -7.455 19.262 1.00 60.44 420 GLY A CA 1
ATOM 3278 C C . GLY A 1 420 ? -8.782 -7.212 20.408 1.00 60.44 420 GLY A C 1
ATOM 3279 O O . GLY A 1 420 ? -8.843 -6.179 21.070 1.00 60.44 420 GLY A O 1
ATOM 3280 N N . SER A 1 421 ? -7.872 -8.155 20.666 1.00 69.06 421 SER A N 1
ATOM 3281 C CA . SER A 1 421 ? -6.897 -8.033 21.751 1.00 69.06 421 SER A CA 1
ATOM 3282 C C . SER A 1 421 ? -6.035 -6.778 21.590 1.00 69.06 421 SER A C 1
ATOM 3284 O O . SER A 1 421 ? -5.627 -6.399 20.482 1.00 69.06 421 SER A O 1
ATOM 3286 N N . ALA A 1 422 ? -5.707 -6.161 22.726 1.00 76.94 422 ALA A N 1
ATOM 3287 C CA . ALA A 1 422 ? -4.736 -5.077 22.813 1.00 76.94 422 ALA A CA 1
ATOM 3288 C C . ALA A 1 422 ? -3.310 -5.541 22.466 1.00 76.94 422 ALA A C 1
ATOM 3290 O O . ALA A 1 422 ? -2.457 -4.715 22.170 1.00 76.94 422 ALA A O 1
ATOM 3291 N N . VAL A 1 423 ? -3.034 -6.846 22.482 1.00 80.94 423 VAL A N 1
ATOM 3292 C CA . VAL A 1 423 ? -1.748 -7.413 22.063 1.00 80.94 423 VAL A CA 1
ATOM 3293 C C . VAL A 1 423 ? -1.998 -8.486 21.017 1.00 80.94 423 VAL A C 1
ATOM 3295 O O . VAL A 1 423 ? -2.766 -9.414 21.262 1.00 80.94 423 VAL A O 1
ATOM 3298 N N . LYS A 1 424 ? -1.341 -8.350 19.866 1.00 85.00 424 LYS A N 1
ATOM 3299 C CA . LYS A 1 424 ? -1.411 -9.285 18.744 1.00 85.00 424 LYS A CA 1
ATOM 3300 C C . LYS A 1 424 ? 0.009 -9.697 18.375 1.00 85.00 424 LYS A C 1
ATOM 3302 O O . LYS A 1 424 ? 0.829 -8.833 18.073 1.00 85.00 424 LYS A O 1
ATOM 3307 N N . THR A 1 425 ? 0.315 -10.986 18.400 1.00 86.38 425 THR A N 1
ATOM 3308 C CA . THR A 1 425 ? 1.620 -11.496 17.953 1.00 86.38 425 THR A CA 1
ATOM 3309 C C . THR A 1 425 ? 1.469 -12.117 16.578 1.00 86.38 425 THR A C 1
ATOM 3311 O O . THR A 1 425 ? 0.690 -13.050 16.441 1.00 86.38 425 THR A O 1
ATOM 3314 N N . CYS A 1 426 ? 2.201 -11.607 15.588 1.00 84.88 426 CYS A N 1
ATOM 3315 C CA . CYS A 1 426 ? 2.205 -12.089 14.208 1.00 84.88 426 CYS A CA 1
ATOM 3316 C C . CYS A 1 426 ? 3.645 -12.452 13.830 1.00 84.88 426 CYS A C 1
ATOM 3318 O O . CYS A 1 426 ? 4.534 -11.594 13.868 1.00 84.88 426 CYS A O 1
ATOM 3320 N N . ALA A 1 427 ? 3.889 -13.725 13.509 1.00 83.56 427 ALA A N 1
ATOM 3321 C CA . ALA A 1 427 ? 5.236 -14.291 13.438 1.00 83.56 427 ALA A CA 1
ATOM 3322 C C . ALA A 1 427 ? 6.055 -13.957 14.712 1.00 83.56 427 ALA A C 1
ATOM 3324 O O . ALA A 1 427 ? 5.616 -14.232 15.826 1.00 83.56 427 ALA A O 1
ATOM 3325 N N . GLU A 1 428 ? 7.232 -13.345 14.571 1.00 83.69 428 GLU A N 1
ATOM 3326 C CA . GLU A 1 428 ? 8.124 -12.977 15.685 1.00 83.69 428 GLU A CA 1
ATOM 3327 C C . GLU A 1 428 ? 7.945 -11.516 16.148 1.00 83.69 428 GLU A C 1
ATOM 3329 O O . GLU A 1 428 ? 8.774 -10.972 16.888 1.00 83.69 428 GLU A O 1
ATOM 3334 N N . VAL A 1 429 ? 6.861 -10.863 15.717 1.00 88.06 429 VAL A N 1
ATOM 3335 C CA . VAL A 1 429 ? 6.586 -9.451 15.990 1.00 88.06 429 VAL A CA 1
ATOM 3336 C C . VAL A 1 429 ? 5.325 -9.310 16.831 1.00 88.06 429 VAL A C 1
ATOM 3338 O O . VAL A 1 429 ? 4.247 -9.787 16.480 1.00 88.06 429 VAL A O 1
ATOM 3341 N N . ARG A 1 430 ? 5.460 -8.607 17.954 1.00 90.75 430 ARG A N 1
ATOM 3342 C CA . ARG A 1 430 ? 4.367 -8.264 18.861 1.00 90.75 430 ARG A CA 1
ATOM 3343 C C . ARG A 1 430 ? 3.879 -6.853 18.562 1.00 90.75 430 ARG A C 1
ATOM 3345 O O . ARG A 1 430 ? 4.626 -5.891 18.735 1.00 90.75 430 ARG A O 1
ATOM 3352 N N . MET A 1 431 ? 2.614 -6.735 18.177 1.00 91.56 431 MET A N 1
ATOM 3353 C CA . MET A 1 431 ? 1.889 -5.476 18.059 1.00 91.56 431 MET A CA 1
ATOM 3354 C C . MET A 1 431 ? 1.113 -5.195 19.348 1.00 91.56 431 MET A C 1
ATOM 3356 O O . MET A 1 431 ? 0.207 -5.942 19.710 1.00 91.56 431 MET A O 1
ATOM 3360 N N . THR A 1 432 ? 1.475 -4.116 20.038 1.00 90.62 432 THR A N 1
ATOM 3361 C CA . THR A 1 432 ? 0.849 -3.675 21.291 1.00 90.62 432 THR A CA 1
ATOM 3362 C C . THR A 1 432 ? 0.071 -2.388 21.064 1.00 90.62 432 THR A C 1
ATOM 3364 O O . THR A 1 432 ? 0.637 -1.386 20.625 1.00 90.62 432 THR A O 1
ATOM 3367 N N . HIS A 1 433 ? -1.202 -2.396 21.428 1.00 90.12 433 HIS A N 1
ATOM 3368 C CA . HIS A 1 433 ? -2.063 -1.232 21.430 1.00 90.12 433 HIS A CA 1
ATOM 3369 C C . HIS A 1 433 ? -1.682 -0.291 22.575 1.00 90.12 433 HIS A C 1
ATOM 3371 O O . HIS A 1 433 ? -1.595 -0.697 23.734 1.00 90.12 433 HIS A O 1
ATOM 3377 N N . LEU A 1 434 ? -1.437 0.979 22.261 1.00 88.81 434 LEU A N 1
ATOM 3378 C CA . LEU A 1 434 ? -0.925 1.966 23.215 1.00 88.81 434 LEU A CA 1
ATOM 3379 C C . LEU A 1 434 ? -2.017 2.839 23.840 1.00 88.81 434 LEU A C 1
ATOM 3381 O O . LEU A 1 434 ? -1.734 3.586 24.778 1.00 88.81 434 LEU A O 1
ATOM 3385 N N . ARG A 1 435 ? -3.245 2.803 23.312 1.00 83.25 435 ARG A N 1
ATOM 3386 C CA . ARG A 1 435 ? -4.328 3.699 23.733 1.00 83.25 435 ARG A CA 1
ATOM 3387 C C . ARG A 1 435 ? -5.489 2.924 24.345 1.00 83.25 435 ARG A C 1
ATOM 3389 O O . ARG A 1 435 ? -6.390 2.542 23.620 1.00 83.25 435 ARG A O 1
ATOM 3396 N N . PRO A 1 436 ? -5.547 2.762 25.674 1.00 75.12 436 PRO A N 1
ATOM 3397 C CA . PRO A 1 436 ? -6.600 1.964 26.308 1.00 75.12 436 PRO A CA 1
ATOM 3398 C C . PRO A 1 436 ? -8.026 2.489 26.055 1.00 75.12 436 PRO A C 1
ATOM 3400 O O . PRO A 1 436 ? -8.975 1.725 26.165 1.00 75.12 436 PRO A O 1
ATOM 3403 N N . ASN A 1 437 ? -8.179 3.773 25.711 1.00 73.62 437 ASN A N 1
ATOM 3404 C CA . ASN A 1 437 ? -9.476 4.387 25.403 1.00 73.62 437 ASN A CA 1
ATOM 3405 C C . ASN A 1 437 ? -9.853 4.317 23.915 1.00 73.62 437 ASN A C 1
ATOM 3407 O O . ASN A 1 437 ? -10.983 4.651 23.563 1.00 73.62 437 ASN A O 1
ATOM 3411 N N . LEU A 1 438 ? -8.913 3.946 23.037 1.00 78.06 438 LEU A N 1
ATOM 3412 C CA . LEU A 1 438 ? -9.198 3.794 21.618 1.00 78.06 438 LEU A CA 1
ATOM 3413 C C . LEU A 1 438 ? -9.712 2.377 21.373 1.00 78.06 438 LEU A C 1
ATOM 3415 O O . LEU A 1 438 ? -9.202 1.406 21.926 1.00 78.06 438 LEU A O 1
ATOM 3419 N N . ASP A 1 439 ? -10.732 2.279 20.532 1.00 80.75 439 ASP A N 1
ATOM 3420 C CA . ASP A 1 439 ? -11.314 1.007 20.134 1.00 80.75 439 ASP A CA 1
ATOM 3421 C C . ASP A 1 439 ? -10.251 0.104 19.483 1.00 80.75 439 ASP A C 1
ATOM 3423 O O . ASP A 1 439 ? -9.595 0.496 18.514 1.00 80.75 439 ASP A O 1
ATOM 3427 N N . THR A 1 440 ? -10.083 -1.114 19.997 1.00 81.31 440 THR A N 1
ATOM 3428 C CA . THR A 1 440 ? -9.125 -2.093 19.465 1.00 81.31 440 THR A CA 1
ATOM 3429 C C . THR A 1 440 ? -9.540 -2.662 18.106 1.00 81.31 440 THR A C 1
ATOM 3431 O O . THR A 1 440 ? -8.718 -3.296 17.436 1.00 81.31 440 THR A O 1
ATOM 3434 N N . THR A 1 441 ? -10.785 -2.411 17.686 1.00 84.81 441 THR A N 1
ATOM 3435 C CA . THR A 1 441 ? -11.322 -2.691 16.345 1.00 84.81 441 THR A CA 1
ATOM 3436 C C . THR A 1 441 ? -11.179 -1.504 15.384 1.00 84.81 441 THR A C 1
ATOM 3438 O O . THR A 1 441 ? -11.620 -1.581 14.237 1.00 84.81 441 THR A O 1
ATOM 3441 N N . ASN A 1 442 ? -10.517 -0.415 15.808 1.00 90.62 442 ASN A N 1
ATOM 3442 C CA . ASN A 1 442 ? -10.209 0.725 14.949 1.00 90.62 442 ASN A CA 1
ATOM 3443 C C . ASN A 1 442 ? -9.472 0.274 13.669 1.00 90.62 442 ASN A C 1
ATOM 3445 O O . ASN A 1 442 ? -8.337 -0.207 13.753 1.00 90.62 442 ASN A O 1
ATOM 3449 N N . PRO A 1 443 ? -10.057 0.490 12.475 1.00 93.00 443 PRO A N 1
ATOM 3450 C CA . PRO A 1 443 ? -9.464 0.041 11.225 1.00 93.00 443 PRO A CA 1
ATOM 3451 C C . PRO A 1 443 ? -8.284 0.907 10.762 1.00 93.00 443 PRO A C 1
ATOM 3453 O O . PRO A 1 443 ? -7.624 0.554 9.784 1.00 93.00 443 PRO A O 1
ATOM 3456 N N . PHE A 1 444 ? -8.026 2.039 11.425 1.00 94.56 444 PHE A N 1
ATOM 3457 C CA . PHE A 1 444 ? -6.963 2.983 11.093 1.00 94.56 444 PHE A CA 1
ATOM 3458 C C . PHE A 1 444 ? -5.805 2.886 12.090 1.00 94.56 444 PHE A C 1
ATOM 3460 O O . PHE A 1 444 ? -5.742 3.627 13.077 1.00 94.56 444 PHE A O 1
ATOM 3467 N N . ILE A 1 445 ? -4.884 1.968 11.818 1.00 94.12 445 ILE A N 1
ATOM 3468 C CA . ILE A 1 445 ? -3.727 1.665 12.657 1.00 94.12 445 ILE A CA 1
ATOM 3469 C C . ILE A 1 445 ? -2.558 2.573 12.268 1.00 94.12 445 ILE A C 1
ATOM 3471 O O . ILE A 1 445 ? -2.123 2.605 11.114 1.00 94.12 445 ILE A O 1
ATOM 3475 N N . VAL A 1 446 ? -2.004 3.283 13.251 1.00 94.56 446 VAL A N 1
ATOM 3476 C CA . VAL A 1 446 ? -0.752 4.037 13.125 1.00 94.56 446 VAL A CA 1
ATOM 3477 C C . VAL A 1 446 ? 0.244 3.470 14.129 1.00 94.56 446 VAL A C 1
ATOM 3479 O O . VAL A 1 446 ? 0.253 3.832 15.307 1.00 94.56 446 VAL A O 1
ATOM 3482 N N . ALA A 1 447 ? 1.083 2.562 13.647 1.00 93.81 447 ALA A N 1
ATOM 3483 C CA . ALA A 1 447 ? 2.067 1.843 14.429 1.00 93.81 447 ALA A CA 1
ATOM 3484 C C . ALA A 1 447 ? 3.458 2.487 14.346 1.00 93.81 447 ALA A C 1
ATOM 3486 O O . ALA A 1 447 ? 3.973 2.799 13.268 1.00 93.81 447 ALA A O 1
ATOM 3487 N N . THR A 1 448 ? 4.105 2.628 15.501 1.00 93.44 448 THR A N 1
ATOM 3488 C CA . THR A 1 448 ? 5.554 2.860 15.571 1.00 93.44 448 THR A CA 1
ATOM 3489 C C . THR A 1 448 ? 6.282 1.520 15.623 1.00 93.44 448 THR A C 1
ATOM 3491 O O . THR A 1 448 ? 5.821 0.592 16.279 1.00 93.44 448 THR A O 1
ATOM 3494 N N . SER A 1 449 ? 7.422 1.401 14.955 1.00 93.06 449 SER A N 1
ATOM 3495 C CA . SER A 1 449 ? 8.187 0.158 14.864 1.00 93.06 449 SER A CA 1
ATOM 3496 C C . SER A 1 449 ? 9.546 0.299 15.530 1.00 93.06 449 SER A C 1
ATOM 3498 O O . SER A 1 449 ? 10.279 1.255 15.265 1.00 93.06 449 SER A O 1
ATOM 3500 N N . ALA A 1 450 ? 9.909 -0.671 16.368 1.00 90.25 450 ALA A N 1
ATOM 3501 C CA . ALA A 1 450 ? 11.244 -0.753 16.934 1.00 90.25 450 ALA A CA 1
ATOM 3502 C C . ALA A 1 450 ? 12.308 -0.887 15.831 1.00 90.25 450 ALA A C 1
ATOM 3504 O O . ALA A 1 450 ? 12.081 -1.479 14.773 1.00 90.25 450 ALA A O 1
ATOM 3505 N N . GLY A 1 451 ? 13.512 -0.386 16.118 1.00 85.12 451 GLY A N 1
ATOM 3506 C CA . GLY A 1 451 ? 14.665 -0.477 15.216 1.00 85.12 451 GLY A CA 1
ATOM 3507 C C . GLY A 1 451 ? 15.194 -1.896 14.980 1.00 85.12 451 GLY A C 1
ATOM 3508 O O . GLY A 1 451 ? 16.117 -2.067 14.193 1.00 85.12 451 GLY A O 1
ATOM 3509 N N . THR A 1 452 ? 14.675 -2.886 15.707 1.00 85.81 452 THR A N 1
ATOM 3510 C CA . THR A 1 452 ? 14.919 -4.318 15.483 1.00 85.81 452 THR A CA 1
ATOM 3511 C C . THR A 1 452 ? 13.981 -4.914 14.436 1.00 85.81 452 THR A C 1
ATOM 3513 O O . THR A 1 452 ? 14.301 -5.965 13.907 1.00 85.81 452 THR A O 1
ATOM 3516 N N . ILE A 1 453 ? 12.851 -4.258 14.144 1.00 87.44 453 ILE A N 1
ATOM 3517 C CA . ILE A 1 453 ? 11.875 -4.692 13.133 1.00 87.44 453 ILE A CA 1
ATOM 3518 C C . ILE A 1 453 ? 12.058 -3.920 11.827 1.00 87.44 453 ILE A C 1
ATOM 3520 O O . ILE A 1 453 ? 11.962 -4.493 10.756 1.00 87.44 453 ILE A O 1
ATOM 3524 N N . ILE A 1 454 ? 12.317 -2.612 11.905 1.00 87.44 454 ILE A N 1
ATOM 3525 C CA . ILE A 1 454 ? 12.673 -1.782 10.747 1.00 87.44 454 ILE A CA 1
ATOM 3526 C C . ILE A 1 454 ? 13.849 -0.911 11.178 1.00 87.44 454 ILE A C 1
ATOM 3528 O O . ILE A 1 454 ? 13.678 0.003 11.993 1.00 87.44 454 ILE A O 1
ATOM 3532 N N . LYS A 1 455 ? 15.053 -1.196 10.681 1.00 84.31 455 LYS A N 1
ATOM 3533 C CA . LYS A 1 455 ? 16.304 -0.564 11.131 1.00 84.31 455 LYS A CA 1
ATOM 3534 C C . LYS A 1 455 ? 16.411 0.890 10.707 1.00 84.31 455 LYS A C 1
ATOM 3536 O O . LYS A 1 455 ? 16.882 1.709 11.499 1.00 84.31 455 LYS A O 1
ATOM 3541 N N . ASP A 1 456 ? 15.986 1.210 9.489 1.00 79.94 456 ASP A N 1
ATOM 3542 C CA . ASP A 1 456 ? 16.050 2.557 8.932 1.00 79.94 456 ASP A CA 1
ATOM 3543 C C . ASP A 1 456 ? 14.909 2.846 7.937 1.00 79.94 456 ASP A C 1
ATOM 3545 O O . ASP A 1 456 ? 13.851 2.227 7.993 1.00 79.94 456 ASP A O 1
ATOM 3549 N N . HIS A 1 457 ? 15.070 3.871 7.096 1.00 82.38 457 HIS A N 1
ATOM 3550 C CA . HIS A 1 457 ? 14.040 4.278 6.147 1.00 82.38 457 HIS A CA 1
ATOM 3551 C C . HIS A 1 457 ? 13.773 3.218 5.073 1.00 82.38 457 HIS A C 1
ATOM 3553 O O . HIS A 1 457 ? 12.611 2.993 4.759 1.00 82.38 457 HIS A O 1
ATOM 3559 N N . ASN A 1 458 ? 14.816 2.587 4.528 1.00 81.56 458 ASN A N 1
ATOM 3560 C CA . ASN A 1 458 ? 14.726 1.740 3.336 1.00 81.56 458 ASN A CA 1
ATOM 3561 C C . ASN A 1 458 ? 14.619 0.246 3.663 1.00 81.56 458 ASN A C 1
ATOM 3563 O O . ASN A 1 458 ? 14.204 -0.504 2.790 1.00 81.56 458 ASN A O 1
ATOM 3567 N N . ASP A 1 459 ? 14.929 -0.146 4.903 1.00 82.25 459 ASP A N 1
ATOM 3568 C CA . ASP A 1 459 ? 14.879 -1.517 5.438 1.00 82.25 459 ASP A CA 1
ATOM 3569 C C . ASP A 1 459 ? 13.433 -2.047 5.561 1.00 82.25 459 ASP A C 1
ATOM 3571 O O . ASP A 1 459 ? 13.010 -2.478 6.628 1.00 82.25 459 ASP A O 1
ATOM 3575 N N . ILE A 1 460 ? 12.620 -1.942 4.507 1.00 85.12 460 ILE A N 1
ATOM 3576 C CA . ILE A 1 460 ? 11.212 -2.369 4.470 1.00 85.12 460 ILE A CA 1
ATOM 3577 C C . ILE A 1 460 ? 11.019 -3.744 3.823 1.00 85.12 460 ILE A C 1
ATOM 3579 O O . ILE A 1 460 ? 9.906 -4.263 3.855 1.00 85.12 460 ILE A O 1
ATOM 3583 N N . TYR A 1 461 ? 12.065 -4.340 3.247 1.00 84.62 461 TYR A N 1
ATOM 3584 C CA . TYR A 1 461 ? 12.016 -5.717 2.748 1.00 84.62 461 TYR A CA 1
ATOM 3585 C C . TYR A 1 461 ? 12.736 -6.700 3.663 1.00 84.62 461 TYR A C 1
ATOM 3587 O O . TYR A 1 461 ? 12.839 -7.876 3.332 1.00 84.62 461 TYR A O 1
ATOM 3595 N N . ASN A 1 462 ? 13.190 -6.249 4.833 1.00 82.31 462 ASN A N 1
ATOM 3596 C CA . ASN A 1 462 ? 13.828 -7.123 5.803 1.00 82.31 462 ASN A CA 1
ATOM 3597 C C . ASN A 1 462 ? 12.904 -8.266 6.260 1.00 82.31 462 ASN A C 1
ATOM 3599 O O . ASN A 1 462 ? 11.668 -8.199 6.186 1.00 82.31 462 ASN A O 1
ATOM 3603 N N . ARG A 1 463 ? 13.537 -9.312 6.791 1.00 80.25 463 ARG A N 1
ATOM 3604 C CA . ARG A 1 463 ? 12.889 -10.560 7.191 1.00 80.25 463 ARG A CA 1
ATOM 3605 C C . ARG A 1 463 ? 11.774 -10.350 8.197 1.00 80.25 463 ARG A C 1
ATOM 3607 O O . ARG A 1 463 ? 10.681 -10.891 8.034 1.00 80.25 463 ARG A O 1
ATOM 3614 N N . GLU A 1 464 ? 12.076 -9.612 9.252 1.00 83.38 464 GLU A N 1
ATOM 3615 C CA . GLU A 1 464 ? 11.214 -9.406 10.400 1.00 83.38 464 GLU A CA 1
ATOM 3616 C C . GLU A 1 464 ? 9.930 -8.681 9.986 1.00 83.38 464 GLU A C 1
ATOM 3618 O O . GLU A 1 464 ? 8.828 -9.118 10.331 1.00 83.38 464 GLU A O 1
ATOM 3623 N N . PHE A 1 465 ? 10.054 -7.616 9.192 1.00 87.50 465 PHE A N 1
ATOM 3624 C CA . PHE A 1 465 ? 8.909 -6.826 8.757 1.00 87.50 465 PHE A CA 1
ATOM 3625 C C . PHE A 1 465 ? 8.063 -7.530 7.688 1.00 87.50 465 PHE A C 1
ATOM 3627 O O . PHE A 1 465 ? 6.836 -7.540 7.804 1.00 87.50 465 PHE A O 1
ATOM 3634 N N . ILE A 1 466 ? 8.675 -8.176 6.689 1.00 85.94 466 ILE A N 1
ATOM 3635 C CA . ILE A 1 466 ? 7.920 -8.895 5.648 1.00 85.94 466 ILE A CA 1
ATOM 3636 C C . ILE A 1 466 ? 7.165 -10.092 6.233 1.00 85.94 466 ILE A C 1
ATOM 3638 O O . ILE A 1 466 ? 5.994 -10.294 5.905 1.00 85.94 466 ILE A O 1
ATOM 3642 N N . ARG A 1 467 ? 7.775 -10.851 7.154 1.00 83.44 467 ARG A N 1
ATOM 3643 C CA . ARG A 1 467 ? 7.079 -11.948 7.849 1.00 83.44 467 ARG A CA 1
ATOM 3644 C C . ARG A 1 467 ? 5.920 -11.452 8.699 1.00 83.44 467 ARG A C 1
ATOM 3646 O O . ARG A 1 467 ? 4.861 -12.076 8.685 1.00 83.44 467 ARG A O 1
ATOM 3653 N N . PHE A 1 468 ? 6.098 -10.333 9.400 1.00 88.12 468 PHE A N 1
ATOM 3654 C CA . PHE A 1 468 ? 5.005 -9.688 10.122 1.00 88.12 468 PHE A CA 1
ATOM 3655 C C . PHE A 1 468 ? 3.853 -9.325 9.181 1.00 88.12 468 PHE A C 1
ATOM 3657 O O . PHE A 1 468 ? 2.714 -9.688 9.462 1.00 88.12 468 PHE A O 1
ATOM 3664 N N . LEU A 1 469 ? 4.137 -8.651 8.060 1.00 89.00 469 LEU A N 1
ATOM 3665 C CA . LEU A 1 469 ? 3.105 -8.230 7.111 1.00 89.00 469 LEU A CA 1
ATOM 3666 C C . LEU A 1 469 ? 2.348 -9.417 6.518 1.00 89.00 469 LEU A C 1
ATOM 3668 O O . LEU A 1 469 ? 1.123 -9.387 6.477 1.00 89.00 469 LEU A O 1
ATOM 3672 N N . ILE A 1 470 ? 3.055 -10.465 6.096 1.00 84.25 470 ILE A N 1
ATOM 3673 C CA . ILE A 1 470 ? 2.435 -11.670 5.535 1.00 84.25 470 ILE A CA 1
ATOM 3674 C C . ILE A 1 470 ? 1.571 -12.370 6.584 1.00 84.25 470 ILE A C 1
ATOM 3676 O O . ILE A 1 470 ? 0.411 -12.656 6.314 1.00 84.25 470 ILE A O 1
ATOM 3680 N N . SER A 1 471 ? 2.086 -12.565 7.801 1.00 83.88 471 SER A N 1
ATOM 3681 C CA . SER A 1 471 ? 1.322 -13.150 8.912 1.00 83.88 471 SER A CA 1
ATOM 3682 C C . SER A 1 471 ? 0.073 -12.322 9.257 1.00 83.88 471 SER A C 1
ATOM 3684 O O . SER A 1 471 ? -1.005 -12.877 9.475 1.00 83.88 471 SER A O 1
ATOM 3686 N N . PHE A 1 472 ? 0.192 -10.991 9.236 1.00 87.19 472 PHE A N 1
ATOM 3687 C CA . PHE A 1 472 ? -0.914 -10.063 9.465 1.00 87.19 472 PHE A CA 1
ATOM 3688 C C . PHE A 1 472 ? -1.978 -10.138 8.364 1.00 87.19 472 PHE A C 1
ATOM 3690 O O . PHE A 1 472 ? -3.166 -10.233 8.665 1.00 87.19 472 PHE A O 1
ATOM 3697 N N . ILE A 1 473 ? -1.562 -10.140 7.095 1.00 85.81 473 ILE A N 1
ATOM 3698 C CA . ILE A 1 473 ? -2.455 -10.276 5.936 1.00 85.81 473 ILE A CA 1
ATOM 3699 C C . ILE A 1 473 ? -3.180 -11.624 5.979 1.00 85.81 473 ILE A C 1
ATOM 3701 O O . ILE A 1 473 ? -4.400 -11.655 5.832 1.00 85.81 473 ILE A O 1
ATOM 3705 N N . SER A 1 474 ? -2.466 -12.719 6.249 1.00 82.06 474 SER A N 1
ATOM 3706 C CA . SER A 1 474 ? -3.064 -14.051 6.374 1.00 82.06 474 SER A CA 1
ATOM 3707 C C . SER A 1 474 ? -4.094 -14.116 7.504 1.00 82.06 474 SER A C 1
ATOM 3709 O O . SER A 1 474 ? -5.154 -14.708 7.327 1.00 82.06 474 SER A O 1
ATOM 3711 N N . ALA A 1 475 ? -3.838 -13.468 8.647 1.00 80.81 475 ALA A N 1
ATOM 3712 C CA . ALA A 1 475 ? -4.807 -13.398 9.745 1.00 80.81 475 ALA A CA 1
ATOM 3713 C C . ALA A 1 475 ? -6.070 -12.601 9.371 1.00 80.81 475 ALA A C 1
ATOM 3715 O O . ALA A 1 475 ? -7.183 -13.011 9.706 1.00 80.81 475 ALA A O 1
ATOM 3716 N N . VAL A 1 476 ? -5.917 -11.484 8.646 1.00 82.31 476 VAL A N 1
ATOM 3717 C CA . VAL A 1 476 ? -7.055 -10.727 8.096 1.00 82.31 476 VAL A CA 1
ATOM 3718 C C . VAL A 1 476 ? -7.864 -11.602 7.139 1.00 82.31 476 VAL A C 1
ATOM 3720 O O . VAL A 1 476 ? -9.090 -11.631 7.231 1.00 82.31 476 VAL A O 1
ATOM 3723 N N . ASP A 1 477 ? -7.192 -12.345 6.263 1.00 81.88 477 ASP A N 1
ATOM 3724 C CA . ASP A 1 477 ? -7.833 -13.187 5.257 1.00 81.88 477 ASP A CA 1
ATOM 3725 C C . ASP A 1 477 ? -8.606 -14.365 5.869 1.00 81.88 477 ASP A C 1
ATOM 3727 O O . ASP A 1 477 ? -9.776 -14.576 5.549 1.00 81.88 477 ASP A O 1
ATOM 3731 N N . ILE A 1 478 ? -8.007 -15.071 6.836 1.00 78.50 478 ILE A N 1
ATOM 3732 C CA . ILE A 1 478 ? -8.677 -16.140 7.595 1.00 78.50 478 ILE A CA 1
ATOM 3733 C C . ILE A 1 478 ? -9.932 -15.599 8.293 1.00 78.50 478 ILE A C 1
ATOM 3735 O O . ILE A 1 478 ? -10.997 -16.215 8.211 1.00 78.50 478 ILE A O 1
ATOM 3739 N N . LYS A 1 479 ? -9.852 -14.411 8.911 1.00 78.94 479 LYS A N 1
ATOM 3740 C CA . LYS A 1 479 ? -11.005 -13.773 9.567 1.00 78.94 479 LYS A CA 1
ATOM 3741 C C . LYS A 1 479 ? -12.114 -13.397 8.576 1.00 78.94 479 LYS A C 1
ATOM 3743 O O . LYS A 1 479 ? -13.287 -13.440 8.945 1.00 78.94 479 LYS A O 1
ATOM 3748 N N . ILE A 1 480 ? -11.787 -13.027 7.333 1.00 79.50 480 ILE A N 1
ATOM 3749 C CA . ILE A 1 480 ? -12.791 -12.804 6.275 1.00 79.50 480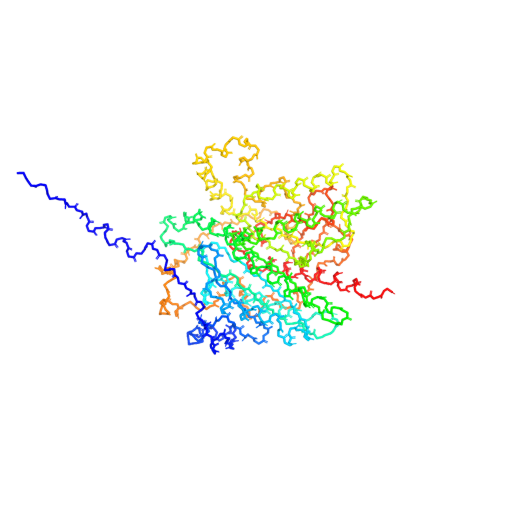 ILE A CA 1
ATOM 3750 C C . ILE A 1 480 ? -13.497 -14.120 5.934 1.00 79.50 480 ILE A C 1
ATOM 3752 O O . ILE A 1 480 ? -14.725 -14.156 5.851 1.00 79.50 480 ILE A O 1
ATOM 3756 N N . GLU A 1 481 ? -12.738 -15.201 5.767 1.00 77.75 481 GLU A N 1
ATOM 3757 C CA . GLU A 1 481 ? -13.263 -16.494 5.324 1.00 77.75 481 GLU A CA 1
ATOM 3758 C C . GLU A 1 481 ? -14.061 -17.236 6.398 1.00 77.75 481 GLU A C 1
ATOM 3760 O O . GLU A 1 481 ? -15.110 -17.805 6.092 1.00 77.75 481 GLU A O 1
ATOM 3765 N N . ASN A 1 482 ? -13.641 -17.186 7.665 1.00 75.00 482 ASN A N 1
ATOM 3766 C CA . ASN A 1 482 ? -14.394 -17.794 8.766 1.00 75.00 482 ASN A CA 1
ATOM 3767 C C . ASN A 1 482 ? -15.818 -17.223 8.872 1.00 75.00 482 ASN A C 1
ATOM 3769 O O . ASN A 1 482 ? -16.743 -17.959 9.199 1.00 75.00 482 ASN A O 1
ATOM 3773 N N . LYS A 1 483 ? -16.029 -15.954 8.502 1.00 69.75 483 LYS A N 1
ATOM 3774 C CA . LYS A 1 483 ? -17.366 -15.337 8.470 1.00 69.75 483 LYS A CA 1
ATOM 3775 C C . LYS A 1 483 ? -18.235 -15.754 7.285 1.00 69.75 483 LYS A C 1
ATOM 3777 O O . LYS A 1 483 ? -19.444 -15.554 7.336 1.00 69.75 483 LYS A O 1
ATOM 3782 N N . ARG A 1 484 ? -17.643 -16.254 6.196 1.00 66.69 484 ARG A N 1
ATOM 3783 C CA . ARG A 1 484 ? -18.394 -16.704 5.009 1.00 66.69 484 ARG A CA 1
ATOM 3784 C C . ARG A 1 484 ? -19.005 -18.090 5.200 1.00 66.69 484 ARG A C 1
ATOM 3786 O O . ARG A 1 484 ? -19.915 -18.451 4.459 1.00 66.69 484 ARG A O 1
ATOM 3793 N N . LYS A 1 485 ? -18.513 -18.872 6.165 1.00 57.91 485 LYS A N 1
ATOM 3794 C CA . LYS A 1 485 ? -19.080 -20.185 6.481 1.00 57.91 485 LYS A CA 1
ATOM 3795 C C . LYS A 1 485 ? -20.482 -19.991 7.081 1.00 57.91 485 LYS A C 1
ATOM 3797 O O . LYS A 1 485 ? -20.604 -19.232 8.042 1.00 57.91 485 LYS A O 1
ATOM 3802 N N . PRO A 1 486 ? -21.533 -20.629 6.535 1.00 46.78 486 PRO A N 1
ATOM 3803 C CA . PRO A 1 486 ? -22.842 -20.620 7.176 1.00 46.78 486 PRO A CA 1
ATOM 3804 C C . PRO A 1 486 ? -22.718 -21.266 8.563 1.00 46.78 486 PRO A C 1
ATOM 3806 O O . PRO A 1 486 ? -22.079 -22.311 8.699 1.00 46.78 486 PRO A O 1
ATOM 3809 N N . SER A 1 487 ? -23.273 -20.588 9.571 1.00 37.62 487 SER A N 1
ATOM 3810 C CA . SER A 1 487 ? -23.335 -21.024 10.972 1.00 37.62 487 SER A CA 1
ATOM 3811 C C . SER A 1 487 ? -24.132 -22.304 11.160 1.00 37.62 487 SER A C 1
ATOM 3813 O O . SER A 1 487 ? -25.214 -22.379 10.528 1.00 37.62 487 SER A O 1
#

Mean predicted aligned error: 10.76 Å

Nearest PDB structures (foldseek):
  4fkb-assembly1_B  TM=3.249E-01  e=6.576E-01  Bacillus sp. 42
  7buk-assembly2_B  TM=2.979E-01  e=4.435E-01  Geobacillus zalihae
  6s3v-assembly1_A  TM=2.517E-01  e=4.435E-01  Geobacillus stearothermophilus
  2z5g-assembly2_B  TM=2.689E-01  e=1.154E+00  Geobacillus zalihae